Protein AF-A0A7W1N3P9-F1 (afdb_monomer)

Foldseek 3Di:
DDDDDDDDDDDDDDDDPPPDDPDPLVVVLVVLLVVLVVCVLLLVLVVSLVSLVVRDDDCVVCVPSLLSSLLSNLSSCLSVVVLVSSLVSLVVSCVSCVDPVHALLSNLSSLQSNLSSCVLVVVLVSSLVSLVSSLVSLPPVPLSSLLSLLSSLLSNLVSCVVVLVLVSSLVSLVSSLVSCVVSVPLLSNLSSLQSNLVSCVSVVNLVSSLVSLVVSLVSCVVVVVLLSNLLSLQSNLVSCVVVVNLVSSLVSLVSSLVSCVVSVNLLSNLSSLLSVLQSCLVVLNLVSSLVSLVVSLVSCPPPLSCLVSNLSSLLSNLSSCVSVVNLVSSLVSLVVSLVSVVSVVQLQSNLVSLQSNLVSCVVVVNLVSSLVSLVSSLVSLVVSLDPDDPDPDDDDDDDDDDDDPPDPPSVSSVVSNVVSVVSNVVSVVVVVPPPDPDDDDDDD

Solvent-accessible surface area (backbone atoms only — not comparable to full-atom values): 23052 Å² total; per-residue (Å²): 140,81,83,82,90,77,91,79,86,78,80,83,77,78,82,78,79,81,77,83,70,96,62,92,48,54,72,63,37,49,55,51,45,60,48,27,51,50,26,45,76,69,65,40,24,69,62,21,46,54,55,55,72,75,50,76,60,56,50,90,84,36,50,70,61,34,40,52,46,26,50,48,42,18,53,24,29,43,76,72,62,42,49,66,62,13,48,54,28,28,53,53,28,39,63,56,29,71,39,92,91,46,52,52,41,52,42,13,50,28,31,32,54,44,13,54,51,30,40,76,70,69,39,40,71,62,14,44,53,29,22,51,51,14,42,60,40,12,56,90,43,54,70,67,7,43,57,47,35,17,52,30,24,45,55,39,16,52,41,25,51,76,72,56,39,56,70,60,16,41,54,25,15,51,50,9,26,54,36,16,56,75,68,69,36,64,69,48,29,22,53,16,25,42,43,41,12,59,43,29,43,76,74,70,36,52,70,62,12,45,55,28,29,54,53,18,32,54,45,19,57,75,73,64,38,61,66,63,27,21,56,31,27,31,51,48,11,53,45,30,41,76,72,71,34,57,70,59,10,48,58,27,14,54,52,10,22,54,50,18,53,77,66,69,35,53,68,59,19,25,51,16,33,30,52,42,13,48,52,31,38,77,70,73,35,30,70,60,10,34,55,29,16,53,50,20,48,64,61,45,57,94,44,82,88,43,33,68,58,51,22,51,30,24,46,48,29,15,52,18,28,49,78,66,73,36,54,72,62,15,51,53,27,23,52,51,14,28,55,35,20,58,74,66,66,40,51,69,55,30,24,51,23,31,40,52,44,17,54,50,30,45,73,74,65,39,53,67,61,13,46,53,28,25,46,54,22,36,50,48,43,48,57,72,75,58,75,74,73,86,77,85,75,80,91,77,90,85,81,91,76,92,71,88,76,77,75,86,69,54,59,65,55,50,49,53,37,48,49,30,51,48,51,47,54,52,50,55,59,60,68,67,72,78,77,74,98,70,88,86,82,90,89,135

pLDDT: mean 83.18, std 21.9, range [24.27, 98.62]

Radius of gyration: 28.17 Å; Cα contacts (8 Å, |Δi|>4): 606; chains: 1; bounding box: 77×85×102 Å

Nearest PDB structures (foldseek):
  8rtc-assembly1_A  TM=6.823E-01  e=1.385E-07  Bacillus phage phi3T
  4gyo-assembly2_A  TM=6.516E-01  e=4.178E-08  Bacillus subtilis subsp. subtilis str. 168
  8rte-assembly1_B  TM=7.429E-01  e=5.712E-06  Bacillus phage phi105
  8rte-assembly1_A  TM=7.379E-01  e=8.999E-06  Bacillus phage phi105
  3q15-assembly1_A-2  TM=6.043E-01  e=2.605E-06  Bacillus subtilis

Structure (mmCIF, N/CA/C/O backbone):
data_AF-A0A7W1N3P9-F1
#
_entry.id   AF-A0A7W1N3P9-F1
#
loop_
_atom_site.group_PDB
_atom_site.id
_atom_site.type_symbol
_atom_site.label_atom_id
_atom_site.label_alt_id
_atom_site.label_comp_id
_atom_site.label_asym_id
_atom_site.label_entity_id
_atom_site.label_seq_id
_atom_site.pdbx_PDB_ins_code
_atom_site.Cartn_x
_atom_site.Cartn_y
_atom_site.Cartn_z
_atom_site.occupancy
_atom_site.B_iso_or_equiv
_atom_site.auth_seq_id
_atom_site.auth_comp_id
_atom_site.auth_asym_id
_atom_site.auth_atom_id
_atom_site.pdbx_PDB_model_num
ATOM 1 N N . MET A 1 1 ? 47.148 -42.314 9.319 1.00 33.06 1 MET A N 1
ATOM 2 C CA . MET A 1 1 ? 48.382 -42.235 8.515 1.00 33.06 1 MET A CA 1
ATOM 3 C C . MET A 1 1 ? 48.628 -43.586 7.869 1.00 33.06 1 MET A C 1
ATOM 5 O O . MET A 1 1 ? 48.887 -44.533 8.589 1.00 33.06 1 MET A O 1
ATOM 9 N N . GLU A 1 2 ? 48.504 -43.806 6.571 1.00 34.66 2 GLU A N 1
ATOM 10 C CA . GLU A 1 2 ? 47.899 -43.066 5.461 1.00 34.66 2 GLU A CA 1
ATOM 11 C C . GLU A 1 2 ? 47.773 -44.117 4.344 1.00 34.66 2 GLU A C 1
ATOM 13 O O . GLU A 1 2 ? 48.712 -44.870 4.085 1.00 34.66 2 GLU A O 1
ATOM 18 N N . ARG A 1 3 ? 46.563 -44.289 3.804 1.00 30.78 3 ARG A N 1
ATOM 19 C CA . ARG A 1 3 ? 46.207 -45.410 2.928 1.00 30.78 3 ARG A CA 1
ATOM 20 C C . ARG A 1 3 ? 46.552 -45.097 1.470 1.00 30.78 3 ARG A C 1
ATOM 22 O O . ARG A 1 3 ? 46.097 -44.103 0.923 1.00 30.78 3 ARG A O 1
ATOM 29 N N . SER A 1 4 ? 47.324 -46.021 0.900 1.00 35.66 4 SER A N 1
ATOM 30 C CA . SER A 1 4 ? 47.502 -46.404 -0.507 1.00 35.66 4 SER A CA 1
ATOM 31 C C . SER A 1 4 ? 46.539 -45.783 -1.534 1.00 35.66 4 SER A C 1
ATOM 33 O O . SER A 1 4 ? 45.324 -45.972 -1.474 1.00 35.66 4 SER A O 1
ATOM 35 N N . ALA A 1 5 ? 47.133 -45.112 -2.525 1.00 38.66 5 ALA A N 1
ATOM 36 C CA . ALA A 1 5 ? 46.503 -44.685 -3.766 1.00 38.66 5 ALA A CA 1
ATOM 37 C C . ALA A 1 5 ? 46.351 -45.875 -4.730 1.00 38.66 5 ALA A C 1
ATOM 39 O O . ALA A 1 5 ? 47.343 -46.433 -5.200 1.00 38.66 5 ALA A O 1
ATOM 40 N N . ALA A 1 6 ? 45.106 -46.227 -5.054 1.00 37.31 6 ALA A N 1
ATOM 41 C CA . ALA A 1 6 ? 44.765 -47.111 -6.162 1.00 37.31 6 ALA A CA 1
ATOM 42 C C . ALA A 1 6 ? 44.087 -46.288 -7.268 1.00 37.31 6 ALA A C 1
ATOM 44 O O . ALA A 1 6 ? 43.039 -45.679 -7.060 1.00 37.31 6 ALA A O 1
ATOM 45 N N . LEU A 1 7 ? 44.729 -46.261 -8.436 1.00 36.97 7 LEU A N 1
ATOM 46 C CA . LEU A 1 7 ? 44.235 -45.691 -9.688 1.00 36.97 7 LEU A CA 1
ATOM 47 C C . LEU A 1 7 ? 42.986 -46.453 -10.160 1.00 36.97 7 LEU A C 1
ATOM 49 O O . LEU A 1 7 ? 43.069 -47.642 -10.462 1.00 36.97 7 LEU A O 1
ATOM 53 N N . LEU A 1 8 ? 41.851 -45.760 -10.275 1.00 35.16 8 LEU A N 1
ATOM 54 C CA . LEU A 1 8 ? 40.666 -46.238 -10.990 1.00 35.16 8 LEU A CA 1
ATOM 55 C C . LEU A 1 8 ? 40.538 -45.477 -12.314 1.00 35.16 8 LEU A C 1
ATOM 57 O O . LEU A 1 8 ? 40.393 -44.257 -12.345 1.00 35.16 8 LEU A O 1
ATOM 61 N N . SER A 1 9 ? 40.627 -46.226 -13.411 1.00 31.00 9 SER A N 1
ATOM 62 C CA . SER A 1 9 ? 40.438 -45.782 -14.791 1.00 31.00 9 SER A CA 1
ATOM 63 C C . SER A 1 9 ? 38.966 -45.478 -15.093 1.00 31.00 9 SER A C 1
ATOM 65 O O . SER A 1 9 ? 38.103 -46.319 -14.836 1.00 31.00 9 SER A O 1
ATOM 67 N N . PHE A 1 10 ? 38.683 -44.328 -15.708 1.00 36.44 10 PHE A N 1
ATOM 68 C CA . PHE A 1 10 ? 37.363 -43.990 -16.254 1.00 36.44 10 PHE A CA 1
ATOM 69 C C . PHE A 1 10 ? 37.182 -44.553 -17.679 1.00 36.44 10 PHE A C 1
ATOM 71 O O . PHE A 1 10 ? 38.151 -44.584 -18.442 1.00 36.44 10 PHE A O 1
ATOM 78 N N . PRO A 1 11 ? 35.966 -44.974 -18.081 1.00 36.03 11 PRO A N 1
ATOM 79 C CA . PRO A 1 11 ? 35.685 -45.378 -19.458 1.00 36.03 11 PRO A CA 1
ATOM 80 C C . PRO A 1 11 ? 35.650 -44.156 -20.402 1.00 36.03 11 PRO A C 1
ATOM 82 O O . PRO A 1 11 ? 35.330 -43.050 -19.956 1.00 36.03 11 PRO A O 1
ATOM 85 N N . PRO A 1 12 ? 35.945 -44.317 -21.708 1.00 38.25 12 PRO A N 1
ATOM 86 C CA . PRO A 1 12 ? 35.934 -43.205 -22.654 1.00 38.25 12 PRO A CA 1
ATOM 87 C C . PRO A 1 12 ? 34.509 -42.671 -22.855 1.00 38.25 12 PRO A C 1
ATOM 89 O O . PRO A 1 12 ? 33.572 -43.423 -23.134 1.00 38.25 12 PRO A O 1
ATOM 92 N N . ALA A 1 13 ? 34.353 -41.353 -22.725 1.00 39.91 13 ALA A N 1
ATOM 93 C CA . ALA A 1 13 ? 33.111 -40.653 -23.021 1.00 39.91 13 ALA A CA 1
ATOM 94 C C . ALA A 1 13 ? 32.709 -40.865 -24.494 1.00 39.91 13 ALA A C 1
ATOM 96 O O . ALA A 1 13 ? 33.533 -40.731 -25.401 1.00 39.91 13 ALA A O 1
ATOM 97 N N . LYS A 1 14 ? 31.429 -41.176 -24.742 1.00 38.91 14 LYS A N 1
ATOM 98 C CA . LYS A 1 14 ? 30.849 -41.156 -26.095 1.00 38.91 14 LYS A CA 1
ATOM 99 C C . LYS A 1 14 ? 31.046 -39.759 -26.709 1.00 38.91 14 LYS A C 1
ATOM 101 O O . LYS A 1 14 ? 30.781 -38.776 -26.015 1.00 38.91 14 LYS A O 1
ATOM 106 N N . PRO A 1 15 ? 31.446 -39.637 -27.989 1.00 33.97 15 PRO A N 1
ATOM 107 C CA . PRO A 1 15 ? 31.568 -38.335 -28.629 1.00 33.97 15 PRO A CA 1
ATOM 108 C C . PRO A 1 15 ? 30.195 -37.660 -28.696 1.00 33.97 15 PRO A C 1
ATOM 110 O O . PRO A 1 15 ? 29.235 -38.201 -29.249 1.00 33.97 15 PRO A O 1
ATOM 113 N N . MET A 1 16 ? 30.113 -36.476 -28.093 1.00 33.19 16 MET A N 1
ATOM 114 C CA . MET A 1 16 ? 28.946 -35.609 -28.126 1.00 33.19 16 MET A CA 1
ATOM 115 C C . MET A 1 16 ? 28.741 -35.145 -29.570 1.00 33.19 16 MET A C 1
ATOM 117 O O . MET A 1 16 ? 29.550 -34.396 -30.116 1.00 33.19 16 MET A O 1
ATOM 121 N N . VAL A 1 17 ? 27.672 -35.614 -30.213 1.00 33.69 17 VAL A N 1
ATOM 122 C CA . VAL A 1 17 ? 27.247 -35.088 -31.511 1.00 33.69 17 VAL A CA 1
ATOM 123 C C . VAL A 1 17 ? 26.779 -33.655 -31.277 1.00 33.69 17 VAL A C 1
ATOM 125 O O . VAL A 1 17 ? 25.676 -33.427 -30.783 1.00 33.69 17 VAL A O 1
ATOM 128 N N . VAL A 1 18 ? 27.630 -32.684 -31.610 1.00 32.97 18 VAL A N 1
ATOM 129 C CA . VAL A 1 18 ? 27.263 -31.266 -31.637 1.00 32.97 18 VAL A CA 1
ATOM 130 C C . VAL A 1 18 ? 26.291 -31.075 -32.797 1.00 32.97 18 VAL A C 1
ATOM 132 O O . VAL A 1 18 ? 26.686 -30.902 -33.948 1.00 32.97 18 VAL A O 1
ATOM 135 N N . ARG A 1 19 ? 24.991 -31.136 -32.501 1.00 30.80 19 ARG A N 1
ATOM 136 C CA . ARG A 1 19 ? 23.978 -30.580 -33.395 1.00 30.80 19 ARG A CA 1
ATOM 137 C C . ARG A 1 19 ? 24.029 -29.067 -33.238 1.00 30.80 19 ARG A C 1
ATOM 139 O O . ARG A 1 19 ? 23.541 -28.517 -32.258 1.00 30.80 19 ARG A O 1
ATOM 146 N N . THR A 1 20 ? 24.657 -28.405 -34.198 1.00 39.66 20 THR A N 1
ATOM 147 C CA . THR A 1 20 ? 24.637 -26.952 -34.348 1.00 39.66 20 THR A CA 1
ATOM 148 C C . THR A 1 20 ? 23.222 -26.491 -34.717 1.00 39.66 20 THR A C 1
ATOM 150 O O . THR A 1 20 ? 22.875 -26.381 -35.891 1.00 39.66 20 THR A O 1
ATOM 153 N N . SER A 1 21 ? 22.374 -26.199 -33.727 1.00 41.25 21 SER A N 1
ATOM 154 C CA . SER A 1 21 ? 21.204 -25.347 -33.966 1.00 41.25 21 SER A CA 1
ATOM 155 C C . SER A 1 21 ? 21.642 -23.883 -33.881 1.00 41.25 21 SER A C 1
ATOM 157 O O . SER A 1 21 ? 21.980 -23.390 -32.808 1.00 41.25 21 SER A O 1
ATOM 159 N N . ARG A 1 22 ? 21.659 -23.205 -35.032 1.00 44.47 22 ARG A N 1
ATOM 160 C CA . ARG A 1 22 ? 21.955 -21.775 -35.237 1.00 44.47 22 ARG A CA 1
ATOM 161 C C . ARG A 1 22 ? 20.916 -20.833 -34.594 1.00 44.47 22 ARG A C 1
ATOM 163 O O . ARG A 1 22 ? 20.263 -20.059 -35.287 1.00 44.47 22 ARG A O 1
ATOM 170 N N . SER A 1 23 ? 20.764 -20.856 -33.279 1.00 50.12 23 SER A N 1
ATOM 171 C CA . SER A 1 23 ? 20.153 -19.733 -32.565 1.00 50.12 23 SER A CA 1
ATOM 172 C C . SER A 1 23 ? 20.825 -19.591 -31.211 1.00 50.12 23 SER A C 1
ATOM 174 O O . SER A 1 23 ? 20.757 -20.527 -30.419 1.00 50.12 23 SER A O 1
ATOM 176 N N . ASP A 1 24 ? 21.419 -18.433 -30.931 1.00 61.81 24 ASP A N 1
ATOM 177 C CA . ASP A 1 24 ? 22.120 -18.092 -29.680 1.00 61.81 24 ASP A CA 1
ATOM 178 C C . ASP A 1 24 ? 21.191 -18.034 -28.441 1.00 61.81 24 ASP A C 1
ATOM 180 O O . ASP A 1 24 ? 21.423 -17.268 -27.510 1.00 61.81 24 ASP A O 1
ATOM 184 N N . GLY A 1 25 ? 20.060 -18.752 -28.444 1.00 72.50 25 GLY A N 1
ATOM 185 C CA . GLY A 1 25 ? 19.013 -18.722 -27.415 1.00 72.50 25 GLY A CA 1
ATOM 186 C C . GLY A 1 25 ? 18.250 -17.393 -27.316 1.00 72.50 25 GLY A C 1
ATOM 187 O O . GLY A 1 25 ? 17.144 -17.362 -26.785 1.00 72.50 25 GLY A O 1
ATOM 188 N N . ARG A 1 26 ? 18.789 -16.307 -27.886 1.00 85.00 26 ARG A N 1
ATOM 189 C CA . ARG A 1 26 ? 18.287 -14.932 -27.768 1.00 85.00 26 ARG A CA 1
ATOM 190 C C . ARG A 1 26 ? 16.805 -14.752 -28.142 1.00 85.00 26 ARG A C 1
ATOM 192 O O . ARG A 1 26 ? 16.110 -14.112 -27.359 1.00 85.00 26 ARG A O 1
ATOM 199 N N . PRO A 1 27 ? 16.269 -15.305 -29.254 1.00 86.12 27 PRO A N 1
ATOM 200 C CA . PRO A 1 27 ? 14.845 -15.150 -29.576 1.00 86.12 27 PRO A CA 1
ATOM 201 C C . PRO A 1 27 ? 13.928 -15.822 -28.549 1.00 86.12 27 PRO A C 1
ATOM 203 O O . PRO A 1 27 ? 12.909 -15.256 -28.170 1.00 86.12 27 PRO A O 1
ATOM 206 N N . VAL A 1 28 ? 14.319 -17.003 -28.062 1.00 85.00 28 VAL A N 1
ATOM 207 C CA . VAL A 1 28 ? 13.573 -17.741 -27.033 1.00 85.00 28 VAL A CA 1
ATOM 208 C C . VAL A 1 28 ? 13.601 -16.970 -25.713 1.00 85.00 28 VAL A C 1
ATOM 210 O O . VAL A 1 28 ? 12.555 -16.779 -25.097 1.00 85.00 28 VAL A O 1
ATOM 213 N N . ALA A 1 29 ? 14.772 -16.454 -25.328 1.00 86.19 29 ALA A N 1
ATOM 214 C CA . ALA A 1 29 ? 14.937 -15.623 -24.140 1.00 86.19 29 ALA A CA 1
ATOM 215 C C . ALA A 1 29 ? 14.103 -14.334 -24.206 1.00 86.19 29 ALA A C 1
ATOM 217 O O . ALA A 1 29 ? 13.428 -13.998 -23.238 1.00 86.19 29 ALA A O 1
ATOM 218 N N . LEU A 1 30 ? 14.095 -13.642 -25.351 1.00 90.19 30 LEU A N 1
ATOM 219 C CA . LEU A 1 30 ? 13.290 -12.436 -25.554 1.00 90.19 30 LEU A CA 1
ATOM 220 C C . LEU A 1 30 ? 11.788 -12.735 -25.453 1.00 90.19 30 LEU A C 1
ATOM 222 O O . LEU A 1 30 ? 11.081 -12.051 -24.721 1.00 90.19 30 LEU A O 1
ATOM 226 N N . MET A 1 31 ? 11.300 -13.785 -26.124 1.00 90.31 31 MET A N 1
ATOM 227 C CA . MET A 1 31 ? 9.882 -14.161 -26.065 1.00 90.31 31 MET A CA 1
ATOM 228 C C . MET A 1 31 ? 9.433 -14.522 -24.646 1.00 90.31 31 MET A C 1
ATOM 230 O O . MET A 1 31 ? 8.328 -14.161 -24.231 1.00 90.31 31 MET A O 1
ATOM 234 N N . ALA A 1 32 ? 10.274 -15.244 -23.905 1.00 90.19 32 ALA A N 1
ATOM 235 C CA . ALA A 1 32 ? 9.973 -15.607 -22.531 1.00 90.19 32 ALA A CA 1
ATOM 236 C C . ALA A 1 32 ? 10.004 -14.386 -21.603 1.00 90.19 32 ALA A C 1
ATOM 238 O O . ALA A 1 32 ? 9.113 -14.235 -20.771 1.00 90.19 32 ALA A O 1
ATOM 239 N N . LEU A 1 33 ? 10.949 -13.467 -21.806 1.00 92.31 33 LEU A N 1
ATOM 240 C CA . LEU A 1 33 ? 11.028 -12.213 -21.064 1.00 92.31 33 LEU A CA 1
ATOM 241 C C . LEU A 1 33 ? 9.819 -11.303 -21.323 1.00 92.31 33 LEU A C 1
ATOM 243 O O . LEU A 1 33 ? 9.201 -10.843 -20.368 1.00 92.31 33 LEU A O 1
ATOM 247 N N . ASP A 1 34 ? 9.404 -11.111 -22.577 1.00 94.31 34 ASP A N 1
ATOM 248 C CA . ASP A 1 34 ? 8.212 -10.313 -22.910 1.00 94.31 34 ASP A CA 1
ATOM 249 C C . ASP A 1 34 ? 6.928 -10.945 -22.338 1.00 94.31 34 ASP A C 1
ATOM 251 O O . ASP A 1 34 ? 5.929 -10.273 -22.058 1.00 94.31 34 ASP A O 1
ATOM 255 N N . ARG A 1 35 ? 6.907 -12.274 -22.177 1.00 95.06 35 ARG A N 1
ATOM 256 C CA . ARG A 1 35 ? 5.827 -12.971 -21.470 1.00 95.06 35 ARG A CA 1
ATOM 257 C C . ARG A 1 35 ? 5.919 -12.751 -19.957 1.00 95.06 35 ARG A C 1
ATOM 259 O O . ARG A 1 35 ? 4.887 -12.467 -19.356 1.00 95.06 35 ARG A O 1
ATOM 266 N N . ALA A 1 36 ? 7.106 -12.827 -19.360 1.00 94.81 36 ALA A N 1
ATOM 267 C CA . ALA A 1 36 ? 7.318 -12.565 -17.937 1.00 94.81 36 ALA A CA 1
ATOM 268 C C . ALA A 1 36 ? 6.950 -11.120 -17.561 1.00 94.81 36 ALA A C 1
ATOM 270 O O . ALA A 1 36 ? 6.216 -10.905 -16.603 1.00 94.81 36 ALA A O 1
ATOM 271 N N . GLU A 1 37 ? 7.356 -10.129 -18.357 1.00 94.62 37 GLU A N 1
ATOM 272 C CA . GLU A 1 37 ? 6.998 -8.720 -18.145 1.00 94.62 37 GLU A CA 1
ATOM 273 C C . GLU A 1 37 ? 5.478 -8.505 -18.228 1.00 94.62 37 GLU A C 1
ATOM 275 O O . GLU A 1 37 ? 4.907 -7.788 -17.407 1.00 94.62 37 GLU A O 1
ATOM 280 N N . ARG A 1 38 ? 4.782 -9.188 -19.149 1.00 93.38 38 ARG A N 1
ATOM 281 C CA . ARG A 1 38 ? 3.309 -9.176 -19.196 1.00 93.38 38 ARG A CA 1
ATOM 282 C C . ARG A 1 38 ? 2.667 -9.833 -17.977 1.00 93.38 38 ARG A C 1
ATOM 284 O O . ARG A 1 38 ? 1.649 -9.335 -17.506 1.00 93.38 38 ARG A O 1
ATOM 291 N N . LEU A 1 39 ? 3.243 -10.920 -17.461 1.00 92.75 39 LEU A N 1
ATOM 292 C CA . LEU A 1 39 ? 2.784 -11.544 -16.216 1.00 92.75 39 LEU A CA 1
ATOM 293 C C . LEU A 1 39 ? 2.974 -10.597 -15.026 1.00 92.75 39 LEU A C 1
ATOM 295 O O . LEU A 1 39 ? 2.054 -10.453 -14.229 1.00 92.75 39 LEU A O 1
ATOM 299 N N . VAL A 1 40 ? 4.102 -9.884 -14.954 1.00 92.00 40 VAL A N 1
ATOM 300 C CA . VAL A 1 40 ? 4.355 -8.846 -13.941 1.00 92.00 40 VAL A CA 1
ATOM 301 C C . VAL A 1 40 ? 3.359 -7.690 -14.051 1.00 92.00 40 VAL A C 1
ATOM 303 O O . VAL A 1 40 ? 2.852 -7.238 -13.027 1.00 92.00 40 VAL A O 1
ATOM 306 N N . LEU A 1 41 ? 3.037 -7.231 -15.265 1.00 86.44 41 LEU A N 1
ATOM 307 C CA . LEU A 1 41 ? 2.007 -6.206 -15.491 1.00 86.44 41 LEU A CA 1
ATOM 308 C C . LEU A 1 41 ? 0.599 -6.687 -15.114 1.00 86.44 41 LEU A C 1
ATOM 310 O O . LEU A 1 41 ? -0.232 -5.880 -14.713 1.00 86.44 41 LEU A O 1
ATOM 314 N N . ALA A 1 42 ? 0.337 -7.987 -15.240 1.00 85.12 42 ALA A N 1
ATOM 315 C CA . ALA A 1 42 ? -0.892 -8.632 -14.784 1.00 85.12 42 ALA A CA 1
ATOM 316 C C . ALA A 1 42 ? -0.823 -9.082 -13.312 1.00 85.12 42 ALA A C 1
ATOM 318 O O . ALA A 1 42 ? -1.734 -9.760 -12.843 1.00 85.12 42 ALA A O 1
ATOM 319 N N . SER A 1 43 ? 0.260 -8.749 -12.603 1.00 84.62 43 SER A N 1
ATOM 320 C CA . SER A 1 43 ? 0.503 -9.074 -11.191 1.00 84.62 43 SER A CA 1
ATOM 321 C C . SER A 1 43 ? 0.511 -10.566 -10.855 1.00 84.62 43 SER A C 1
ATOM 323 O O . SER A 1 43 ? 0.385 -10.971 -9.702 1.00 84.62 43 SER A O 1
ATOM 325 N N . ARG A 1 44 ? 0.765 -11.399 -11.865 1.00 88.75 44 ARG A N 1
ATOM 326 C CA . ARG A 1 44 ? 0.990 -12.845 -11.753 1.00 88.75 44 ARG A CA 1
ATOM 327 C C . ARG A 1 44 ? 2.468 -13.104 -11.478 1.00 88.75 44 ARG A C 1
ATOM 329 O O . ARG A 1 44 ? 3.189 -13.668 -12.300 1.00 88.75 44 ARG A O 1
ATOM 336 N N . TYR A 1 45 ? 2.936 -12.616 -10.331 1.00 90.81 45 TYR A N 1
ATOM 337 C CA . TYR A 1 45 ? 4.362 -12.584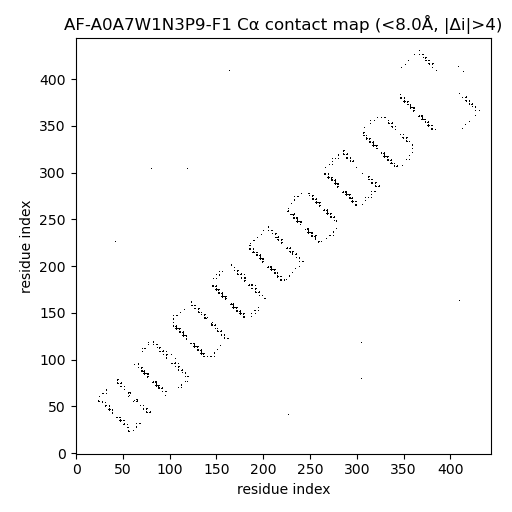 -9.997 1.00 90.81 45 TYR A CA 1
ATOM 338 C C . TYR A 1 45 ? 4.975 -13.980 -9.839 1.00 90.81 45 TYR A C 1
ATOM 340 O O . TYR A 1 45 ? 6.094 -14.194 -10.293 1.00 90.81 45 TYR A O 1
ATOM 348 N N . ALA A 1 46 ? 4.242 -14.936 -9.255 1.00 90.81 46 ALA A N 1
ATOM 349 C CA . ALA A 1 46 ? 4.717 -16.312 -9.083 1.00 90.81 46 ALA A CA 1
ATOM 350 C C . ALA A 1 46 ? 5.031 -16.977 -10.433 1.00 90.81 46 ALA A C 1
ATOM 352 O O . ALA A 1 46 ? 6.126 -17.495 -10.631 1.00 90.81 46 ALA A O 1
ATOM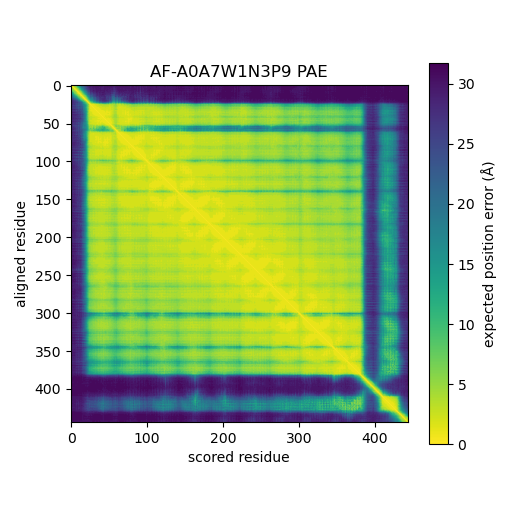 353 N N . GLU A 1 47 ? 4.116 -16.857 -11.396 1.00 93.12 47 GLU A N 1
ATOM 354 C CA . GLU A 1 47 ? 4.305 -17.394 -12.747 1.00 93.12 47 GLU A CA 1
ATOM 355 C C . GLU A 1 47 ? 5.411 -16.668 -13.517 1.00 93.12 47 GLU A C 1
ATOM 357 O O . GLU A 1 47 ? 6.103 -17.277 -14.329 1.00 93.12 47 GLU A O 1
ATOM 362 N N . ALA A 1 48 ? 5.593 -15.365 -13.276 1.00 94.06 48 ALA A N 1
ATOM 363 C CA . ALA A 1 48 ? 6.702 -14.624 -13.865 1.00 94.06 48 ALA A CA 1
ATOM 364 C C . ALA A 1 48 ? 8.055 -15.151 -13.360 1.00 94.06 48 ALA A C 1
ATOM 366 O O . ALA A 1 48 ? 8.965 -15.340 -14.162 1.00 94.06 48 ALA A O 1
ATOM 367 N N . VAL A 1 49 ? 8.181 -15.415 -12.054 1.00 93.31 49 VAL A N 1
ATOM 368 C CA . VAL A 1 49 ? 9.396 -15.991 -11.452 1.00 93.31 49 VAL A CA 1
ATOM 369 C C . VAL A 1 49 ? 9.655 -17.402 -11.972 1.00 93.31 49 VAL A C 1
ATOM 371 O O . VAL A 1 49 ? 10.784 -17.699 -12.355 1.00 93.31 49 VAL A O 1
ATOM 374 N N . GLU A 1 50 ? 8.629 -18.253 -12.024 1.00 93.31 50 GLU A N 1
ATOM 375 C CA . GLU A 1 50 ? 8.742 -19.618 -12.551 1.00 93.31 50 GLU A CA 1
ATOM 376 C C . GLU A 1 50 ? 9.238 -19.606 -14.001 1.00 93.31 50 GLU A C 1
ATOM 378 O O . GLU A 1 50 ? 10.247 -20.233 -14.321 1.00 93.31 50 GLU A O 1
ATOM 383 N N . LEU A 1 51 ? 8.614 -18.784 -14.852 1.00 92.38 51 LEU A N 1
ATOM 384 C CA . LEU A 1 51 ? 9.016 -18.632 -16.248 1.00 92.38 51 LEU A CA 1
ATOM 385 C C . LEU A 1 51 ? 10.455 -18.117 -16.391 1.00 92.38 51 LEU A C 1
ATOM 387 O O . LEU A 1 51 ? 11.186 -18.583 -17.259 1.00 92.38 51 LEU A O 1
ATOM 391 N N . LEU A 1 52 ? 10.877 -17.156 -15.563 1.00 89.00 52 LEU A N 1
ATOM 392 C CA . LEU A 1 52 ? 12.247 -16.633 -15.593 1.00 89.00 52 LEU A CA 1
ATOM 393 C C . LEU A 1 52 ? 13.276 -17.674 -15.127 1.00 89.00 52 LEU A C 1
ATOM 395 O O . LEU A 1 52 ? 14.398 -17.669 -15.630 1.00 89.00 52 LEU A O 1
ATOM 399 N N . GLY A 1 53 ? 12.899 -18.587 -14.227 1.00 85.56 53 GLY A N 1
ATOM 400 C CA . GLY A 1 53 ? 13.753 -19.685 -13.765 1.00 85.56 53 GLY A CA 1
ATOM 401 C C . GLY A 1 53 ? 14.038 -20.748 -14.833 1.00 85.56 53 GLY A C 1
ATOM 402 O O . GLY A 1 53 ? 15.098 -21.373 -14.812 1.00 85.56 53 GLY A O 1
ATOM 403 N N . GLU A 1 54 ? 13.132 -20.931 -15.796 1.00 83.38 54 GLU A N 1
ATOM 404 C CA . GLU A 1 54 ? 13.296 -21.879 -16.909 1.00 83.38 54 GLU A CA 1
ATOM 405 C C . GLU A 1 54 ? 14.162 -21.329 -18.056 1.00 83.38 54 GLU A C 1
ATOM 407 O O . GLU A 1 54 ? 14.648 -22.082 -18.907 1.00 83.38 54 GLU A O 1
ATOM 412 N N . VAL A 1 55 ? 14.362 -20.010 -18.105 1.00 78.81 55 VAL A N 1
ATOM 413 C CA . VAL A 1 55 ? 14.998 -19.328 -19.235 1.00 78.81 55 VAL A CA 1
ATOM 414 C C . VAL A 1 55 ? 16.475 -19.093 -18.958 1.00 78.81 55 VAL A C 1
ATOM 416 O O . VAL A 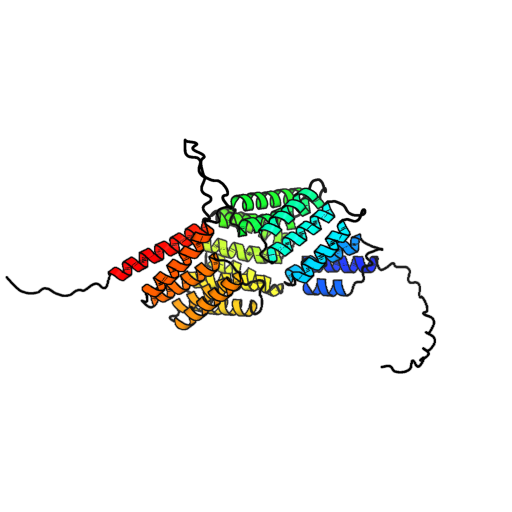1 55 ? 16.866 -18.299 -18.106 1.00 78.81 55 VAL A O 1
ATOM 419 N N . VAL A 1 56 ? 17.332 -19.713 -19.767 1.00 74.94 56 VAL A N 1
ATOM 420 C CA . VAL A 1 56 ? 18.767 -19.420 -19.749 1.00 74.94 56 VAL A CA 1
ATOM 421 C C . VAL A 1 56 ? 19.037 -18.185 -20.605 1.00 74.94 56 VAL A C 1
ATOM 423 O O . VAL A 1 56 ? 19.036 -18.260 -21.834 1.00 74.94 56 VAL A O 1
ATOM 426 N N . VAL A 1 57 ? 19.294 -17.046 -19.959 1.00 75.56 57 VAL A N 1
ATOM 427 C CA . VAL A 1 57 ? 19.764 -15.826 -20.633 1.00 75.56 57 VAL A CA 1
ATOM 428 C C . VAL A 1 57 ? 21.295 -15.769 -20.561 1.00 75.56 57 VAL A C 1
ATOM 430 O O . VAL A 1 57 ? 21.846 -15.575 -19.474 1.00 75.56 57 VAL A O 1
ATOM 433 N N . PRO A 1 58 ? 22.021 -15.931 -21.683 1.00 70.50 58 PRO A N 1
ATOM 434 C CA . PRO A 1 58 ? 23.473 -15.838 -21.666 1.00 70.50 58 PRO A CA 1
ATOM 435 C C . PRO A 1 58 ? 23.905 -14.382 -21.439 1.00 70.50 58 PRO A C 1
ATOM 437 O O . PRO A 1 58 ? 23.802 -13.543 -22.333 1.00 70.50 58 PRO A O 1
ATOM 440 N N . THR A 1 59 ? 24.409 -14.084 -20.238 1.00 71.38 59 THR A N 1
ATOM 441 C CA . THR A 1 59 ? 24.778 -12.724 -19.793 1.00 71.38 59 THR A CA 1
ATOM 442 C C . THR A 1 59 ? 25.841 -12.068 -20.670 1.00 71.38 59 THR A C 1
ATOM 444 O O . THR A 1 59 ? 25.752 -10.881 -20.959 1.00 71.38 59 THR A O 1
ATOM 447 N N . VAL A 1 60 ? 26.825 -12.843 -21.130 1.00 70.25 60 VAL A N 1
ATOM 448 C CA . VAL A 1 60 ? 27.915 -12.356 -21.992 1.00 70.25 60 VAL A CA 1
ATOM 449 C C . VAL A 1 60 ? 27.417 -12.061 -23.409 1.00 70.25 60 VAL A C 1
ATOM 451 O O . VAL A 1 60 ? 27.842 -11.093 -24.031 1.00 70.25 60 VAL A O 1
ATOM 454 N N . SER A 1 61 ? 26.507 -12.888 -23.924 1.00 77.12 61 SER A N 1
ATOM 455 C CA . SER A 1 61 ? 26.017 -12.806 -25.305 1.00 77.12 61 SER A CA 1
ATOM 456 C C . SER A 1 61 ? 24.837 -11.845 -25.465 1.00 77.12 61 SER A C 1
ATOM 458 O O . SER A 1 61 ? 24.493 -11.465 -26.580 1.00 77.12 61 SER A O 1
ATOM 460 N N . SER A 1 62 ? 24.136 -11.515 -24.379 1.00 85.44 62 SER A N 1
ATOM 461 C CA . SER A 1 62 ? 22.919 -10.693 -24.381 1.00 85.44 62 SER A CA 1
ATOM 462 C C . SER A 1 62 ? 22.762 -9.947 -23.047 1.00 85.44 62 SER A C 1
ATOM 464 O O . SER A 1 62 ? 21.837 -10.242 -22.282 1.00 85.44 62 SER A O 1
ATOM 466 N N . PRO A 1 63 ? 23.668 -8.996 -22.742 1.00 88.94 63 PRO A N 1
ATOM 467 C CA . PRO A 1 63 ? 23.659 -8.278 -21.469 1.00 88.94 63 PRO A CA 1
ATOM 468 C C . PRO A 1 63 ? 22.381 -7.446 -21.283 1.00 88.94 63 PRO A C 1
ATOM 470 O O . PRO A 1 63 ? 21.873 -7.347 -20.171 1.00 88.94 63 PRO A O 1
ATOM 473 N N . ASP A 1 64 ? 21.802 -6.923 -22.364 1.00 90.44 64 ASP A N 1
ATOM 474 C CA . ASP A 1 64 ? 20.540 -6.175 -22.367 1.00 90.44 64 ASP A CA 1
ATOM 475 C C . ASP A 1 64 ? 19.344 -7.014 -21.885 1.00 90.44 64 ASP A C 1
ATOM 477 O O . ASP A 1 64 ? 18.571 -6.583 -21.027 1.00 90.44 64 ASP A O 1
ATOM 481 N N . LEU A 1 65 ? 19.219 -8.250 -22.383 1.00 91.00 65 LEU A N 1
ATOM 482 C CA . LEU A 1 65 ? 18.158 -9.166 -21.959 1.00 91.00 65 LEU A CA 1
ATOM 483 C C . LEU A 1 65 ? 18.384 -9.659 -20.533 1.00 91.00 65 LEU A C 1
ATOM 485 O O . LEU A 1 65 ? 17.423 -9.818 -19.784 1.00 91.00 65 LEU A O 1
ATOM 489 N N . ALA A 1 66 ? 19.643 -9.879 -20.147 1.00 91.81 66 ALA A N 1
ATOM 490 C CA . ALA A 1 66 ? 19.981 -10.263 -18.784 1.00 91.81 66 ALA A CA 1
ATOM 491 C C . ALA A 1 66 ? 19.609 -9.158 -17.787 1.00 91.81 66 ALA A C 1
ATOM 493 O O . ALA A 1 66 ? 19.046 -9.455 -16.734 1.00 91.81 66 ALA A O 1
ATOM 494 N N . LEU A 1 67 ? 19.860 -7.891 -18.132 1.00 94.06 67 LEU A N 1
ATOM 495 C CA . LEU A 1 67 ? 19.492 -6.758 -17.289 1.00 94.06 67 LEU A CA 1
ATOM 496 C C . LEU A 1 67 ? 17.969 -6.664 -17.106 1.00 94.06 67 LEU A C 1
ATOM 498 O O . LEU A 1 67 ? 17.487 -6.608 -15.974 1.00 94.06 67 LEU A O 1
ATOM 502 N N . ARG A 1 68 ? 17.203 -6.732 -18.204 1.00 94.06 68 ARG A N 1
ATOM 503 C CA . ARG A 1 68 ? 15.731 -6.747 -18.153 1.00 94.06 68 ARG A CA 1
ATOM 504 C C . ARG A 1 68 ? 15.184 -7.927 -17.346 1.00 94.06 68 ARG A C 1
ATOM 506 O O . ARG A 1 68 ? 14.267 -7.739 -16.550 1.00 94.06 68 ARG A O 1
ATOM 513 N N . ALA A 1 69 ? 15.756 -9.121 -17.509 1.00 93.38 69 ALA A N 1
ATOM 514 C CA . ALA A 1 69 ? 15.354 -10.306 -16.754 1.00 93.38 69 ALA A CA 1
ATOM 515 C C . ALA A 1 69 ? 15.573 -10.121 -15.247 1.00 93.38 69 ALA A C 1
ATOM 517 O O . ALA A 1 69 ? 14.651 -10.363 -14.475 1.00 93.38 69 ALA A O 1
ATOM 518 N N . LEU A 1 70 ? 16.738 -9.608 -14.834 1.00 95.19 70 LEU A N 1
ATOM 519 C CA . LEU A 1 70 ? 17.034 -9.331 -13.424 1.00 95.19 70 LEU A CA 1
ATOM 520 C C . LEU A 1 70 ? 16.100 -8.270 -12.833 1.00 95.19 70 LEU A C 1
ATOM 522 O O . LEU A 1 70 ? 15.667 -8.388 -11.689 1.00 95.19 70 LEU A O 1
ATOM 526 N N . PHE A 1 71 ? 15.757 -7.241 -13.608 1.00 96.38 71 PHE A N 1
ATOM 527 C CA . PHE A 1 71 ? 14.773 -6.241 -13.206 1.00 96.38 71 PHE A CA 1
ATOM 528 C C . PHE A 1 71 ? 13.370 -6.835 -13.051 1.00 96.38 71 PHE A C 1
ATOM 530 O O . PHE A 1 71 ? 12.704 -6.559 -12.048 1.00 96.38 71 PHE A O 1
ATOM 537 N N . CYS A 1 72 ? 12.931 -7.654 -14.006 1.00 95.25 72 CYS A N 1
ATOM 538 C CA . CYS A 1 72 ? 11.643 -8.343 -13.973 1.00 95.25 72 CYS A CA 1
ATOM 539 C C . CYS A 1 72 ? 11.550 -9.299 -12.770 1.00 95.25 72 CYS A C 1
ATOM 541 O O . CYS A 1 72 ? 10.610 -9.200 -11.978 1.00 95.25 72 CYS A O 1
ATOM 543 N N . GLU A 1 73 ? 12.578 -10.130 -12.570 1.00 95.06 73 GLU A N 1
ATOM 544 C CA . GLU A 1 73 ? 12.721 -11.039 -11.429 1.00 95.06 73 GLU A CA 1
ATOM 545 C C . GLU A 1 73 ? 12.680 -10.270 -10.108 1.00 95.06 73 GLU A C 1
ATOM 547 O O . GLU A 1 73 ? 11.874 -10.585 -9.235 1.00 95.06 73 GLU A O 1
ATOM 552 N N . ALA A 1 74 ? 13.486 -9.212 -9.978 1.00 96.06 74 ALA A N 1
ATOM 553 C CA . ALA A 1 74 ? 13.517 -8.386 -8.779 1.00 96.06 74 ALA A CA 1
ATOM 554 C C . ALA A 1 74 ? 12.137 -7.824 -8.417 1.00 96.06 74 ALA A C 1
ATOM 556 O O . ALA A 1 74 ? 11.754 -7.826 -7.248 1.00 96.06 74 ALA A O 1
ATOM 557 N N . TRP A 1 75 ? 11.380 -7.351 -9.411 1.00 96.06 75 TRP A N 1
ATOM 558 C CA . TRP A 1 75 ? 10.042 -6.810 -9.181 1.00 96.06 75 TRP A CA 1
ATOM 559 C C . TRP A 1 75 ? 9.076 -7.887 -8.708 1.00 96.06 75 TRP A C 1
ATOM 561 O O . TRP A 1 75 ? 8.366 -7.691 -7.724 1.00 96.06 75 TRP A O 1
ATOM 571 N N . ALA A 1 76 ? 9.070 -9.029 -9.395 1.00 94.19 76 ALA A N 1
ATOM 572 C CA . ALA A 1 76 ? 8.193 -10.137 -9.063 1.00 94.19 76 ALA A CA 1
ATOM 573 C C . ALA A 1 76 ? 8.501 -10.683 -7.661 1.00 94.19 76 ALA A C 1
ATOM 575 O O . ALA A 1 76 ? 7.599 -10.787 -6.834 1.00 94.19 76 ALA A O 1
ATOM 576 N N . GLN A 1 77 ? 9.778 -10.916 -7.346 1.00 93.50 77 GLN A N 1
ATOM 577 C CA . GLN A 1 77 ? 10.218 -11.368 -6.024 1.00 93.50 77 GLN A CA 1
ATOM 578 C C . GLN A 1 77 ? 9.873 -10.361 -4.920 1.00 93.50 77 GLN A C 1
ATOM 580 O O . GLN A 1 77 ? 9.419 -10.760 -3.850 1.00 93.50 77 GLN A O 1
ATOM 585 N N . MET A 1 78 ? 10.022 -9.054 -5.174 1.00 92.56 78 MET A N 1
ATOM 586 C CA . MET A 1 78 ? 9.646 -8.015 -4.209 1.00 92.56 78 MET A CA 1
ATOM 587 C C . MET A 1 78 ? 8.150 -8.070 -3.878 1.00 92.56 78 MET A C 1
ATOM 589 O O . MET A 1 78 ? 7.777 -7.938 -2.714 1.00 92.56 78 MET A O 1
ATOM 593 N N . HIS A 1 79 ? 7.296 -8.261 -4.885 1.00 87.44 79 HIS A N 1
ATOM 594 C CA . HIS A 1 79 ? 5.849 -8.345 -4.692 1.00 87.44 79 HIS A CA 1
ATOM 595 C C . HIS A 1 79 ? 5.379 -9.677 -4.088 1.00 87.44 79 HIS A C 1
ATOM 597 O O . HIS A 1 79 ? 4.316 -9.706 -3.475 1.00 87.44 79 HIS A O 1
ATOM 603 N N . LEU A 1 80 ? 6.174 -10.743 -4.204 1.00 86.44 80 LEU A N 1
ATOM 604 C CA . LEU A 1 80 ? 5.963 -12.010 -3.493 1.00 86.44 80 LEU A CA 1
ATOM 605 C C . LEU A 1 80 ? 6.457 -11.980 -2.035 1.00 86.44 80 LEU A C 1
ATOM 607 O O . LEU A 1 80 ? 6.290 -12.962 -1.324 1.00 86.44 80 LEU A O 1
ATOM 611 N N . GLY A 1 81 ? 7.091 -10.889 -1.591 1.00 84.38 81 GLY A N 1
ATOM 612 C CA . GLY A 1 81 ? 7.667 -10.776 -0.246 1.00 84.38 81 GLY A CA 1
ATOM 613 C C . GLY A 1 81 ? 9.079 -11.363 -0.106 1.00 84.38 81 GLY A C 1
ATOM 614 O O . GLY A 1 81 ? 9.698 -11.232 0.948 1.00 84.38 81 GLY A O 1
ATOM 615 N N . ASN A 1 82 ? 9.654 -11.920 -1.176 1.00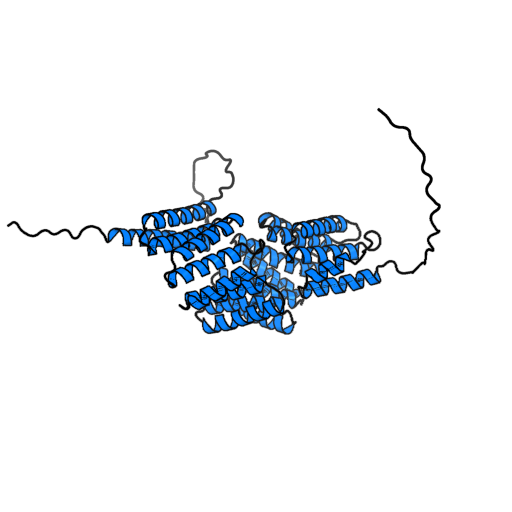 89.94 82 ASN A N 1
ATOM 616 C CA . ASN A 1 82 ? 11.006 -12.487 -1.206 1.00 89.94 82 ASN A CA 1
ATOM 617 C C . ASN A 1 82 ? 12.075 -11.385 -1.345 1.00 89.94 82 ASN A C 1
ATOM 619 O O . ASN A 1 82 ? 12.844 -11.337 -2.311 1.00 89.94 82 ASN A O 1
ATOM 623 N N . LEU A 1 83 ? 12.117 -10.466 -0.375 1.00 89.62 83 LEU A N 1
ATOM 624 C CA . LEU A 1 83 ? 12.898 -9.225 -0.442 1.00 89.62 83 LEU A CA 1
ATOM 625 C C . LEU A 1 83 ? 14.412 -9.458 -0.551 1.00 89.62 83 LEU A C 1
ATOM 627 O O . LEU A 1 83 ? 15.095 -8.681 -1.216 1.00 89.62 83 LEU A O 1
ATOM 631 N N . GLU A 1 84 ? 14.945 -10.524 0.048 1.00 91.75 84 GLU A N 1
ATOM 632 C CA . GLU A 1 84 ? 16.367 -10.873 -0.083 1.00 91.75 84 GLU A CA 1
ATOM 633 C C . GLU A 1 84 ? 16.720 -11.256 -1.523 1.00 91.75 84 GLU A C 1
ATOM 635 O O . GLU A 1 84 ? 17.638 -10.679 -2.104 1.00 91.75 84 GLU A O 1
ATOM 640 N N . SER A 1 85 ? 15.930 -12.145 -2.134 1.00 93.44 85 SER A N 1
ATOM 641 C CA . SER A 1 85 ? 16.112 -12.562 -3.533 1.00 93.44 85 SER A CA 1
ATOM 642 C C . SER A 1 85 ? 15.927 -11.393 -4.502 1.00 93.44 85 SER A C 1
ATOM 644 O O . SER A 1 85 ? 16.687 -11.249 -5.465 1.00 93.44 85 SER A O 1
ATOM 646 N N . ALA A 1 86 ? 14.962 -10.512 -4.219 1.00 95.50 86 ALA A N 1
ATOM 647 C CA . ALA A 1 86 ? 14.761 -9.286 -4.980 1.00 95.50 86 ALA A CA 1
ATOM 648 C C . ALA A 1 86 ? 16.009 -8.393 -4.938 1.00 95.50 86 ALA A C 1
ATOM 650 O O . ALA A 1 86 ? 16.517 -7.995 -5.984 1.00 95.50 86 ALA A O 1
ATOM 651 N N . ILE A 1 87 ? 16.562 -8.138 -3.747 1.00 95.75 87 ILE A N 1
ATOM 652 C CA . ILE A 1 87 ? 17.772 -7.321 -3.580 1.00 95.75 87 ILE A CA 1
ATOM 653 C C . ILE A 1 87 ? 18.972 -7.966 -4.268 1.00 95.75 87 ILE A C 1
ATOM 655 O O . ILE A 1 87 ? 19.703 -7.264 -4.960 1.00 95.75 87 ILE A O 1
ATOM 659 N N . THR A 1 88 ? 19.166 -9.281 -4.145 1.00 96.25 88 THR A N 1
ATOM 660 C CA . THR A 1 88 ? 20.241 -9.990 -4.855 1.00 96.25 88 THR A CA 1
ATOM 661 C C . THR A 1 88 ? 20.130 -9.802 -6.368 1.00 96.25 88 THR A C 1
ATOM 663 O O . THR A 1 88 ? 21.136 -9.543 -7.031 1.00 96.25 88 THR A O 1
ATOM 666 N N . SER A 1 89 ? 18.918 -9.878 -6.917 1.00 95.56 89 SER A N 1
ATOM 667 C CA . SER A 1 89 ? 18.665 -9.674 -8.348 1.00 95.56 89 SER A CA 1
ATOM 668 C C . SER A 1 89 ? 18.961 -8.234 -8.777 1.00 95.56 89 SER A C 1
ATOM 670 O O . SER A 1 89 ? 19.643 -8.024 -9.780 1.00 95.56 89 SER A O 1
ATOM 672 N N . VAL A 1 90 ? 18.548 -7.238 -7.982 1.00 96.50 90 VAL A N 1
ATOM 673 C CA . VAL A 1 90 ? 18.861 -5.824 -8.255 1.00 96.50 90 VAL A CA 1
ATOM 674 C C . VAL A 1 90 ? 20.356 -5.530 -8.135 1.00 96.50 90 VAL A C 1
ATOM 676 O O . VAL A 1 90 ? 20.892 -4.794 -8.954 1.00 96.50 90 VAL A O 1
ATOM 679 N N . GLU A 1 91 ? 21.061 -6.102 -7.159 1.00 96.19 91 GLU A N 1
ATOM 680 C CA . GLU A 1 91 ? 22.508 -5.899 -7.010 1.00 96.19 91 GLU A CA 1
ATOM 681 C C . GLU A 1 91 ? 23.283 -6.497 -8.190 1.00 96.19 91 GLU A C 1
ATOM 683 O O . GLU A 1 91 ? 24.196 -5.863 -8.720 1.00 96.19 91 GLU A O 1
ATOM 688 N N . ARG A 1 92 ? 22.868 -7.672 -8.679 1.00 95.06 92 ARG A N 1
ATOM 689 C CA . ARG A 1 92 ? 23.396 -8.247 -9.926 1.00 95.06 92 ARG A CA 1
ATOM 690 C C . ARG A 1 92 ? 23.114 -7.337 -11.124 1.00 95.06 92 ARG A C 1
ATOM 692 O O . ARG A 1 92 ? 24.010 -7.123 -11.938 1.00 95.06 92 ARG A O 1
ATOM 699 N N . AL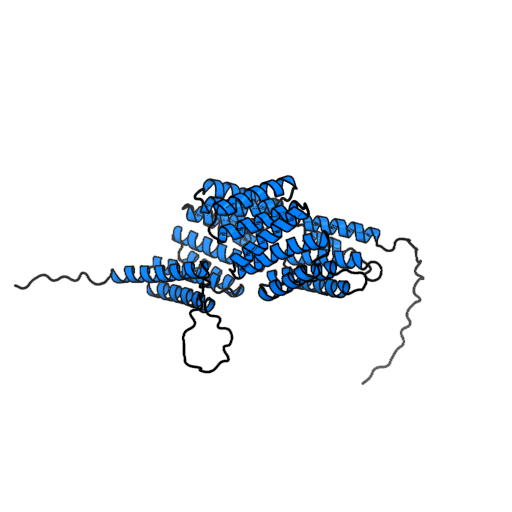A A 1 93 ? 21.902 -6.786 -11.216 1.00 95.38 93 ALA A N 1
ATOM 700 C CA . ALA A 1 93 ? 21.524 -5.853 -12.276 1.00 95.38 93 ALA A CA 1
ATOM 701 C C . ALA A 1 93 ? 22.363 -4.570 -12.225 1.00 95.38 93 ALA A C 1
ATOM 703 O O . ALA A 1 93 ? 22.833 -4.101 -13.255 1.00 95.38 93 ALA A O 1
ATOM 704 N N . ARG A 1 94 ? 22.621 -4.045 -11.023 1.00 95.19 94 ARG A N 1
ATOM 705 C CA . ARG A 1 94 ? 23.448 -2.856 -10.804 1.00 95.19 94 ARG A CA 1
ATOM 706 C C . ARG A 1 94 ? 24.877 -3.066 -11.294 1.00 95.19 94 ARG A C 1
ATOM 708 O O . ARG A 1 94 ? 25.379 -2.234 -12.034 1.00 95.19 94 ARG A O 1
ATOM 715 N N . VAL A 1 95 ? 25.505 -4.191 -10.940 1.00 94.50 95 VAL A N 1
ATOM 716 C CA . VAL A 1 95 ? 26.856 -4.530 -11.429 1.00 94.50 95 VAL A CA 1
ATOM 717 C C . VAL A 1 95 ? 26.881 -4.633 -12.955 1.00 94.50 95 VAL A C 1
ATOM 719 O O . VAL A 1 95 ? 27.824 -4.163 -13.585 1.00 94.50 95 VAL A O 1
ATOM 722 N N . LEU A 1 96 ? 25.844 -5.222 -13.556 1.00 93.62 96 LEU A N 1
ATOM 723 C CA . LEU A 1 96 ? 25.742 -5.346 -15.007 1.00 93.62 96 LEU A CA 1
ATOM 724 C C . LEU A 1 96 ? 25.562 -3.981 -15.695 1.00 93.62 96 LEU A C 1
ATOM 726 O O . LEU A 1 96 ? 26.217 -3.732 -16.705 1.00 93.62 96 LEU A O 1
ATOM 730 N N . ALA A 1 97 ? 24.737 -3.094 -15.130 1.00 94.19 97 ALA A N 1
ATOM 731 C CA . ALA A 1 97 ? 24.454 -1.754 -15.651 1.00 94.19 97 ALA A CA 1
ATOM 732 C C . ALA A 1 97 ? 25.671 -0.803 -15.627 1.00 94.19 97 ALA A C 1
ATOM 734 O O . ALA A 1 97 ? 25.688 0.189 -16.351 1.00 94.19 97 ALA A O 1
ATOM 735 N N . GLU A 1 98 ? 26.722 -1.109 -14.859 1.00 93.25 98 GLU A N 1
ATOM 736 C CA . GLU A 1 98 ? 27.999 -0.378 -14.943 1.00 93.25 98 GLU A CA 1
ATOM 737 C C . GLU A 1 98 ? 28.802 -0.706 -16.212 1.00 93.25 98 GLU A C 1
ATOM 739 O O . GLU A 1 98 ? 29.784 -0.034 -16.529 1.00 93.25 98 GLU A O 1
ATOM 744 N N . GLY A 1 99 ? 28.386 -1.722 -16.972 1.00 91.06 99 GLY A N 1
ATOM 745 C CA . GLY A 1 99 ? 28.987 -2.053 -18.255 1.00 91.06 99 GLY A CA 1
ATOM 746 C C . GLY A 1 99 ? 28.884 -0.906 -19.277 1.00 91.06 99 GLY A C 1
ATOM 747 O O . GLY A 1 99 ? 27.929 -0.127 -19.261 1.00 91.06 99 GLY A O 1
ATOM 748 N N . PRO A 1 100 ? 29.825 -0.823 -20.235 1.00 88.88 100 PRO A N 1
ATOM 749 C CA . PRO A 1 100 ? 29.881 0.265 -21.217 1.00 88.88 100 PRO A CA 1
ATOM 750 C C . PRO A 1 100 ? 28.709 0.262 -22.213 1.00 88.88 100 PRO A C 1
ATOM 752 O O . PRO A 1 100 ? 28.526 1.227 -22.947 1.00 88.88 100 PRO A O 1
ATOM 755 N N . SER A 1 101 ? 27.928 -0.820 -22.265 1.00 88.75 101 SER A N 1
ATOM 756 C CA . SER A 1 101 ? 26.753 -0.965 -23.128 1.00 88.75 101 SER A CA 1
ATOM 757 C C . SER A 1 101 ? 25.485 -0.300 -22.581 1.00 88.75 101 SER A C 1
ATOM 759 O O . SER A 1 101 ? 24.474 -0.314 -23.277 1.00 88.75 101 SER A O 1
ATOM 761 N N . PHE A 1 102 ? 25.517 0.239 -21.359 1.00 93.56 102 PHE A N 1
ATOM 762 C CA . PHE A 1 102 ? 24.337 0.739 -20.650 1.00 93.56 102 PHE A CA 1
ATOM 763 C C . PHE A 1 102 ? 24.404 2.239 -20.374 1.00 93.56 102 PHE A C 1
ATOM 765 O O . PHE A 1 102 ? 25.478 2.814 -20.146 1.00 93.56 102 PHE A O 1
ATOM 772 N N . GLN A 1 103 ? 23.231 2.866 -20.386 1.00 93.19 103 GLN A N 1
ATOM 773 C CA . GLN A 1 103 ? 23.060 4.298 -20.173 1.00 93.19 103 GLN A CA 1
ATOM 774 C C . GLN A 1 103 ? 22.755 4.618 -18.709 1.00 93.19 103 GLN A C 1
ATOM 776 O O . GLN A 1 103 ? 22.472 3.739 -17.896 1.00 93.19 103 GLN A O 1
ATOM 781 N N . ASP A 1 104 ? 22.774 5.905 -18.366 1.00 94.62 104 ASP A N 1
ATOM 782 C CA . ASP A 1 104 ? 22.475 6.347 -17.001 1.00 94.62 104 ASP A CA 1
ATOM 783 C C . ASP A 1 104 ? 21.039 6.013 -16.578 1.00 94.62 104 ASP A C 1
ATOM 785 O O . ASP A 1 104 ? 20.803 5.746 -15.403 1.00 94.62 104 ASP A O 1
ATOM 789 N N . VAL A 1 105 ? 20.106 5.889 -17.530 1.00 95.94 105 VAL A N 1
ATOM 790 C CA . VAL A 1 105 ? 18.739 5.404 -17.272 1.00 95.94 105 VAL A CA 1
ATOM 791 C C . VAL A 1 105 ? 18.733 3.958 -16.756 1.00 95.94 105 VAL A C 1
ATOM 793 O O . VAL A 1 105 ? 17.966 3.639 -15.850 1.00 95.94 105 VAL A O 1
ATOM 796 N N . ASP A 1 106 ? 19.617 3.087 -17.253 1.00 95.62 106 ASP A N 1
ATOM 797 C CA . ASP A 1 106 ? 19.729 1.699 -16.780 1.00 95.62 106 ASP A CA 1
ATOM 798 C C . ASP A 1 106 ? 20.282 1.643 -15.346 1.00 95.62 106 ASP A C 1
ATOM 800 O O . ASP A 1 106 ? 19.794 0.890 -14.494 1.00 95.62 106 ASP A O 1
ATOM 804 N N . ARG A 1 107 ? 21.276 2.492 -15.050 1.00 96.38 107 ARG A N 1
ATOM 805 C CA . ARG A 1 107 ? 21.830 2.666 -13.696 1.00 96.38 107 ARG A CA 1
ATOM 806 C C . ARG A 1 107 ? 20.771 3.229 -12.744 1.00 96.38 107 ARG A C 1
ATOM 808 O O . ARG A 1 107 ? 20.632 2.754 -11.613 1.00 96.38 107 ARG A O 1
ATOM 815 N N . ALA A 1 108 ? 19.987 4.198 -13.213 1.00 97.56 108 ALA A N 1
ATOM 816 C CA . ALA A 1 108 ? 18.877 4.786 -12.479 1.00 97.56 108 ALA A CA 1
ATOM 817 C C . ALA A 1 108 ? 17.793 3.747 -12.157 1.00 97.56 108 ALA A C 1
ATOM 819 O O . ALA A 1 108 ? 17.318 3.701 -11.023 1.00 97.56 108 ALA A O 1
ATOM 820 N N . GLU A 1 109 ? 17.429 2.882 -13.108 1.00 97.56 109 GLU A N 1
ATOM 821 C CA . GLU A 1 109 ? 16.422 1.830 -12.917 1.00 97.56 109 GLU A CA 1
ATOM 822 C C . GLU A 1 109 ? 16.854 0.841 -11.822 1.00 97.56 109 GLU A C 1
ATOM 824 O O . GLU A 1 109 ? 16.049 0.455 -10.968 1.00 97.56 109 GLU A O 1
ATOM 829 N N . ALA A 1 110 ? 18.143 0.487 -11.776 1.00 97.25 110 ALA A N 1
ATOM 830 C CA . ALA A 1 110 ? 18.692 -0.341 -10.704 1.00 97.25 110 ALA A CA 1
ATOM 831 C C . ALA A 1 110 ? 18.580 0.347 -9.331 1.00 97.25 110 ALA A C 1
ATOM 833 O O . ALA A 1 110 ? 18.134 -0.274 -8.361 1.00 97.25 110 ALA A O 1
ATOM 834 N N . MET A 1 111 ? 18.922 1.639 -9.237 1.00 97.50 111 MET A N 1
ATOM 835 C CA . MET A 1 111 ? 18.766 2.413 -7.997 1.00 97.50 111 MET A CA 1
ATOM 836 C C . MET A 1 111 ? 17.299 2.534 -7.574 1.00 97.50 111 MET A C 1
ATOM 838 O O . MET A 1 111 ? 16.982 2.353 -6.397 1.00 97.50 111 MET A O 1
ATOM 842 N N . PHE A 1 112 ? 16.399 2.774 -8.528 1.00 98.38 112 PHE A N 1
ATOM 843 C CA . PHE A 1 112 ? 14.960 2.846 -8.304 1.00 98.38 112 PHE A CA 1
ATOM 844 C C . PHE A 1 112 ? 14.422 1.540 -7.711 1.00 98.38 112 PHE A C 1
ATOM 846 O O . PHE A 1 112 ? 13.783 1.555 -6.654 1.00 98.38 112 PHE A O 1
ATOM 853 N N . ARG A 1 113 ? 14.728 0.392 -8.329 1.00 97.94 113 ARG A N 1
ATOM 854 C CA . ARG A 1 113 ? 14.277 -0.924 -7.845 1.00 97.94 113 ARG A CA 1
ATOM 855 C C . ARG A 1 113 ? 14.857 -1.266 -6.481 1.00 97.94 113 ARG A C 1
ATOM 857 O O . ARG A 1 113 ? 14.136 -1.785 -5.627 1.00 97.94 113 ARG A O 1
ATOM 864 N N . LEU A 1 114 ? 16.125 -0.929 -6.240 1.00 97.19 114 LEU A N 1
ATOM 865 C CA . LEU A 1 114 ? 16.739 -1.119 -4.928 1.00 97.19 114 LEU A CA 1
ATOM 866 C C . LEU A 1 114 ? 16.041 -0.249 -3.879 1.00 97.19 114 LEU A C 1
ATOM 868 O O . LEU A 1 114 ? 15.744 -0.733 -2.789 1.00 97.19 114 LEU A O 1
ATOM 872 N N . GLY A 1 115 ? 15.730 1.005 -4.217 1.00 97.44 115 GLY A N 1
ATOM 873 C CA . GLY A 1 115 ? 14.960 1.921 -3.378 1.00 97.44 115 GLY A CA 1
ATOM 874 C C . GLY A 1 115 ? 13.588 1.355 -3.006 1.00 97.44 115 GLY A C 1
ATOM 875 O O . GLY A 1 115 ? 13.240 1.334 -1.826 1.00 97.44 115 GLY A O 1
ATOM 876 N N . CYS A 1 116 ? 12.861 0.795 -3.978 1.00 97.06 116 CYS A N 1
ATOM 877 C CA . CYS A 1 116 ? 11.578 0.119 -3.749 1.00 97.06 116 CYS A CA 1
ATOM 878 C C . CYS A 1 116 ? 11.718 -1.064 -2.773 1.00 97.06 116 CYS A C 1
ATOM 880 O O . CYS A 1 116 ? 10.949 -1.176 -1.815 1.00 97.06 116 CYS A O 1
ATOM 882 N N . CYS A 1 117 ? 12.746 -1.902 -2.952 1.00 94.81 117 CYS A N 1
ATOM 883 C CA . CYS A 1 117 ? 13.027 -3.022 -2.048 1.00 94.81 117 CYS A CA 1
ATOM 884 C C . CYS A 1 117 ? 13.379 -2.543 -0.629 1.00 94.81 117 CYS A C 1
ATOM 886 O O . CYS A 1 117 ? 12.927 -3.120 0.359 1.00 94.81 117 CYS A O 1
ATOM 888 N N . ARG A 1 118 ? 14.170 -1.466 -0.499 1.00 93.88 118 ARG A N 1
ATOM 889 C CA . ARG A 1 118 ? 14.508 -0.874 0.808 1.00 93.88 118 ARG A CA 1
ATOM 890 C C . ARG A 1 118 ? 13.281 -0.307 1.511 1.00 93.88 118 ARG A C 1
ATOM 892 O O . ARG A 1 118 ? 13.181 -0.479 2.724 1.00 93.88 118 ARG A O 1
ATOM 899 N N . LEU A 1 119 ? 12.353 0.301 0.772 1.00 91.31 119 LEU A N 1
ATOM 900 C CA . LEU A 1 119 ? 11.089 0.775 1.333 1.00 91.31 119 LEU A CA 1
ATOM 901 C C . LEU A 1 119 ? 10.268 -0.385 1.900 1.00 91.31 119 LEU A C 1
ATOM 903 O O . LEU A 1 119 ? 9.794 -0.294 3.027 1.00 91.31 119 LEU A O 1
ATOM 907 N N . LYS A 1 120 ? 10.156 -1.494 1.158 1.00 87.06 120 LYS A N 1
ATOM 908 C CA . LYS A 1 120 ? 9.450 -2.703 1.615 1.00 87.06 120 LYS A CA 1
ATOM 909 C C . LYS A 1 120 ? 10.085 -3.359 2.846 1.00 87.06 120 LYS A C 1
ATOM 911 O O . LYS A 1 120 ? 9.372 -3.959 3.634 1.00 87.06 120 LYS A O 1
ATOM 916 N N . LEU A 1 121 ? 11.390 -3.182 3.056 1.00 85.75 121 LEU A N 1
ATOM 917 C CA . LEU A 1 121 ? 12.086 -3.567 4.293 1.00 85.75 121 LEU A CA 1
ATOM 918 C C . LEU A 1 121 ? 11.921 -2.558 5.449 1.00 85.75 121 LEU A C 1
ATOM 920 O O . LEU A 1 121 ? 12.606 -2.683 6.462 1.00 85.75 121 LEU A O 1
ATOM 924 N N . GLY A 1 122 ? 11.124 -1.498 5.285 1.00 83.38 122 GLY A N 1
ATOM 925 C CA . GLY A 1 122 ? 10.974 -0.429 6.278 1.00 83.38 122 GLY A CA 1
ATOM 926 C C . GLY A 1 122 ? 12.174 0.523 6.379 1.00 83.38 122 GLY A C 1
ATOM 927 O O . GLY A 1 122 ? 12.193 1.418 7.222 1.00 83.38 122 GLY A O 1
ATOM 928 N N . LYS A 1 123 ? 13.187 0.396 5.510 1.00 88.19 123 LYS A N 1
ATOM 929 C CA . LYS A 1 123 ? 14.387 1.256 5.501 1.00 88.19 123 LYS A CA 1
ATOM 930 C C . LYS A 1 123 ? 14.126 2.549 4.722 1.00 88.19 123 LYS A C 1
ATOM 932 O O . LYS A 1 123 ? 14.742 2.790 3.682 1.00 88.19 123 LYS A O 1
ATOM 937 N N . VAL A 1 124 ? 13.213 3.377 5.235 1.00 89.88 124 VAL A N 1
ATOM 938 C CA . VAL A 1 124 ? 12.665 4.555 4.534 1.00 89.88 124 VAL A CA 1
ATOM 939 C C . VAL A 1 124 ? 13.750 5.558 4.116 1.00 89.88 124 VAL A C 1
ATOM 941 O O . VAL A 1 124 ? 13.790 5.957 2.956 1.00 89.88 124 VAL A O 1
ATOM 944 N N . SER A 1 125 ? 14.696 5.907 4.995 1.00 92.75 125 SER A N 1
ATOM 945 C CA . SER A 1 125 ? 15.759 6.877 4.666 1.00 92.75 125 SER A CA 1
ATOM 946 C C . SER A 1 125 ? 16.684 6.392 3.542 1.00 92.75 125 SER A C 1
ATOM 948 O O . SER A 1 125 ? 17.047 7.163 2.653 1.00 92.75 125 SER A O 1
ATOM 950 N N . ASN A 1 126 ? 17.015 5.095 3.526 1.00 95.38 126 ASN A N 1
ATOM 951 C CA . ASN A 1 126 ? 17.809 4.502 2.446 1.00 95.38 126 ASN A CA 1
ATOM 952 C C . ASN A 1 126 ? 17.027 4.498 1.129 1.00 95.38 126 ASN A C 1
ATOM 954 O O . ASN A 1 126 ? 17.609 4.748 0.076 1.00 95.38 126 ASN A O 1
ATOM 958 N N . ALA A 1 127 ? 15.718 4.232 1.186 1.00 97.31 127 ALA A N 1
ATOM 959 C CA . ALA A 1 127 ? 14.854 4.300 0.016 1.00 97.31 127 ALA A CA 1
ATOM 960 C C . ALA A 1 127 ? 14.825 5.718 -0.573 1.00 97.31 127 ALA A C 1
ATOM 962 O O . ALA A 1 127 ? 15.037 5.869 -1.770 1.00 97.31 127 ALA A O 1
ATOM 963 N N . ILE A 1 128 ? 14.659 6.759 0.253 1.00 98.00 128 ILE A N 1
ATOM 964 C CA . ILE A 1 128 ? 14.683 8.165 -0.196 1.00 98.00 128 ILE A CA 1
ATOM 965 C C . ILE A 1 128 ? 16.009 8.507 -0.876 1.00 98.00 128 ILE A C 1
ATOM 967 O O . ILE A 1 128 ? 16.002 9.110 -1.950 1.00 98.00 128 ILE A O 1
ATOM 971 N N . SER A 1 129 ? 17.139 8.109 -0.284 1.00 98.06 129 SER A N 1
ATOM 972 C CA . SER A 1 129 ? 18.462 8.357 -0.867 1.00 98.06 129 SER A CA 1
ATOM 973 C C . SER A 1 129 ? 18.603 7.699 -2.242 1.00 98.06 129 SER A C 1
ATOM 975 O O . SER A 1 129 ? 18.938 8.382 -3.206 1.00 98.06 129 SER A O 1
ATOM 977 N N . LEU A 1 130 ? 18.258 6.413 -2.359 1.00 98.25 130 LEU A N 1
ATOM 978 C CA . LEU A 1 130 ? 18.337 5.668 -3.619 1.00 98.25 130 LEU A CA 1
ATOM 979 C C . LEU A 1 130 ? 17.395 6.221 -4.694 1.00 98.25 130 LEU A C 1
ATOM 981 O O . LEU A 1 130 ? 17.801 6.375 -5.842 1.00 98.25 130 LEU A O 1
ATOM 985 N N . LEU A 1 131 ? 16.157 6.558 -4.325 1.00 98.44 131 LEU A N 1
ATOM 986 C CA . LEU A 1 131 ? 15.179 7.149 -5.242 1.00 98.44 131 LEU A CA 1
ATOM 987 C C . LEU A 1 131 ? 15.618 8.542 -5.707 1.00 98.44 131 LEU A C 1
ATOM 989 O O . LEU A 1 131 ? 15.430 8.889 -6.866 1.00 98.44 131 LEU A O 1
ATOM 993 N N . THR A 1 132 ? 16.259 9.322 -4.835 1.00 98.38 132 THR A N 1
ATOM 994 C CA . THR A 1 132 ? 16.817 10.633 -5.197 1.00 98.38 132 THR A CA 1
ATOM 995 C C . THR A 1 132 ? 17.996 10.497 -6.158 1.00 98.38 132 THR A C 1
ATOM 997 O O . THR A 1 132 ? 18.074 11.246 -7.129 1.00 98.38 132 THR A O 1
ATOM 1000 N N . SER A 1 133 ? 18.877 9.517 -5.950 1.00 97.69 133 SER A N 1
ATOM 1001 C CA . SER A 1 133 ? 19.950 9.219 -6.905 1.00 97.69 133 SER A CA 1
ATOM 1002 C C . SER A 1 133 ? 19.404 8.729 -8.251 1.00 97.69 133 SER A C 1
ATOM 1004 O O . SER A 1 133 ? 19.875 9.184 -9.290 1.00 97.69 133 SER A O 1
ATOM 1006 N N . ALA A 1 134 ? 18.369 7.880 -8.248 1.00 98.00 134 ALA A N 1
ATOM 1007 C CA . ALA A 1 134 ? 17.693 7.439 -9.469 1.00 98.00 134 ALA A CA 1
ATOM 1008 C C . ALA A 1 134 ? 17.085 8.617 -10.250 1.00 98.00 134 ALA A C 1
ATOM 1010 O O . ALA A 1 134 ? 17.241 8.692 -11.465 1.00 98.00 134 ALA A O 1
ATOM 1011 N N . LEU A 1 135 ? 16.444 9.564 -9.555 1.00 98.12 135 LEU A N 1
ATOM 1012 C CA . LEU A 1 135 ? 15.881 10.773 -10.164 1.00 98.12 135 LEU A CA 1
ATOM 1013 C C . LEU A 1 135 ? 16.937 11.626 -10.877 1.00 98.12 135 LEU A C 1
ATOM 1015 O O . LEU A 1 135 ? 16.652 12.137 -11.956 1.00 98.12 135 LEU A O 1
ATOM 1019 N N . GLY A 1 136 ? 18.126 11.772 -10.282 1.00 97.19 136 GLY A N 1
ATOM 1020 C CA . GLY A 1 136 ? 19.230 12.529 -10.881 1.00 97.19 136 GLY A CA 1
ATOM 1021 C C . GLY A 1 136 ? 19.854 11.825 -12.087 1.00 97.19 136 GLY A C 1
ATOM 1022 O O . GLY A 1 136 ? 20.117 12.464 -13.096 1.00 97.19 136 GLY A O 1
ATOM 1023 N N . LEU A 1 137 ? 20.047 10.504 -12.023 1.00 96.00 137 LEU A N 1
ATOM 1024 C CA . LEU A 1 137 ? 20.612 9.731 -13.140 1.00 96.00 137 LEU A CA 1
ATOM 1025 C C . LEU A 1 137 ? 19.658 9.589 -14.332 1.00 96.00 137 LEU A C 1
ATOM 1027 O O . LEU A 1 137 ? 20.099 9.439 -15.466 1.00 96.00 137 LEU A O 1
ATOM 1031 N N . ALA A 1 138 ? 18.350 9.615 -14.085 1.00 96.25 138 ALA A N 1
ATOM 1032 C CA . ALA A 1 138 ? 17.344 9.549 -15.139 1.00 96.25 138 ALA A CA 1
ATOM 1033 C C . ALA A 1 138 ? 17.110 10.905 -15.837 1.00 96.25 138 ALA A C 1
ATOM 1035 O O . ALA A 1 138 ? 16.397 10.960 -16.842 1.00 96.25 138 ALA A O 1
ATOM 1036 N N . GLU A 1 139 ? 17.677 11.999 -15.319 1.00 94.50 139 GLU A N 1
ATOM 1037 C CA . GLU A 1 139 ? 17.543 13.333 -15.903 1.00 94.50 139 GLU A CA 1
ATOM 1038 C C . GLU A 1 139 ? 18.213 13.403 -17.283 1.00 94.50 139 GLU A C 1
ATOM 1040 O O . GLU A 1 139 ? 19.333 12.941 -17.481 1.00 94.50 139 GLU A O 1
ATOM 1045 N N . GLY A 1 140 ? 17.503 13.946 -18.277 1.00 89.19 140 GLY A N 1
ATOM 1046 C CA . GLY A 1 140 ? 17.992 13.990 -19.660 1.00 89.19 140 GLY A CA 1
ATOM 1047 C C . GLY A 1 140 ? 17.953 12.644 -20.401 1.00 89.19 140 GLY A C 1
ATOM 1048 O O . GLY A 1 140 ? 18.307 12.595 -21.577 1.00 89.19 140 GLY A O 1
ATOM 1049 N N . GLY A 1 141 ? 17.456 11.570 -19.775 1.00 89.81 141 GLY A N 1
ATOM 1050 C CA . GLY A 1 141 ? 17.322 10.226 -20.358 1.00 89.81 141 GLY A CA 1
ATOM 1051 C C . GLY A 1 141 ? 16.192 10.048 -21.386 1.00 89.81 141 GLY A C 1
ATOM 1052 O O . GLY A 1 141 ? 15.762 8.923 -21.650 1.00 89.81 141 GLY A O 1
ATOM 1053 N N . GLY A 1 142 ? 15.657 11.143 -21.934 1.00 93.62 142 GLY A N 1
ATOM 1054 C CA . GLY A 1 142 ? 14.505 11.137 -22.838 1.00 93.62 142 GLY A CA 1
ATOM 1055 C C . GLY A 1 142 ? 13.239 10.550 -22.201 1.00 93.62 142 GLY A C 1
ATOM 1056 O O . GLY A 1 142 ? 13.059 10.592 -20.987 1.00 93.62 142 GLY A O 1
ATOM 1057 N N . VAL A 1 143 ? 12.361 9.967 -23.025 1.00 94.12 143 VAL A N 1
ATOM 1058 C CA . VAL A 1 143 ? 11.062 9.421 -22.575 1.00 94.12 143 VAL A CA 1
ATOM 1059 C C . VAL A 1 143 ? 11.228 8.336 -21.505 1.00 94.12 143 VAL A C 1
ATOM 1061 O O . VAL A 1 143 ? 10.484 8.322 -20.530 1.00 94.12 143 VAL A O 1
ATOM 1064 N N . ALA A 1 144 ? 12.220 7.451 -21.651 1.00 93.69 144 ALA A N 1
ATOM 1065 C CA . ALA A 1 144 ? 12.487 6.399 -20.669 1.00 93.69 144 ALA A CA 1
ATOM 1066 C C . ALA A 1 144 ? 12.954 6.977 -19.321 1.00 93.69 144 ALA A C 1
ATOM 1068 O O . ALA A 1 144 ? 12.512 6.516 -18.267 1.00 93.69 144 ALA A O 1
ATOM 1069 N N . GLY A 1 145 ? 13.790 8.021 -19.358 1.00 96.31 145 GLY A N 1
ATOM 1070 C CA . GLY A 1 145 ? 14.191 8.778 -18.174 1.00 96.31 145 GLY A CA 1
ATOM 1071 C C . GLY A 1 145 ? 12.996 9.423 -17.472 1.00 96.31 145 GLY A C 1
ATOM 1072 O O . GLY A 1 145 ? 12.807 9.214 -16.277 1.00 96.31 145 GLY A O 1
ATOM 1073 N N . GLU A 1 146 ? 12.128 10.123 -18.205 1.00 96.88 146 GLU A N 1
ATOM 1074 C CA . GLU A 1 146 ? 10.947 10.775 -17.616 1.00 96.88 146 GLU A CA 1
ATOM 1075 C C . GLU A 1 146 ? 9.929 9.772 -17.049 1.00 96.88 146 GLU A C 1
ATOM 1077 O O . GLU A 1 146 ? 9.409 9.969 -15.949 1.00 96.88 146 GLU A O 1
ATOM 1082 N N . GLN A 1 147 ? 9.708 8.636 -17.722 1.00 97.00 147 GLN A N 1
ATOM 1083 C CA . GLN A 1 147 ? 8.890 7.542 -17.185 1.00 97.00 147 GLN A CA 1
ATOM 1084 C C . GLN A 1 147 ? 9.460 6.990 -15.873 1.00 97.00 147 GLN A C 1
ATOM 1086 O O . GLN A 1 147 ? 8.710 6.695 -14.937 1.00 97.00 147 GLN A O 1
ATOM 1091 N N . LEU A 1 148 ? 10.782 6.830 -15.789 1.00 97.56 148 LEU A N 1
ATOM 1092 C CA . LEU A 1 148 ? 11.441 6.382 -14.568 1.00 97.56 148 LEU A CA 1
ATOM 1093 C C . LEU A 1 148 ? 11.357 7.438 -13.463 1.00 97.56 148 LEU A C 1
ATOM 1095 O O . LEU A 1 148 ? 11.067 7.094 -12.317 1.00 97.56 148 LEU A O 1
ATOM 1099 N N . ARG A 1 149 ? 11.529 8.720 -13.793 1.00 98.31 149 ARG A N 1
ATOM 1100 C CA . ARG A 1 149 ? 11.384 9.818 -12.831 1.00 98.31 149 ARG A CA 1
ATOM 1101 C C . ARG A 1 149 ? 9.969 9.887 -12.273 1.00 98.31 149 ARG A C 1
ATOM 1103 O O . ARG A 1 149 ? 9.817 9.967 -11.056 1.00 98.31 149 ARG A O 1
ATOM 1110 N N . ALA A 1 150 ? 8.946 9.743 -13.116 1.00 98.19 150 ALA A N 1
ATOM 1111 C CA . ALA A 1 150 ? 7.554 9.671 -12.676 1.00 98.19 150 ALA A CA 1
ATOM 1112 C C . ALA A 1 150 ? 7.340 8.538 -11.655 1.00 98.19 150 ALA A C 1
ATOM 1114 O O . ALA A 1 150 ? 6.767 8.764 -10.586 1.00 98.19 150 ALA A O 1
ATOM 1115 N N . LYS A 1 151 ? 7.866 7.334 -11.929 1.00 97.94 151 LYS A N 1
ATOM 1116 C CA . LYS A 1 151 ? 7.819 6.199 -10.988 1.00 97.94 151 LYS A CA 1
ATOM 1117 C C . LYS A 1 151 ? 8.601 6.485 -9.702 1.00 97.94 151 LYS A C 1
ATOM 1119 O O . LYS A 1 151 ? 8.126 6.168 -8.615 1.00 97.94 151 LYS A O 1
ATOM 1124 N N . ALA A 1 152 ? 9.793 7.065 -9.801 1.00 98.25 152 ALA A N 1
ATOM 1125 C CA . ALA A 1 152 ? 10.634 7.350 -8.645 1.00 98.25 152 ALA A CA 1
ATOM 1126 C C . ALA A 1 152 ? 10.006 8.406 -7.720 1.00 98.25 152 ALA A C 1
ATOM 1128 O O . ALA A 1 152 ? 10.031 8.222 -6.503 1.00 98.25 152 ALA A O 1
ATOM 1129 N N . PHE A 1 153 ? 9.370 9.442 -8.275 1.00 98.62 153 PHE A N 1
ATOM 1130 C CA . PHE A 1 153 ? 8.576 10.404 -7.510 1.00 98.62 153 PHE A CA 1
ATOM 1131 C C . PHE A 1 153 ? 7.359 9.750 -6.826 1.00 98.62 153 PHE A C 1
ATOM 1133 O O . PHE A 1 153 ? 7.165 9.975 -5.634 1.00 98.62 153 PHE A O 1
ATOM 1140 N N . ASP A 1 154 ? 6.602 8.869 -7.503 1.00 97.88 154 ASP A N 1
ATOM 1141 C CA . ASP A 1 154 ? 5.499 8.088 -6.888 1.00 97.88 154 ASP A CA 1
ATOM 1142 C C . ASP A 1 154 ? 5.989 7.313 -5.655 1.00 97.88 154 ASP A C 1
ATOM 1144 O O . ASP A 1 154 ? 5.398 7.382 -4.577 1.00 97.88 154 ASP A O 1
ATOM 1148 N N . TRP A 1 155 ? 7.115 6.609 -5.775 1.00 98.19 155 TRP A N 1
ATOM 1149 C CA . TRP A 1 155 ? 7.667 5.838 -4.661 1.00 98.19 155 TRP A CA 1
ATOM 1150 C C . TRP A 1 155 ? 8.273 6.706 -3.556 1.00 98.19 155 TRP A C 1
ATOM 1152 O O . TRP A 1 155 ? 8.142 6.359 -2.381 1.00 98.19 155 TRP A O 1
ATOM 1162 N N . ARG A 1 156 ? 8.908 7.832 -3.891 1.00 98.44 156 ARG A N 1
ATOM 1163 C CA . ARG A 1 156 ? 9.500 8.726 -2.887 1.00 98.44 156 ARG A CA 1
ATOM 1164 C C . ARG A 1 156 ? 8.431 9.523 -2.142 1.00 98.44 156 ARG A C 1
ATOM 1166 O O . ARG A 1 156 ? 8.555 9.675 -0.929 1.00 98.44 156 ARG A O 1
ATOM 1173 N N . SER A 1 157 ? 7.326 9.874 -2.804 1.00 98.25 157 SER A N 1
ATOM 1174 C CA . SER A 1 157 ? 6.121 10.390 -2.145 1.00 98.25 157 SER A CA 1
ATOM 1175 C C . SER A 1 157 ? 5.651 9.438 -1.042 1.00 98.25 157 SER A C 1
ATOM 1177 O O . SER A 1 157 ? 5.448 9.871 0.089 1.00 98.25 157 SER A O 1
ATOM 1179 N N . ARG A 1 158 ? 5.583 8.123 -1.300 1.00 96.19 158 ARG A N 1
ATOM 1180 C CA . ARG A 1 158 ? 5.225 7.126 -0.266 1.00 96.19 158 ARG A CA 1
ATOM 1181 C C . ARG A 1 158 ? 6.209 7.113 0.903 1.00 96.19 158 ARG A C 1
ATOM 1183 O O . ARG A 1 158 ? 5.788 6.974 2.048 1.00 96.19 158 ARG A O 1
ATOM 1190 N N . CYS A 1 159 ? 7.507 7.272 0.644 1.00 94.62 159 CYS A N 1
ATOM 1191 C CA . CYS A 1 159 ? 8.499 7.399 1.713 1.00 94.62 159 CYS A CA 1
ATOM 1192 C C . CYS A 1 159 ? 8.221 8.626 2.595 1.00 94.62 159 CYS A C 1
ATOM 1194 O O . CYS A 1 159 ? 8.226 8.510 3.821 1.00 94.62 159 CYS A O 1
ATOM 1196 N N . TYR A 1 160 ? 7.929 9.776 1.981 1.00 94.06 160 TYR A N 1
ATOM 1197 C CA . TYR A 1 160 ? 7.577 10.995 2.707 1.00 94.06 160 TYR A CA 1
ATOM 1198 C C . TYR A 1 160 ? 6.252 10.862 3.465 1.00 94.06 160 TYR A C 1
ATOM 1200 O O . TYR A 1 160 ? 6.163 11.327 4.598 1.00 94.06 160 TYR A O 1
ATOM 1208 N N . GLN A 1 161 ? 5.260 10.142 2.929 1.00 90.19 161 GLN A N 1
ATOM 1209 C CA . GLN A 1 161 ? 4.028 9.807 3.658 1.00 90.19 161 GLN A CA 1
ATOM 1210 C C . GLN A 1 161 ? 4.327 8.992 4.929 1.00 90.19 161 GLN A C 1
ATOM 1212 O O . GLN A 1 161 ? 3.787 9.293 5.995 1.00 90.19 161 GLN A O 1
ATOM 1217 N N . LEU A 1 162 ? 5.228 8.003 4.855 1.00 85.25 162 LEU A N 1
ATOM 1218 C CA . LEU A 1 162 ? 5.646 7.218 6.027 1.00 85.25 162 LEU A CA 1
ATOM 1219 C C . LEU A 1 162 ? 6.399 8.066 7.064 1.00 85.25 162 LEU A C 1
ATOM 1221 O O . LEU A 1 162 ? 6.231 7.855 8.264 1.00 85.25 162 LEU A O 1
ATOM 1225 N N . GLN A 1 163 ? 7.190 9.046 6.619 1.00 85.88 163 GLN A N 1
ATOM 1226 C CA . GLN A 1 163 ? 7.837 10.034 7.497 1.00 85.88 163 GLN A CA 1
ATOM 1227 C C . GLN A 1 163 ? 6.888 11.149 7.959 1.00 85.88 163 GLN A C 1
ATOM 1229 O O . GLN A 1 163 ? 7.214 11.884 8.890 1.00 85.88 163 GLN A O 1
ATOM 1234 N N . ARG A 1 164 ? 5.686 11.221 7.371 1.00 84.94 164 ARG A N 1
ATOM 1235 C CA . ARG A 1 164 ? 4.662 12.251 7.595 1.00 84.94 164 ARG A CA 1
ATOM 1236 C C . ARG A 1 164 ? 5.112 13.657 7.193 1.00 84.94 164 ARG A C 1
ATOM 1238 O O . ARG A 1 164 ? 4.657 14.647 7.763 1.00 84.94 164 ARG A O 1
ATOM 1245 N N . GLU A 1 165 ? 5.983 13.729 6.195 1.00 89.88 165 GLU A N 1
ATOM 1246 C CA . GLU A 1 165 ? 6.368 14.956 5.499 1.00 89.88 165 GLU A CA 1
ATOM 1247 C C . GLU A 1 165 ? 5.376 15.202 4.355 1.00 89.88 165 GLU A C 1
ATOM 1249 O O . GLU A 1 165 ? 5.650 14.924 3.187 1.00 89.88 165 GLU A O 1
ATOM 1254 N N . TRP A 1 166 ? 4.167 15.649 4.700 1.00 90.19 166 TRP A N 1
ATOM 1255 C CA . TRP A 1 166 ? 3.041 15.695 3.763 1.00 90.19 166 TRP A CA 1
ATOM 1256 C C . TRP A 1 166 ? 3.243 16.689 2.619 1.00 90.19 166 TRP A C 1
ATOM 1258 O O . TRP A 1 166 ? 2.845 16.400 1.496 1.00 90.19 166 TRP A O 1
ATOM 1268 N N . GLU A 1 167 ? 3.921 17.811 2.861 1.00 92.81 167 GLU A N 1
ATOM 1269 C CA . GLU A 1 167 ? 4.234 18.792 1.819 1.00 92.81 167 GLU A CA 1
ATOM 1270 C C . GLU A 1 167 ? 5.234 18.232 0.794 1.00 92.81 167 GLU A C 1
ATOM 1272 O O . GLU A 1 167 ? 5.071 18.417 -0.413 1.00 92.81 167 GLU A O 1
ATOM 1277 N N . ALA A 1 168 ? 6.250 17.494 1.258 1.00 94.81 168 ALA A N 1
ATOM 1278 C CA . ALA A 1 168 ? 7.200 16.816 0.376 1.00 94.81 168 ALA A CA 1
ATOM 1279 C C . ALA A 1 168 ? 6.517 15.678 -0.400 1.00 94.81 168 ALA A C 1
ATOM 1281 O O . ALA A 1 168 ? 6.731 15.528 -1.604 1.00 94.81 168 ALA A O 1
ATOM 1282 N N . ALA A 1 169 ? 5.642 14.920 0.269 1.00 97.44 169 ALA A N 1
ATOM 1283 C CA . ALA A 1 169 ? 4.841 13.879 -0.362 1.00 97.44 169 ALA A CA 1
ATOM 1284 C C . ALA A 1 169 ? 3.915 14.433 -1.454 1.00 97.44 169 ALA A C 1
ATOM 1286 O O . ALA A 1 169 ? 3.804 13.813 -2.513 1.00 97.44 169 ALA A O 1
ATOM 1287 N N . GLN A 1 170 ? 3.282 15.586 -1.212 1.00 97.31 170 GLN A N 1
ATOM 1288 C CA . GLN A 1 170 ? 2.424 16.267 -2.181 1.00 97.31 170 GLN A CA 1
ATOM 1289 C C . GLN A 1 170 ? 3.233 16.729 -3.386 1.00 97.31 170 GLN A C 1
ATOM 1291 O O . GLN A 1 170 ? 2.877 16.401 -4.514 1.00 97.31 170 GLN A O 1
ATOM 1296 N N . SER A 1 171 ? 4.359 17.410 -3.148 1.00 98.25 171 SER A N 1
ATOM 1297 C CA . SER A 1 171 ? 5.219 17.892 -4.230 1.00 98.25 171 SER A CA 1
ATOM 1298 C C . SER A 1 171 ? 5.706 16.753 -5.128 1.00 98.25 171 SER A C 1
ATOM 1300 O O . SER A 1 171 ? 5.684 16.880 -6.351 1.00 98.25 171 SER A O 1
ATOM 1302 N N . ASP A 1 172 ? 6.106 15.620 -4.547 1.00 98.50 172 ASP A N 1
ATOM 1303 C CA . ASP A 1 172 ? 6.516 14.450 -5.323 1.00 98.50 172 ASP A CA 1
ATOM 1304 C C . ASP A 1 172 ? 5.333 13.786 -6.053 1.00 98.50 172 ASP A C 1
ATOM 1306 O O . ASP A 1 172 ? 5.486 13.374 -7.201 1.00 98.50 172 ASP A O 1
ATOM 1310 N N . ALA A 1 173 ? 4.146 13.703 -5.444 1.00 98.12 173 ALA A N 1
ATOM 1311 C CA . ALA A 1 173 ? 2.965 13.146 -6.110 1.00 98.12 173 ALA A CA 1
ATOM 1312 C C . ALA A 1 173 ? 2.544 13.992 -7.329 1.00 98.12 173 ALA A C 1
ATOM 1314 O O . ALA A 1 173 ? 2.284 13.447 -8.401 1.00 98.12 173 ALA A O 1
ATOM 1315 N N . GLU A 1 174 ? 2.560 15.320 -7.198 1.00 98.12 174 GLU A N 1
ATOM 1316 C CA . GLU A 1 174 ? 2.235 16.255 -8.281 1.00 98.12 174 GLU A CA 1
ATOM 1317 C C . GLU A 1 174 ? 3.277 16.213 -9.407 1.00 98.12 174 GLU A C 1
ATOM 1319 O O . GLU A 1 174 ? 2.906 16.139 -10.577 1.00 98.12 174 GLU A O 1
ATOM 1324 N N . ARG A 1 175 ? 4.575 16.145 -9.077 1.00 98.38 175 ARG A N 1
ATOM 1325 C CA . ARG A 1 175 ? 5.643 15.954 -10.080 1.00 98.38 175 ARG A CA 1
ATOM 1326 C C . ARG A 1 175 ? 5.533 14.617 -10.803 1.00 98.38 175 ARG A C 1
ATOM 1328 O O . ARG A 1 175 ? 5.786 14.542 -12.002 1.00 98.38 175 ARG A O 1
ATOM 1335 N N . SER A 1 176 ? 5.171 13.553 -10.084 1.00 98.44 176 SER A N 1
ATOM 1336 C CA . SER A 1 176 ? 4.910 12.246 -10.692 1.00 98.44 176 SER A CA 1
ATOM 1337 C C . SER A 1 176 ? 3.788 12.341 -11.728 1.00 98.44 176 SER A C 1
ATOM 1339 O O . SER A 1 176 ? 3.931 11.804 -12.827 1.00 98.44 176 SER A O 1
ATOM 1341 N N . LEU A 1 177 ? 2.711 13.064 -11.402 1.00 98.38 177 LEU A N 1
ATOM 1342 C CA . LEU A 1 177 ? 1.570 13.268 -12.290 1.00 98.38 177 LEU A CA 1
ATOM 1343 C C . LEU A 1 177 ? 1.936 14.103 -13.521 1.00 98.38 177 LEU A C 1
ATOM 1345 O O . LEU A 1 177 ? 1.653 13.673 -14.634 1.00 98.38 177 LEU A O 1
ATOM 1349 N N . GLU A 1 178 ? 2.609 15.238 -13.333 1.00 98.19 178 GLU A N 1
ATOM 1350 C CA . GLU A 1 178 ? 3.057 16.109 -14.427 1.00 98.19 178 GLU A CA 1
ATOM 1351 C C . GLU A 1 178 ? 3.931 15.344 -15.431 1.00 98.19 178 GLU A C 1
ATOM 1353 O O . GLU A 1 178 ? 3.702 15.388 -16.643 1.00 98.19 178 GLU A O 1
ATOM 1358 N N . LEU A 1 179 ? 4.899 14.569 -14.929 1.00 97.75 179 LEU A N 1
ATOM 1359 C CA . LEU A 1 179 ? 5.756 13.762 -15.790 1.00 97.75 179 LEU A CA 1
ATOM 1360 C C . LEU A 1 179 ? 4.973 12.654 -16.493 1.00 97.75 179 LEU A C 1
ATOM 1362 O O . LEU A 1 179 ? 5.150 12.473 -17.696 1.00 97.75 179 LEU A O 1
ATOM 1366 N N . ALA A 1 180 ? 4.081 11.958 -15.786 1.00 97.31 180 ALA A N 1
ATOM 1367 C CA . ALA A 1 180 ? 3.239 10.918 -16.371 1.00 97.31 180 ALA A CA 1
ATOM 1368 C C . ALA A 1 180 ? 2.341 11.447 -17.506 1.00 97.31 180 ALA A C 1
ATOM 1370 O O . ALA A 1 180 ? 2.203 10.785 -18.537 1.00 97.31 180 ALA A O 1
ATOM 1371 N N . GLU A 1 181 ? 1.771 12.644 -17.338 1.00 97.25 181 GLU A N 1
ATOM 1372 C CA . GLU A 1 181 ? 0.972 13.319 -18.364 1.00 97.25 181 GLU A CA 1
ATOM 1373 C C . GLU A 1 181 ? 1.844 13.744 -19.556 1.00 97.25 181 GLU A C 1
ATOM 1375 O O . GLU A 1 181 ? 1.455 13.525 -20.702 1.00 97.25 181 GLU A O 1
ATOM 1380 N N . SER A 1 182 ? 3.050 14.272 -19.314 1.00 96.81 182 SER A N 1
ATOM 1381 C CA . SER A 1 182 ? 3.946 14.718 -20.394 1.00 96.81 182 SER A CA 1
ATOM 1382 C C . SER A 1 182 ? 4.474 13.581 -21.278 1.00 96.81 182 SER A C 1
ATOM 1384 O O . SER A 1 182 ? 4.690 13.781 -22.474 1.00 96.81 182 SER A O 1
ATOM 1386 N N . VAL A 1 183 ? 4.649 12.377 -20.720 1.00 96.56 183 VAL A N 1
ATOM 1387 C CA . VAL A 1 183 ? 5.040 11.176 -21.482 1.00 96.56 183 VAL A CA 1
ATOM 1388 C C . VAL A 1 183 ? 3.846 10.422 -22.078 1.00 96.56 183 VAL A C 1
ATOM 1390 O O . VAL A 1 183 ? 4.052 9.393 -22.723 1.00 96.56 183 VAL A O 1
ATOM 1393 N N . CYS A 1 184 ? 2.617 10.917 -21.880 1.00 94.81 184 CYS A N 1
ATOM 1394 C CA . CYS A 1 184 ? 1.369 10.314 -22.357 1.00 94.81 184 CYS A CA 1
ATOM 1395 C C . CYS A 1 184 ? 1.204 8.832 -21.957 1.00 94.81 184 CYS A C 1
ATOM 1397 O O . CYS A 1 184 ? 0.763 8.013 -22.766 1.00 94.81 184 CYS A O 1
ATOM 1399 N N . ASP A 1 185 ? 1.578 8.468 -20.724 1.00 94.50 185 ASP A N 1
ATOM 1400 C CA . ASP A 1 185 ? 1.408 7.107 -20.198 1.00 94.50 185 ASP A CA 1
ATOM 1401 C C . ASP A 1 185 ? 0.229 7.053 -19.219 1.00 94.50 185 ASP A C 1
ATOM 1403 O O . ASP A 1 185 ? 0.363 7.328 -18.024 1.00 94.50 185 ASP A O 1
ATOM 1407 N N . ASP A 1 186 ? -0.933 6.643 -19.726 1.00 95.06 186 ASP A N 1
ATOM 1408 C CA . ASP A 1 186 ? -2.178 6.563 -18.956 1.00 95.06 186 ASP A CA 1
ATOM 1409 C C . ASP A 1 186 ? -2.077 5.673 -17.705 1.00 95.06 186 ASP A C 1
ATOM 1411 O O . ASP A 1 186 ? -2.745 5.934 -16.700 1.00 95.06 186 ASP A O 1
ATOM 1415 N N . ARG A 1 187 ? -1.228 4.631 -17.717 1.00 93.94 187 ARG A N 1
ATOM 1416 C CA . ARG A 1 187 ? -1.017 3.796 -16.521 1.00 93.94 187 ARG A CA 1
ATOM 1417 C C . ARG A 1 187 ? -0.271 4.576 -15.449 1.00 93.94 187 ARG A C 1
ATOM 1419 O O . ARG A 1 187 ? -0.626 4.486 -14.271 1.00 93.94 187 ARG A O 1
ATOM 1426 N N . LEU A 1 188 ? 0.758 5.331 -15.835 1.00 95.69 188 LEU A N 1
ATOM 1427 C CA . LEU A 1 188 ? 1.476 6.198 -14.901 1.00 95.69 188 LEU A CA 1
ATOM 1428 C C . LEU A 1 188 ? 0.576 7.324 -14.390 1.00 95.69 188 LEU A C 1
ATOM 1430 O O . LEU A 1 188 ? 0.588 7.582 -13.188 1.00 95.69 188 LEU A O 1
ATOM 1434 N N . VAL A 1 189 ? -0.263 7.916 -15.246 1.00 98.06 189 VAL A N 1
ATOM 1435 C CA . VAL A 1 189 ? -1.217 8.964 -14.847 1.00 98.06 189 VAL A CA 1
ATOM 1436 C C . VAL A 1 189 ? -2.200 8.429 -13.808 1.00 98.06 189 VAL A C 1
ATOM 1438 O O . VAL A 1 189 ? -2.363 9.040 -12.752 1.00 98.06 189 VAL A O 1
ATOM 1441 N N . ALA A 1 190 ? -2.805 7.258 -14.042 1.00 97.12 190 ALA A N 1
ATOM 1442 C CA . ALA A 1 190 ? -3.734 6.650 -13.087 1.00 97.12 190 ALA A CA 1
ATOM 1443 C C . ALA A 1 190 ? -3.064 6.386 -11.727 1.00 97.12 190 ALA A C 1
ATOM 1445 O O . ALA A 1 190 ? -3.634 6.673 -10.672 1.00 97.12 190 ALA A O 1
ATOM 1446 N N . ARG A 1 191 ? -1.824 5.881 -11.735 1.00 95.75 191 ARG A N 1
ATOM 1447 C CA . ARG A 1 191 ? -1.054 5.635 -10.507 1.00 95.75 191 ARG A CA 1
ATOM 1448 C C . ARG A 1 191 ? -0.662 6.917 -9.776 1.00 95.75 191 ARG A C 1
ATOM 1450 O O . ARG A 1 191 ? -0.749 6.947 -8.551 1.00 95.75 191 ARG A O 1
ATOM 1457 N N . ALA A 1 192 ? -0.242 7.953 -10.496 1.00 97.62 192 ALA A N 1
ATOM 1458 C CA . ALA A 1 192 ? 0.123 9.234 -9.904 1.00 97.62 192 ALA A CA 1
ATOM 1459 C C . ALA A 1 192 ? -1.105 9.936 -9.305 1.00 97.62 192 ALA A C 1
ATOM 1461 O O . ALA A 1 192 ? -1.058 10.374 -8.160 1.00 97.62 192 ALA A O 1
ATOM 1462 N N . GLN A 1 193 ? -2.249 9.930 -10.002 1.00 98.31 193 GLN A N 1
ATOM 1463 C CA . GLN A 1 193 ? -3.516 10.435 -9.460 1.00 98.31 193 GLN A CA 1
ATOM 1464 C C . GLN A 1 193 ? -3.958 9.665 -8.209 1.00 98.31 193 GLN A C 1
ATOM 1466 O O . GLN A 1 193 ? -4.428 10.274 -7.249 1.00 98.31 193 GLN A O 1
ATOM 1471 N N . MET A 1 194 ? -3.763 8.341 -8.171 1.00 97.50 194 MET A N 1
ATOM 1472 C CA . MET A 1 194 ? -3.992 7.560 -6.953 1.00 97.50 194 MET A CA 1
ATOM 1473 C C . MET A 1 194 ? -3.124 8.064 -5.789 1.00 97.50 194 MET A C 1
ATOM 1475 O O . MET A 1 194 ? -3.635 8.188 -4.680 1.00 97.50 194 MET A O 1
ATOM 1479 N N . GLN A 1 195 ? -1.848 8.400 -6.015 1.00 97.50 195 GLN A N 1
ATOM 1480 C CA . GLN A 1 195 ? -1.017 8.985 -4.954 1.00 97.50 195 GLN A CA 1
ATOM 1481 C C . GLN A 1 195 ? -1.466 10.377 -4.539 1.00 97.50 195 GLN A C 1
ATOM 1483 O O . GLN A 1 195 ? -1.549 10.639 -3.342 1.00 97.50 195 GLN A O 1
ATOM 1488 N N . CYS A 1 196 ? -1.790 11.254 -5.493 1.00 98.38 196 CYS A N 1
ATOM 1489 C CA . CYS A 1 196 ? -2.325 12.577 -5.178 1.00 98.38 196 CYS A CA 1
ATOM 1490 C C . CYS A 1 196 ? -3.577 12.466 -4.302 1.00 98.38 196 CYS A C 1
ATOM 1492 O O . CYS A 1 196 ? -3.725 13.222 -3.349 1.00 98.38 196 CYS A O 1
ATOM 1494 N N . SER A 1 197 ? -4.441 11.481 -4.575 1.00 98.19 197 SER A N 1
ATOM 1495 C CA . SER A 1 197 ? -5.609 11.196 -3.744 1.00 98.19 197 SER A CA 1
ATOM 1496 C C . SER A 1 197 ? -5.233 10.837 -2.302 1.00 98.19 197 SER A C 1
ATOM 1498 O O . SER A 1 197 ? -5.726 11.470 -1.370 1.00 98.19 197 SER A O 1
ATOM 1500 N N . LEU A 1 198 ? -4.320 9.878 -2.116 1.00 95.94 198 LEU A N 1
ATOM 1501 C CA . LEU A 1 198 ? -3.875 9.442 -0.787 1.00 95.94 198 LEU A CA 1
ATOM 1502 C C . LEU A 1 198 ? -3.216 10.581 0.007 1.00 95.94 198 LEU A C 1
ATOM 1504 O O . LEU A 1 198 ? -3.429 10.707 1.212 1.00 95.94 198 LEU A O 1
ATOM 1508 N N . VAL A 1 199 ? -2.431 11.434 -0.656 1.00 96.69 199 VAL A N 1
ATOM 1509 C CA . VAL A 1 199 ? -1.799 12.589 -0.006 1.00 96.69 199 VAL A CA 1
ATOM 1510 C C . VAL A 1 199 ? -2.830 13.668 0.338 1.00 96.69 199 VAL A C 1
ATOM 1512 O O . VAL A 1 199 ? -2.820 14.169 1.462 1.00 96.69 199 VAL A O 1
ATOM 1515 N N . ALA A 1 200 ? -3.754 13.986 -0.573 1.00 95.75 200 ALA A N 1
ATOM 1516 C CA . ALA A 1 200 ? -4.816 14.966 -0.334 1.00 95.75 200 ALA A CA 1
ATOM 1517 C C . ALA A 1 200 ? -5.732 14.552 0.831 1.00 95.75 200 ALA A C 1
ATOM 1519 O O . ALA A 1 200 ? -6.095 15.386 1.661 1.00 95.75 200 ALA A O 1
ATOM 1520 N N . GLU A 1 201 ? -6.047 13.258 0.963 1.00 92.81 201 GLU A N 1
ATOM 1521 C CA . GLU A 1 201 ? -6.788 12.735 2.118 1.00 92.81 201 GLU A CA 1
ATOM 1522 C C . GLU A 1 201 ? -6.055 13.062 3.428 1.00 92.81 201 GLU A C 1
ATOM 1524 O O . GLU A 1 201 ? -6.649 13.576 4.378 1.00 92.81 201 GLU A O 1
ATOM 1529 N N . ARG A 1 202 ? -4.740 12.818 3.468 1.00 91.56 202 ARG A N 1
ATOM 1530 C CA . ARG A 1 202 ? -3.90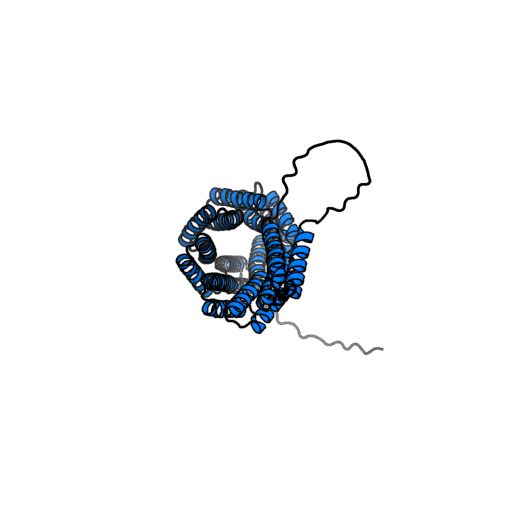3 13.044 4.656 1.00 91.56 202 ARG A CA 1
ATOM 1531 C C . ARG A 1 202 ? -3.696 14.517 4.987 1.00 91.56 202 ARG A C 1
ATOM 1533 O O . ARG A 1 202 ? -3.516 14.839 6.161 1.00 91.56 202 ARG A O 1
ATOM 1540 N N . LEU A 1 203 ? -3.773 15.392 3.990 1.00 91.69 203 LEU A N 1
ATOM 1541 C CA . LEU A 1 203 ? -3.785 16.845 4.164 1.00 91.69 203 LEU A CA 1
ATOM 1542 C C . LEU A 1 203 ? -5.142 17.383 4.652 1.00 91.69 203 LEU A C 1
ATOM 1544 O O . LEU A 1 203 ? -5.241 18.560 4.991 1.00 91.69 203 LEU A O 1
ATOM 1548 N N . GLY A 1 204 ? -6.170 16.534 4.759 1.00 90.88 204 GLY A N 1
ATOM 1549 C CA . GLY A 1 204 ? -7.501 16.940 5.208 1.00 90.88 204 GLY A CA 1
ATOM 1550 C C . GLY A 1 204 ? -8.365 17.524 4.092 1.00 90.88 204 GLY A C 1
ATOM 1551 O O . GLY A 1 204 ? -9.294 18.281 4.369 1.00 90.88 204 GLY A O 1
ATOM 1552 N N . GLU A 1 205 ? -8.094 17.150 2.840 1.00 95.12 205 GLU A N 1
ATOM 1553 C CA . GLU A 1 205 ? -8.816 17.601 1.649 1.00 95.12 205 GLU A CA 1
ATOM 1554 C C . GLU A 1 205 ? -9.608 16.444 0.998 1.00 95.12 205 GLU A C 1
ATOM 1556 O O . GLU A 1 205 ? -9.354 16.068 -0.151 1.00 95.12 205 GLU A O 1
ATOM 1561 N N . PRO A 1 206 ? -10.599 15.845 1.689 1.00 93.12 206 PRO A N 1
ATOM 1562 C CA . PRO A 1 206 ? -11.253 14.612 1.236 1.00 93.12 206 PRO A CA 1
ATOM 1563 C C . PRO A 1 206 ? -12.011 14.772 -0.092 1.00 93.12 206 PRO A C 1
ATOM 1565 O O . PRO A 1 206 ? -12.100 13.826 -0.873 1.00 93.12 206 PRO A O 1
ATOM 1568 N N . MET A 1 207 ? -12.516 15.973 -0.398 1.00 97.06 207 MET A N 1
ATOM 1569 C CA . MET A 1 207 ? -13.164 16.252 -1.686 1.00 97.06 207 MET A CA 1
ATOM 1570 C C . MET A 1 207 ? -12.160 16.270 -2.845 1.00 97.06 207 MET A C 1
ATOM 1572 O O . MET A 1 207 ? -12.436 15.711 -3.905 1.00 97.06 207 MET A O 1
ATOM 1576 N N . VAL A 1 208 ? -10.979 16.866 -2.642 1.00 97.56 208 VAL A N 1
ATOM 1577 C CA . VAL A 1 208 ? -9.893 16.864 -3.637 1.00 97.56 208 VAL A CA 1
ATOM 1578 C C . VAL A 1 208 ? -9.387 15.437 -3.842 1.00 97.56 208 VAL A C 1
ATOM 1580 O O . VAL A 1 208 ? -9.239 14.983 -4.979 1.00 97.56 208 VAL A O 1
ATOM 1583 N N . ALA A 1 209 ? -9.213 14.696 -2.745 1.00 97.88 209 ALA A N 1
ATOM 1584 C CA . ALA A 1 209 ? -8.826 13.294 -2.776 1.00 97.88 209 ALA A CA 1
ATOM 1585 C C . ALA A 1 209 ? -9.806 12.435 -3.588 1.00 97.88 209 ALA A C 1
ATOM 1587 O O . ALA A 1 209 ? -9.375 11.640 -4.429 1.00 97.88 209 ALA A O 1
ATOM 1588 N N . ARG A 1 210 ? -11.116 12.632 -3.393 1.00 98.19 210 ARG A N 1
ATOM 1589 C CA . ARG A 1 210 ? -12.164 11.940 -4.152 1.00 98.19 210 ARG A CA 1
ATOM 1590 C C . ARG A 1 210 ? -12.082 12.251 -5.643 1.00 98.19 210 ARG A C 1
ATOM 1592 O O . ARG A 1 210 ? -12.081 11.317 -6.439 1.00 98.19 210 ARG A O 1
ATOM 1599 N N . CYS A 1 211 ? -11.927 13.520 -6.023 1.00 98.44 211 CYS A N 1
ATOM 1600 C CA . CYS A 1 211 ? -11.774 13.914 -7.427 1.00 98.44 211 CYS A CA 1
ATOM 1601 C C . CYS A 1 211 ? -10.589 13.206 -8.103 1.00 98.44 211 CYS A C 1
ATOM 1603 O O . CYS A 1 211 ? -10.724 12.697 -9.218 1.00 98.44 211 CYS A O 1
ATOM 1605 N N . TYR A 1 212 ? -9.432 13.141 -7.435 1.00 98.50 212 TYR A N 1
ATOM 1606 C CA . TYR A 1 212 ? -8.279 12.403 -7.954 1.00 98.50 212 TYR A CA 1
ATOM 1607 C C . TYR A 1 212 ? -8.563 10.903 -8.083 1.00 98.50 212 TYR A C 1
ATOM 1609 O O . TYR A 1 212 ? -8.267 10.318 -9.124 1.00 98.50 212 TYR A O 1
ATOM 1617 N N . ALA A 1 213 ? -9.168 10.284 -7.066 1.00 98.31 213 ALA A N 1
ATOM 1618 C CA . ALA A 1 213 ? -9.464 8.855 -7.083 1.00 98.31 213 ALA A CA 1
ATOM 1619 C C . ALA A 1 213 ? -10.505 8.465 -8.147 1.00 98.31 213 ALA A C 1
ATOM 1621 O O . ALA A 1 213 ? -10.343 7.440 -8.808 1.00 98.31 213 ALA A O 1
ATOM 1622 N N . GLU A 1 214 ? -11.544 9.275 -8.366 1.00 98.50 214 GLU A N 1
ATOM 1623 C CA . GLU A 1 214 ? -12.559 9.026 -9.399 1.00 98.50 214 GLU A CA 1
ATOM 1624 C C . GLU A 1 214 ? -11.965 9.128 -10.812 1.00 98.50 214 GLU A C 1
ATOM 1626 O O . GLU A 1 214 ? -12.205 8.249 -11.648 1.00 98.50 214 GLU A O 1
ATOM 1631 N N . ARG A 1 215 ? -11.130 10.148 -11.068 1.00 98.19 215 ARG A N 1
ATOM 1632 C CA . ARG A 1 215 ? -10.396 10.297 -12.339 1.00 98.19 215 ARG A CA 1
ATOM 1633 C C . ARG A 1 215 ? -9.471 9.108 -12.587 1.00 98.19 215 ARG A C 1
ATOM 1635 O O . ARG A 1 215 ? -9.544 8.492 -13.652 1.00 98.19 215 ARG A O 1
ATOM 1642 N N . ALA A 1 216 ? -8.685 8.738 -11.577 1.00 98.12 216 ALA A N 1
ATOM 1643 C CA . ALA A 1 216 ? -7.780 7.600 -11.647 1.00 98.12 216 ALA A CA 1
ATOM 1644 C C . ALA A 1 216 ? -8.541 6.294 -11.907 1.00 98.12 216 ALA A C 1
ATOM 1646 O O . ALA A 1 216 ? -8.096 5.466 -12.699 1.00 98.12 216 ALA A O 1
ATOM 1647 N N . LEU A 1 217 ? -9.708 6.107 -11.277 1.00 98.38 217 LEU A N 1
ATOM 1648 C CA . LEU A 1 217 ? -10.503 4.887 -11.418 1.00 98.38 217 LEU A CA 1
ATOM 1649 C C . LEU A 1 217 ? -11.092 4.782 -12.822 1.00 98.38 217 LEU A C 1
ATOM 1651 O O . LEU A 1 217 ? -11.093 3.700 -13.411 1.00 98.38 217 LEU A O 1
ATOM 1655 N N . SER A 1 218 ? -11.597 5.895 -13.357 1.00 98.19 218 SER A N 1
ATOM 1656 C CA . SER A 1 218 ? -12.098 5.954 -14.729 1.00 98.19 218 SER A CA 1
ATOM 1657 C C . SER A 1 218 ? -10.996 5.597 -15.727 1.00 98.19 218 SER A C 1
ATOM 1659 O O . SER A 1 218 ? -11.218 4.779 -16.620 1.00 98.19 218 SER A O 1
ATOM 1661 N N . LEU A 1 219 ? -9.797 6.155 -15.541 1.00 97.69 219 LEU A N 1
ATOM 1662 C CA . LEU A 1 219 ? -8.652 5.888 -16.405 1.00 97.69 219 LEU A CA 1
ATOM 1663 C C . LEU A 1 219 ? -8.183 4.431 -16.299 1.00 97.69 219 LEU A C 1
ATOM 1665 O O . LEU A 1 219 ? -8.066 3.751 -17.316 1.00 97.69 219 LEU A O 1
ATOM 1669 N N . ALA A 1 220 ? -8.014 3.918 -15.075 1.00 96.38 220 ALA A N 1
ATOM 1670 C CA . ALA A 1 220 ? -7.626 2.532 -14.816 1.00 96.38 220 ALA A CA 1
ATOM 1671 C C . ALA A 1 220 ? -8.604 1.533 -15.458 1.00 96.38 220 ALA A C 1
ATOM 1673 O O . ALA A 1 220 ? -8.181 0.557 -16.077 1.00 96.38 220 ALA A O 1
ATOM 1674 N N . LYS A 1 221 ? -9.916 1.799 -15.393 1.00 96.31 221 LYS A N 1
ATOM 1675 C CA . LYS A 1 221 ? -10.925 0.994 -16.100 1.00 96.31 221 LYS A CA 1
ATOM 1676 C C . LYS A 1 221 ? -10.781 1.083 -17.618 1.00 96.31 221 LYS A C 1
ATOM 1678 O O . LYS A 1 221 ? -10.858 0.049 -18.277 1.00 96.31 221 LYS A O 1
ATOM 1683 N N . GLY A 1 222 ? -10.564 2.282 -18.160 1.00 96.81 222 GLY A N 1
ATOM 1684 C CA . GLY A 1 222 ? -10.408 2.509 -19.600 1.00 96.81 222 GLY A CA 1
ATOM 1685 C C . GLY A 1 222 ? -9.230 1.746 -20.210 1.00 96.81 222 GLY A C 1
ATOM 1686 O O . GLY A 1 222 ? -9.355 1.192 -21.298 1.00 96.81 222 GLY A O 1
ATOM 1687 N N . ILE A 1 223 ? -8.120 1.645 -19.477 1.00 94.75 223 ILE A N 1
ATOM 1688 C CA . ILE A 1 223 ? -6.905 0.933 -19.915 1.00 94.75 223 ILE A CA 1
ATOM 1689 C C . ILE A 1 223 ? -6.844 -0.534 -19.459 1.00 94.75 223 ILE A C 1
ATOM 1691 O O . ILE A 1 223 ? -5.851 -1.221 -19.710 1.00 94.75 223 ILE A O 1
ATOM 1695 N N . GLY A 1 224 ? -7.881 -1.020 -18.769 1.00 92.44 224 GLY A N 1
ATOM 1696 C CA . GLY A 1 224 ? -7.956 -2.393 -18.266 1.00 92.44 224 GLY A CA 1
ATOM 1697 C C . GLY A 1 224 ? -7.014 -2.709 -17.097 1.00 92.44 224 GLY A C 1
ATOM 1698 O O . GLY A 1 224 ? -6.754 -3.884 -16.837 1.00 92.44 224 GLY A O 1
ATOM 1699 N N . ASP A 1 225 ? -6.511 -1.704 -16.374 1.00 92.00 225 ASP A N 1
ATOM 1700 C CA . ASP A 1 225 ? -5.723 -1.893 -15.151 1.00 92.00 225 ASP A CA 1
ATOM 1701 C C . ASP A 1 225 ? -6.647 -2.214 -13.963 1.00 92.00 225 ASP A C 1
ATOM 1703 O O . ASP A 1 225 ? -7.045 -1.361 -13.163 1.00 92.00 225 ASP A O 1
ATOM 1707 N N . ARG A 1 226 ? -7.022 -3.492 -13.875 1.00 93.31 226 ARG A N 1
ATOM 1708 C CA . ARG A 1 226 ? -7.942 -4.007 -12.852 1.00 93.31 226 ARG A CA 1
ATOM 1709 C C . ARG A 1 226 ? -7.375 -3.909 -11.436 1.00 93.31 226 ARG A C 1
ATOM 1711 O O . ARG A 1 226 ? -8.151 -3.738 -10.501 1.00 93.31 226 ARG A O 1
ATOM 1718 N N . GLN A 1 227 ? -6.057 -3.995 -11.261 1.00 90.69 227 GLN A N 1
ATOM 1719 C CA . GLN A 1 227 ? -5.453 -3.939 -9.930 1.00 90.69 227 GLN A CA 1
ATOM 1720 C C . GLN A 1 227 ? -5.486 -2.517 -9.375 1.00 90.69 227 GLN A C 1
ATOM 1722 O O . GLN A 1 227 ? -5.938 -2.303 -8.249 1.00 90.69 227 GLN A O 1
ATOM 1727 N N . THR A 1 228 ? -5.060 -1.532 -10.170 1.00 93.50 228 THR A N 1
ATOM 1728 C CA . THR A 1 228 ? -5.155 -0.124 -9.765 1.00 93.50 228 THR A CA 1
ATOM 1729 C C . THR A 1 228 ? -6.618 0.254 -9.527 1.00 93.50 228 THR A C 1
ATOM 1731 O O . THR A 1 228 ? -6.924 0.928 -8.544 1.00 93.50 228 THR A O 1
ATOM 1734 N N . ALA A 1 229 ? -7.548 -0.262 -10.342 1.00 96.88 229 ALA A N 1
ATOM 1735 C CA . ALA A 1 229 ? -8.979 -0.075 -10.120 1.00 96.88 229 ALA A CA 1
ATOM 1736 C C . ALA A 1 229 ? -9.466 -0.648 -8.774 1.00 96.88 229 ALA A C 1
ATOM 1738 O O . ALA A 1 229 ? -10.214 0.038 -8.080 1.00 96.88 229 ALA A O 1
ATOM 1739 N N . ALA A 1 230 ? -9.040 -1.853 -8.373 1.00 96.88 230 ALA A N 1
ATOM 1740 C CA . ALA A 1 230 ? -9.395 -2.434 -7.072 1.00 96.88 230 ALA A CA 1
ATOM 1741 C C . ALA A 1 230 ? -8.929 -1.542 -5.911 1.00 96.88 230 ALA A C 1
ATOM 1743 O O . ALA A 1 230 ? -9.720 -1.145 -5.058 1.00 96.88 230 ALA A O 1
ATOM 1744 N N . ARG A 1 231 ? -7.664 -1.116 -5.939 1.00 96.25 231 ARG A N 1
ATOM 1745 C CA . ARG A 1 231 ? -7.088 -0.244 -4.902 1.00 96.25 231 ARG A CA 1
ATOM 1746 C C . ARG A 1 231 ? -7.770 1.123 -4.830 1.00 96.25 231 ARG A C 1
ATOM 1748 O O . ARG A 1 231 ? -7.982 1.652 -3.742 1.00 96.25 231 ARG A O 1
ATOM 1755 N N . LEU A 1 232 ? -8.158 1.682 -5.973 1.00 98.12 232 LEU A N 1
ATOM 1756 C CA . LEU A 1 232 ? -8.912 2.934 -6.034 1.00 98.12 232 LEU A CA 1
ATOM 1757 C C . LEU A 1 232 ? -10.341 2.792 -5.515 1.00 98.12 232 LEU A C 1
ATOM 1759 O O . LEU A 1 232 ? -10.836 3.715 -4.876 1.00 98.12 232 LEU A O 1
ATOM 1763 N N . LEU A 1 233 ? -10.992 1.647 -5.736 1.00 98.62 233 LEU A N 1
ATOM 1764 C CA . LEU A 1 233 ? -12.277 1.345 -5.105 1.00 98.62 233 LEU A CA 1
ATOM 1765 C C . LEU A 1 233 ? -12.130 1.285 -3.580 1.00 98.62 233 LEU A C 1
ATOM 1767 O O . LEU A 1 233 ? -12.975 1.833 -2.881 1.00 98.62 233 LEU A O 1
ATOM 1771 N N . ASN A 1 234 ? -11.044 0.702 -3.058 1.00 98.00 234 ASN A N 1
ATOM 1772 C CA . ASN A 1 234 ? -10.772 0.737 -1.619 1.00 98.00 234 ASN A CA 1
ATOM 1773 C C . ASN A 1 234 ? -10.659 2.175 -1.089 1.00 98.00 234 ASN A C 1
ATOM 1775 O O . ASN A 1 234 ? -11.321 2.546 -0.123 1.00 98.00 234 ASN A O 1
ATOM 1779 N N . ASN A 1 235 ? -9.849 2.992 -1.767 1.00 97.50 235 ASN A N 1
ATOM 1780 C CA . ASN A 1 235 ? -9.627 4.389 -1.408 1.00 97.50 235 ASN A CA 1
ATOM 1781 C C . ASN A 1 235 ? -10.933 5.207 -1.446 1.00 97.50 235 ASN A C 1
ATOM 1783 O O . ASN A 1 235 ? -11.284 5.873 -0.478 1.00 97.50 235 ASN A O 1
ATOM 1787 N N . LEU A 1 236 ? -11.719 5.084 -2.522 1.00 98.62 236 LEU A N 1
ATOM 1788 C CA . LEU A 1 236 ? -13.036 5.724 -2.621 1.00 98.62 236 LEU A CA 1
ATOM 1789 C C . LEU A 1 236 ? -13.998 5.258 -1.529 1.00 98.62 236 LEU A C 1
ATOM 1791 O O . LEU A 1 236 ? -14.787 6.060 -1.047 1.00 98.62 236 LEU A O 1
ATOM 1795 N N . GLY A 1 237 ? -13.913 3.995 -1.111 1.00 98.06 237 GLY A N 1
ATOM 1796 C CA . GLY A 1 237 ? -14.655 3.486 0.034 1.00 98.06 237 GLY A CA 1
ATOM 1797 C C . GLY A 1 237 ? -14.330 4.240 1.324 1.00 98.06 237 GLY A C 1
ATOM 1798 O O . GLY A 1 237 ? -15.234 4.749 1.985 1.00 98.06 237 GLY A O 1
ATOM 1799 N N . GLY A 1 238 ? -13.041 4.380 1.641 1.00 95.94 238 GLY A N 1
ATOM 1800 C CA . GLY A 1 238 ? -12.581 5.172 2.786 1.00 95.94 238 GLY A CA 1
ATOM 1801 C C . GLY A 1 238 ? -13.002 6.643 2.697 1.00 95.94 238 GLY A C 1
ATOM 1802 O O . GLY A 1 238 ? -13.549 7.191 3.653 1.00 95.94 238 GLY A O 1
ATOM 1803 N N . LEU A 1 239 ? -12.831 7.265 1.528 1.00 97.62 239 LEU A N 1
ATOM 1804 C CA . LEU A 1 239 ? -13.211 8.660 1.287 1.00 97.62 239 LEU A CA 1
ATOM 1805 C C . LEU A 1 239 ? -14.719 8.892 1.415 1.00 97.62 239 LEU A C 1
ATOM 1807 O O . LEU A 1 239 ? -15.127 9.840 2.081 1.00 97.62 239 LEU A O 1
ATOM 1811 N N . SER A 1 240 ? -15.557 8.029 0.836 1.00 97.88 240 SER A N 1
ATOM 1812 C CA . SER A 1 240 ? -17.015 8.110 0.998 1.00 97.88 240 SER A CA 1
ATOM 1813 C C . SER A 1 240 ? -17.416 7.979 2.465 1.00 97.88 240 SER A C 1
ATOM 1815 O O . SER A 1 240 ? -18.256 8.741 2.936 1.00 97.88 240 SER A O 1
ATOM 1817 N N . PHE A 1 241 ? -16.769 7.094 3.228 1.00 96.69 241 PHE A N 1
ATOM 1818 C CA . PHE A 1 241 ? -17.033 6.989 4.661 1.00 96.69 241 PHE A CA 1
ATOM 1819 C C . PHE A 1 241 ? -16.647 8.273 5.417 1.00 96.69 241 PHE A C 1
ATOM 1821 O O . PHE A 1 241 ? -17.438 8.773 6.216 1.00 96.69 241 PHE A O 1
ATOM 1828 N N . LEU A 1 242 ? -15.475 8.854 5.129 1.00 94.81 242 LEU A N 1
ATOM 1829 C CA . LEU A 1 242 ? -15.039 10.135 5.706 1.00 94.81 242 LEU A CA 1
ATOM 1830 C C . LEU A 1 242 ? -15.983 11.297 5.364 1.00 94.81 242 LEU A C 1
ATOM 1832 O O . LEU A 1 242 ? -16.149 12.211 6.169 1.00 94.81 242 LEU A O 1
ATOM 1836 N N . LEU A 1 243 ? -16.612 11.251 4.190 1.00 96.12 243 LEU A N 1
ATOM 1837 C CA . LEU A 1 243 ? -17.581 12.241 3.720 1.00 96.12 243 LEU A CA 1
ATOM 1838 C C . LEU A 1 243 ? -19.009 12.000 4.246 1.00 96.12 243 LEU A C 1
ATOM 1840 O O . LEU A 1 243 ? -19.910 12.769 3.918 1.00 96.12 243 LEU A O 1
ATOM 1844 N N . GLY A 1 244 ? -19.221 10.979 5.084 1.00 95.50 244 GLY A N 1
ATOM 1845 C CA . GLY A 1 244 ? -20.528 10.681 5.677 1.00 95.50 244 GLY A CA 1
ATOM 1846 C C . GLY A 1 244 ? -21.473 9.900 4.761 1.00 95.50 244 GLY A C 1
ATOM 1847 O O . GLY A 1 244 ? -22.685 9.975 4.942 1.00 95.50 244 GLY A O 1
ATOM 1848 N N . GLU A 1 245 ? -20.936 9.141 3.802 1.00 97.81 245 GLU A N 1
ATOM 1849 C CA . GLU A 1 245 ? -21.679 8.303 2.850 1.00 97.81 245 GLU A CA 1
ATOM 1850 C C . GLU A 1 245 ? -21.420 6.796 3.110 1.00 97.81 245 GLU A C 1
ATOM 1852 O O . GLU A 1 245 ? -20.782 6.121 2.290 1.00 97.81 245 GLU A O 1
ATOM 1857 N N . PRO A 1 246 ? -21.854 6.225 4.250 1.00 96.06 246 PRO A N 1
ATOM 1858 C CA . PRO A 1 246 ? -21.487 4.861 4.637 1.00 96.06 246 PRO A CA 1
ATOM 1859 C C . PRO A 1 246 ? -22.012 3.783 3.676 1.00 96.06 246 PRO A C 1
ATOM 1861 O O . PRO A 1 246 ? -21.304 2.815 3.403 1.00 96.06 246 PRO A O 1
ATOM 1864 N N . GLU A 1 247 ? -23.200 3.943 3.091 1.00 97.12 247 GLU A N 1
ATOM 1865 C CA . GLU A 1 247 ? -23.746 2.974 2.130 1.00 97.12 247 GLU A CA 1
ATOM 1866 C C . GLU A 1 247 ? -22.939 2.960 0.823 1.00 97.12 247 GLU A C 1
ATOM 1868 O O . GLU A 1 247 ? -22.690 1.902 0.236 1.00 97.12 247 GLU A O 1
ATOM 1873 N N . VAL A 1 248 ? -22.485 4.138 0.381 1.00 98.06 248 VAL A N 1
ATOM 1874 C CA . VAL A 1 248 ? -21.611 4.283 -0.791 1.00 98.06 248 VAL A CA 1
ATOM 1875 C C . VAL A 1 248 ? -20.245 3.664 -0.501 1.00 98.06 248 VAL A C 1
ATOM 1877 O O . VAL A 1 248 ? -19.714 2.932 -1.341 1.00 98.06 248 VAL A O 1
ATOM 1880 N N . ALA A 1 249 ? -19.715 3.891 0.705 1.00 97.94 249 ALA A N 1
ATOM 1881 C CA . ALA A 1 249 ? -18.468 3.296 1.163 1.00 97.94 249 ALA A CA 1
ATOM 1882 C C . ALA A 1 249 ? -18.515 1.766 1.104 1.00 97.94 249 ALA A C 1
ATOM 1884 O O . ALA A 1 249 ? -17.664 1.156 0.456 1.00 97.94 249 ALA A O 1
ATOM 1885 N N . VAL A 1 250 ? -19.547 1.145 1.689 1.00 98.25 250 VAL A N 1
ATOM 1886 C CA . VAL A 1 250 ? -19.747 -0.312 1.627 1.00 98.25 250 VAL A CA 1
ATOM 1887 C C . VAL A 1 250 ? -19.787 -0.789 0.175 1.00 98.25 250 VAL A C 1
ATOM 1889 O O . VAL A 1 250 ? -19.064 -1.715 -0.188 1.00 98.25 250 VAL A O 1
ATOM 1892 N N . GLY A 1 251 ? -20.544 -0.112 -0.695 1.00 98.38 251 GLY A N 1
ATOM 1893 C CA . GLY A 1 251 ? -20.629 -0.466 -2.113 1.00 98.38 251 GLY A CA 1
ATOM 1894 C C . GLY A 1 251 ? -19.282 -0.436 -2.849 1.00 98.38 251 GLY A C 1
ATOM 1895 O O . GLY A 1 251 ? -19.027 -1.296 -3.700 1.00 98.38 251 GLY A O 1
ATOM 1896 N N . TYR A 1 252 ? -18.408 0.526 -2.544 1.00 98.62 252 TYR A N 1
ATOM 1897 C CA . TYR A 1 252 ? -17.059 0.587 -3.109 1.00 98.62 252 TYR A CA 1
ATOM 1898 C C . TYR A 1 252 ? -16.135 -0.489 -2.539 1.00 98.62 252 TYR A C 1
ATOM 1900 O O . TYR A 1 252 ? -15.473 -1.193 -3.307 1.00 98.62 252 TYR A O 1
ATOM 1908 N N . LEU A 1 253 ? -16.125 -0.665 -1.219 1.00 98.44 253 LEU A N 1
ATOM 1909 C CA . LEU A 1 253 ? -15.250 -1.623 -0.550 1.00 98.44 253 LEU A CA 1
ATOM 1910 C C . LEU A 1 253 ? -15.608 -3.078 -0.901 1.00 98.44 253 LEU A C 1
ATOM 1912 O O . LEU A 1 253 ? -14.711 -3.882 -1.145 1.00 98.44 253 LEU A O 1
ATOM 1916 N N . THR A 1 254 ? -16.894 -3.418 -1.045 1.00 98.25 254 THR A N 1
ATOM 1917 C CA . THR A 1 254 ? -17.321 -4.747 -1.522 1.00 98.25 254 THR A CA 1
ATOM 1918 C C . THR A 1 254 ? -16.834 -5.025 -2.945 1.00 98.25 254 THR A C 1
ATOM 1920 O O . THR A 1 254 ? -16.368 -6.128 -3.233 1.00 98.25 254 THR A O 1
ATOM 1923 N N . LYS A 1 255 ? -16.887 -4.029 -3.843 1.00 98.31 255 LYS A N 1
ATOM 1924 C CA . LYS A 1 255 ? -16.353 -4.168 -5.211 1.00 98.31 255 LYS A CA 1
ATOM 1925 C C . LYS A 1 255 ? -14.833 -4.310 -5.216 1.00 98.31 255 LYS A C 1
ATOM 1927 O O . LYS A 1 255 ? -14.316 -5.099 -6.000 1.00 98.31 255 LYS A O 1
ATOM 1932 N N . SER A 1 256 ? -14.139 -3.562 -4.357 1.00 98.31 256 SER A N 1
ATOM 1933 C CA . SER A 1 256 ? -12.693 -3.696 -4.156 1.00 98.31 256 SER A CA 1
ATOM 1934 C C . SER A 1 256 ? -12.333 -5.119 -3.726 1.00 98.31 256 SER A C 1
ATOM 1936 O O . SER A 1 256 ? -11.529 -5.774 -4.384 1.00 98.31 256 SER A O 1
ATOM 1938 N N . PHE A 1 257 ? -13.001 -5.632 -2.689 1.00 97.69 257 PHE A N 1
ATOM 1939 C CA . PHE A 1 257 ? -12.783 -6.979 -2.167 1.00 97.69 257 PHE A CA 1
ATOM 1940 C C . PHE A 1 257 ? -12.995 -8.060 -3.235 1.00 97.69 257 PHE A C 1
ATOM 1942 O O . PHE A 1 257 ? -12.102 -8.873 -3.469 1.00 97.69 257 PHE A O 1
ATOM 1949 N N . GLY A 1 258 ? -14.139 -8.032 -3.929 1.00 96.81 258 GLY A N 1
ATOM 1950 C CA . GLY A 1 258 ? -14.445 -9.005 -4.980 1.00 96.81 258 GLY A CA 1
ATOM 1951 C C . GLY A 1 258 ? -13.432 -8.973 -6.126 1.00 96.81 258 GLY A C 1
ATOM 1952 O O . GLY A 1 258 ? -12.947 -10.019 -6.550 1.00 96.81 258 GLY A O 1
ATOM 1953 N N . LEU A 1 259 ? -13.044 -7.777 -6.581 1.00 96.31 259 LEU A N 1
ATOM 1954 C CA . LEU A 1 259 ? -12.063 -7.634 -7.655 1.00 96.31 259 LEU A CA 1
ATOM 1955 C C . LEU A 1 259 ? -10.667 -8.112 -7.233 1.00 96.31 259 LEU A C 1
ATOM 1957 O O . LEU A 1 259 ? -9.988 -8.761 -8.024 1.00 96.31 259 LEU A O 1
ATOM 1961 N N . SER A 1 260 ? -10.238 -7.828 -6.003 1.00 94.31 260 SER A N 1
ATOM 1962 C CA . SER A 1 260 ? -8.952 -8.303 -5.481 1.00 94.31 260 SER A CA 1
ATOM 1963 C C . SER A 1 260 ? -8.907 -9.829 -5.359 1.00 94.31 260 SER A C 1
ATOM 1965 O O . SER A 1 260 ? -7.896 -10.425 -5.729 1.00 94.31 260 SER A O 1
ATOM 1967 N N . LEU A 1 261 ? -10.004 -10.470 -4.935 1.00 91.56 261 LEU A N 1
ATOM 1968 C CA . LEU A 1 261 ? -10.121 -11.933 -4.915 1.00 91.56 261 LEU A CA 1
ATOM 1969 C C . LEU A 1 261 ? -10.061 -12.545 -6.320 1.00 91.56 261 LEU A C 1
ATOM 1971 O O . LEU A 1 261 ? -9.327 -13.504 -6.536 1.00 91.56 261 LEU A O 1
ATOM 1975 N N . GLU A 1 262 ? -10.784 -11.978 -7.292 1.00 92.44 262 GLU A N 1
ATOM 1976 C CA . GLU A 1 262 ? -10.736 -12.437 -8.691 1.00 92.44 262 GLU A CA 1
ATOM 1977 C C . GLU A 1 262 ? -9.322 -12.368 -9.286 1.00 92.44 262 GLU A C 1
ATOM 1979 O O . GLU A 1 262 ? -8.968 -13.166 -10.153 1.00 92.44 262 GLU A O 1
ATOM 1984 N N . LEU A 1 263 ? -8.517 -11.403 -8.834 1.00 89.06 263 LEU A N 1
ATOM 1985 C CA . LEU A 1 263 ? -7.130 -11.221 -9.257 1.00 89.06 263 LEU A CA 1
ATOM 1986 C C . LEU A 1 263 ? -6.132 -12.081 -8.461 1.00 89.06 263 LEU A C 1
ATOM 1988 O O . LEU A 1 263 ? -4.945 -12.051 -8.778 1.00 89.06 263 LEU A O 1
ATOM 1992 N N . GLY A 1 264 ? -6.580 -12.819 -7.437 1.00 85.94 264 GLY A N 1
ATOM 1993 C CA . GLY A 1 264 ? -5.704 -13.574 -6.534 1.00 85.94 264 GLY A CA 1
ATOM 1994 C C . GLY A 1 264 ? -4.790 -12.682 -5.687 1.00 85.94 264 GLY A C 1
ATOM 1995 O O . GLY A 1 264 ? -3.692 -13.089 -5.314 1.00 85.94 264 GLY A O 1
ATOM 1996 N N . ASN A 1 265 ? -5.198 -11.436 -5.432 1.00 86.12 265 ASN A N 1
ATOM 1997 C CA . ASN A 1 265 ? -4.434 -10.484 -4.636 1.00 86.12 265 ASN A CA 1
ATOM 1998 C C . ASN A 1 265 ? -4.964 -10.444 -3.202 1.00 86.12 265 ASN A C 1
ATOM 2000 O O . ASN A 1 265 ? -5.702 -9.540 -2.805 1.00 86.12 265 ASN A O 1
ATOM 2004 N N . ASP A 1 266 ? -4.549 -11.443 -2.429 1.00 87.06 266 ASP A N 1
ATOM 2005 C CA . ASP A 1 266 ? -4.978 -11.661 -1.047 1.00 87.06 266 ASP A CA 1
ATOM 2006 C C . ASP A 1 266 ? -4.704 -10.458 -0.132 1.00 87.06 266 ASP A C 1
ATOM 2008 O O . ASP A 1 266 ? -5.496 -10.158 0.755 1.00 87.06 266 ASP A O 1
ATOM 2012 N N . GLY A 1 267 ? -3.609 -9.726 -0.363 1.00 86.69 267 GLY A N 1
ATOM 2013 C CA . GLY A 1 267 ? -3.252 -8.561 0.448 1.00 86.69 267 GLY A CA 1
ATOM 2014 C C . GLY A 1 267 ? -4.224 -7.396 0.250 1.00 86.69 267 GLY A C 1
ATOM 2015 O O . GLY A 1 267 ? -4.743 -6.845 1.221 1.00 86.69 267 GLY A O 1
ATOM 2016 N N . ASP A 1 268 ? -4.529 -7.060 -1.007 1.00 90.69 268 ASP A N 1
ATOM 2017 C CA . ASP A 1 268 ? -5.510 -6.011 -1.317 1.00 90.69 268 ASP A CA 1
ATOM 2018 C C . ASP A 1 268 ? -6.943 -6.458 -0.959 1.00 90.69 268 ASP A C 1
ATOM 2020 O O . ASP A 1 268 ? -7.774 -5.633 -0.576 1.00 90.69 268 ASP A O 1
ATOM 2024 N N . ALA A 1 269 ? -7.243 -7.762 -1.037 1.00 93.56 269 ALA A N 1
ATOM 2025 C CA . ALA A 1 269 ? -8.517 -8.316 -0.581 1.00 93.56 269 ALA A CA 1
ATOM 2026 C C . ALA A 1 269 ? -8.673 -8.167 0.941 1.00 93.56 269 ALA A C 1
ATOM 2028 O O . ALA A 1 269 ? -9.688 -7.643 1.401 1.00 93.56 269 ALA A O 1
ATOM 2029 N N . ALA A 1 270 ? -7.654 -8.545 1.719 1.00 93.81 270 ALA A N 1
ATOM 2030 C CA . ALA A 1 270 ? -7.639 -8.385 3.170 1.00 93.81 270 ALA A CA 1
ATOM 2031 C C . ALA A 1 270 ? -7.815 -6.920 3.599 1.00 93.81 270 ALA A C 1
ATOM 2033 O O . ALA A 1 270 ? -8.601 -6.631 4.500 1.00 93.81 270 ALA A O 1
ATOM 2034 N N . GLN A 1 271 ? -7.147 -5.986 2.917 1.00 94.19 271 GLN A N 1
ATOM 2035 C CA . GLN A 1 271 ? -7.291 -4.557 3.195 1.00 94.19 271 GLN A CA 1
ATOM 2036 C C . GLN A 1 271 ? -8.720 -4.051 2.925 1.00 94.19 271 GLN A C 1
ATOM 2038 O O . GLN A 1 271 ? -9.269 -3.267 3.705 1.00 94.19 271 GLN A O 1
ATOM 2043 N N . ALA A 1 272 ? -9.355 -4.520 1.846 1.00 96.50 272 ALA A N 1
ATOM 2044 C CA . ALA A 1 272 ? -10.723 -4.134 1.509 1.00 96.50 272 ALA A CA 1
ATOM 2045 C C . ALA A 1 272 ? -11.749 -4.640 2.531 1.00 96.50 272 ALA A C 1
ATOM 2047 O O . ALA A 1 272 ? -12.636 -3.889 2.944 1.00 96.50 272 ALA A O 1
ATOM 2048 N N . ILE A 1 273 ? -11.619 -5.891 2.979 1.00 97.19 273 ILE A N 1
ATOM 2049 C CA . ILE A 1 273 ? -12.526 -6.458 3.985 1.00 97.19 273 ILE A CA 1
ATOM 2050 C C . ILE A 1 273 ? -12.253 -5.922 5.400 1.00 97.19 273 ILE A C 1
ATOM 2052 O O . ILE A 1 273 ? -13.196 -5.712 6.158 1.00 97.19 273 ILE A O 1
ATOM 2056 N N . SER A 1 274 ? -11.003 -5.594 5.730 1.00 96.12 274 SER A N 1
ATOM 2057 C CA . SER A 1 274 ? -10.642 -4.838 6.939 1.00 96.12 274 SER A CA 1
ATOM 2058 C C . SER A 1 274 ? -11.306 -3.456 6.961 1.00 96.12 274 SER A C 1
ATOM 2060 O O . SER A 1 274 ? -11.941 -3.064 7.944 1.00 96.12 274 SER A O 1
ATOM 2062 N N . SER A 1 275 ? -11.260 -2.746 5.829 1.00 97.12 275 SER A N 1
ATOM 2063 C CA . SER A 1 275 ? -11.933 -1.453 5.668 1.00 97.12 275 SER A CA 1
ATOM 2064 C C . SER A 1 275 ? -13.456 -1.591 5.802 1.00 97.12 275 SER A C 1
ATOM 2066 O O . SER A 1 275 ? -14.088 -0.762 6.457 1.00 97.12 275 SER A O 1
ATOM 2068 N N . LEU A 1 276 ? -14.057 -2.661 5.255 1.00 97.69 276 LEU A N 1
ATOM 2069 C CA . LEU A 1 276 ? -15.481 -2.975 5.467 1.00 97.69 276 LEU A CA 1
ATOM 2070 C C . LEU A 1 276 ? -15.797 -3.189 6.948 1.00 97.69 276 LEU A C 1
ATOM 2072 O O . LEU A 1 276 ? -16.775 -2.626 7.440 1.00 97.69 276 LEU A O 1
ATOM 2076 N N . ALA A 1 277 ? -14.964 -3.955 7.656 1.00 97.94 277 ALA A N 1
ATOM 2077 C CA . ALA A 1 277 ? -15.144 -4.215 9.079 1.00 97.94 277 ALA A CA 1
ATOM 2078 C C . ALA A 1 277 ? -15.120 -2.910 9.884 1.00 97.94 277 ALA A C 1
ATOM 2080 O O . ALA A 1 277 ? -15.969 -2.691 10.749 1.00 97.94 277 ALA A O 1
ATOM 2081 N N . GLN A 1 278 ? -14.198 -2.000 9.556 1.00 97.25 278 GLN A N 1
ATOM 2082 C CA . GLN A 1 278 ? -14.125 -0.688 10.189 1.00 97.25 278 GLN A CA 1
ATOM 2083 C C . GLN A 1 278 ? -15.382 0.156 9.927 1.00 97.25 278 GLN A C 1
ATOM 2085 O O . GLN A 1 278 ? -15.900 0.770 10.862 1.00 97.25 278 GLN A O 1
ATOM 2090 N N . VAL A 1 279 ? -15.890 0.180 8.690 1.00 97.56 279 VAL A N 1
ATOM 2091 C CA . VAL A 1 279 ? -17.129 0.901 8.351 1.00 97.56 279 VAL A CA 1
ATOM 2092 C C . VAL A 1 279 ? -18.319 0.315 9.113 1.00 97.56 279 VAL A C 1
ATOM 2094 O O . VAL A 1 279 ? -19.027 1.058 9.791 1.00 97.56 279 VAL A O 1
ATOM 2097 N N . HIS A 1 280 ? -18.507 -1.007 9.096 1.00 97.81 280 HIS A N 1
ATOM 2098 C CA . HIS A 1 280 ? -19.610 -1.655 9.814 1.00 97.81 280 HIS A CA 1
ATOM 2099 C C . HIS A 1 280 ? -19.542 -1.436 11.324 1.00 97.81 280 HIS A C 1
ATOM 2101 O O . HIS A 1 280 ? -20.564 -1.120 11.933 1.00 97.81 280 HIS A O 1
ATOM 2107 N N . LEU A 1 281 ? -18.352 -1.518 11.925 1.00 97.25 281 LEU A N 1
ATOM 2108 C CA . LEU A 1 281 ? -18.163 -1.232 13.346 1.00 97.25 281 LEU A CA 1
ATOM 2109 C C . LEU A 1 281 ? -18.628 0.188 13.681 1.00 97.25 281 LEU A C 1
ATOM 2111 O O . LEU A 1 281 ? -19.396 0.401 14.616 1.00 97.25 281 LEU A O 1
ATOM 2115 N N . ARG A 1 282 ? -18.195 1.171 12.887 1.00 95.50 282 ARG A N 1
ATOM 2116 C CA . ARG A 1 282 ? -18.535 2.583 13.097 1.00 95.50 282 ARG A CA 1
ATOM 2117 C C . ARG A 1 282 ? -20.003 2.903 12.815 1.00 95.50 282 ARG A C 1
ATOM 2119 O O . ARG A 1 282 ? -20.504 3.889 13.348 1.00 95.50 282 ARG A O 1
ATOM 2126 N N . CYS A 1 283 ? -20.676 2.081 12.017 1.00 96.00 283 CYS A N 1
ATOM 2127 C CA . CYS A 1 283 ? -22.111 2.155 11.756 1.00 96.00 283 CYS A CA 1
ATOM 2128 C C . CYS A 1 283 ? -22.959 1.356 12.765 1.00 96.00 283 CYS A C 1
ATOM 2130 O O . CYS A 1 283 ? -24.170 1.264 12.585 1.00 96.00 283 CYS A O 1
ATOM 2132 N N . GLY A 1 284 ? -22.359 0.789 13.820 1.00 95.44 284 GLY A N 1
ATOM 2133 C CA . GLY A 1 284 ? -23.092 0.063 14.861 1.00 95.44 284 GLY A CA 1
ATOM 2134 C C . GLY A 1 284 ? -23.494 -1.361 14.469 1.00 95.44 284 GLY A C 1
ATOM 2135 O O . GLY A 1 284 ? -24.448 -1.901 15.021 1.00 95.44 284 GLY A O 1
ATOM 2136 N N . ALA A 1 285 ? -22.772 -1.985 13.534 1.00 97.56 285 ALA A N 1
ATOM 2137 C CA . ALA A 1 285 ? -22.947 -3.383 13.143 1.00 97.56 285 ALA A CA 1
ATOM 2138 C C . ALA A 1 285 ? -21.747 -4.249 13.591 1.00 97.56 285 ALA A C 1
ATOM 2140 O O . ALA A 1 285 ? -21.001 -4.758 12.748 1.00 97.56 285 ALA A O 1
ATOM 2141 N N . PRO A 1 286 ? -21.531 -4.438 14.910 1.00 97.25 286 PRO A N 1
ATOM 2142 C CA . PRO A 1 286 ? -20.332 -5.094 15.432 1.00 97.25 286 PRO A CA 1
ATOM 2143 C C . PRO A 1 286 ? -20.240 -6.586 15.081 1.00 97.25 286 PRO A C 1
ATOM 2145 O O . PRO A 1 286 ? -19.137 -7.083 14.887 1.00 97.25 286 PRO A O 1
ATOM 2148 N N . LEU A 1 287 ? -21.367 -7.291 14.905 1.00 98.12 287 LEU A N 1
ATOM 2149 C CA . LEU A 1 287 ? -21.366 -8.692 14.450 1.00 98.12 287 LEU A CA 1
ATOM 2150 C C . LEU A 1 287 ? -20.779 -8.842 13.037 1.00 98.12 287 LEU A C 1
ATOM 2152 O O . LEU A 1 287 ? -19.950 -9.717 12.800 1.00 98.12 287 LEU A O 1
ATOM 2156 N N . LEU A 1 288 ? -21.171 -7.960 12.108 1.00 97.25 288 LEU A N 1
ATOM 2157 C CA . LEU A 1 288 ? -20.618 -7.949 10.748 1.00 97.25 288 LEU A CA 1
ATOM 2158 C C . LEU A 1 288 ? -19.141 -7.548 10.759 1.00 97.25 288 LEU A C 1
ATOM 2160 O O . LEU A 1 288 ? -18.342 -8.123 10.023 1.00 97.25 288 LEU A O 1
ATOM 2164 N N . ALA A 1 289 ? -18.776 -6.582 11.606 1.00 97.88 289 ALA A N 1
ATOM 2165 C CA . ALA A 1 289 ? -17.389 -6.172 11.772 1.00 97.88 289 ALA A CA 1
ATOM 2166 C C . ALA A 1 289 ? -16.508 -7.310 12.306 1.00 97.88 289 ALA A C 1
ATOM 2168 O O . ALA A 1 289 ? -15.411 -7.508 11.791 1.00 97.88 289 ALA A O 1
ATOM 2169 N N . GLU A 1 290 ? -16.985 -8.083 13.288 1.00 98.25 290 GLU A N 1
ATOM 2170 C CA . GLU A 1 290 ? -16.281 -9.265 13.791 1.00 98.25 290 GLU A CA 1
ATOM 2171 C C . GLU A 1 290 ? -16.065 -10.298 12.679 1.00 98.25 290 GLU A C 1
ATOM 2173 O O . GLU A 1 290 ? -14.933 -10.733 12.464 1.00 98.25 290 GLU A O 1
ATOM 2178 N N . GLU A 1 291 ? -17.127 -10.679 11.961 1.00 98.00 291 GLU A N 1
ATOM 2179 C CA . GLU A 1 291 ? -17.050 -11.672 10.882 1.00 98.00 291 GLU A CA 1
ATOM 2180 C C . GLU A 1 291 ? -16.013 -11.260 9.827 1.00 98.00 291 GLU A C 1
ATOM 2182 O O . GLU A 1 291 ? -15.123 -12.033 9.461 1.00 98.00 291 GLU A O 1
ATOM 2187 N N . GLN A 1 292 ? -16.085 -10.005 9.385 1.0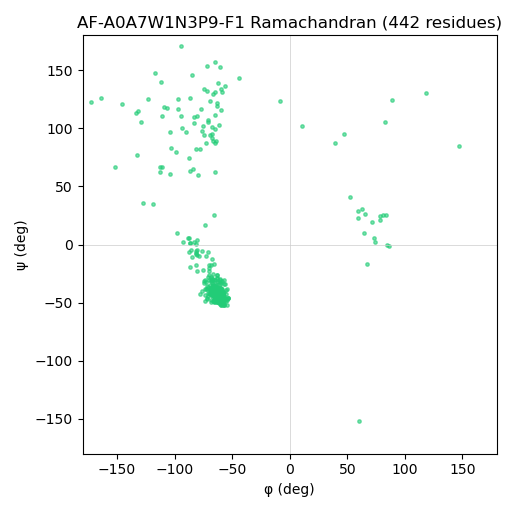0 97.75 292 GLN A N 1
ATOM 2188 C CA . GLN A 1 292 ? -15.201 -9.454 8.363 1.00 97.75 292 GLN A CA 1
ATOM 2189 C C . GLN A 1 292 ? -13.759 -9.311 8.853 1.00 97.75 292 GLN A C 1
ATOM 2191 O O . GLN A 1 292 ? -12.834 -9.643 8.112 1.00 97.75 292 GLN A O 1
ATOM 2196 N N . ALA A 1 293 ? -13.545 -8.878 10.098 1.00 97.38 293 ALA A N 1
ATOM 2197 C CA . ALA A 1 293 ? -12.208 -8.770 10.671 1.00 97.38 293 ALA A CA 1
ATOM 2198 C C . ALA A 1 293 ? -11.554 -10.152 10.841 1.00 97.38 293 ALA A C 1
ATOM 2200 O O . ALA A 1 293 ? -10.392 -10.331 10.475 1.00 97.38 293 ALA A O 1
ATOM 2201 N N . ARG A 1 294 ? -12.297 -11.168 11.303 1.00 97.44 294 ARG A N 1
ATOM 2202 C CA . ARG A 1 294 ? -11.792 -12.551 11.378 1.00 97.44 294 ARG A CA 1
ATOM 2203 C C . ARG A 1 294 ? -11.444 -13.104 9.997 1.00 97.44 294 ARG A C 1
ATOM 2205 O O . ARG A 1 294 ? -10.406 -13.749 9.842 1.00 97.44 294 ARG A O 1
ATOM 2212 N N . HIS A 1 295 ? -12.263 -12.814 8.987 1.00 96.12 295 HIS A N 1
ATOM 2213 C CA . HIS A 1 295 ? -11.958 -13.190 7.610 1.00 96.12 295 HIS A CA 1
ATOM 2214 C C . HIS A 1 295 ? -10.674 -12.497 7.119 1.00 96.12 295 HIS A C 1
ATOM 2216 O O . HIS A 1 295 ? -9.783 -13.175 6.607 1.00 96.12 295 HIS A O 1
ATOM 2222 N N . ALA A 1 296 ? -10.504 -11.196 7.373 1.00 95.69 296 ALA A N 1
ATOM 2223 C CA . ALA A 1 296 ? -9.274 -10.475 7.043 1.00 95.69 296 ALA A CA 1
ATOM 2224 C C . ALA A 1 296 ? -8.034 -11.111 7.705 1.00 95.69 296 ALA A C 1
ATOM 2226 O O . ALA A 1 296 ? -7.037 -11.358 7.028 1.00 95.69 296 ALA A O 1
ATOM 2227 N N . LEU A 1 297 ? -8.107 -11.456 9.000 1.00 95.31 297 LEU A N 1
ATOM 2228 C CA . LEU A 1 297 ? -7.014 -12.139 9.712 1.00 95.31 297 LEU A CA 1
ATOM 2229 C C . LEU A 1 297 ? -6.691 -13.510 9.115 1.00 95.31 297 LEU A C 1
ATOM 2231 O O . LEU A 1 297 ? -5.520 -13.881 9.061 1.00 95.31 297 LEU A O 1
ATOM 2235 N N . SER A 1 298 ? -7.697 -14.255 8.649 1.00 94.50 298 SER A N 1
ATOM 2236 C CA . SER A 1 298 ? -7.461 -15.559 8.022 1.00 94.50 298 SER A CA 1
ATOM 2237 C C . SER A 1 298 ? -6.683 -15.441 6.705 1.00 94.50 298 SER A C 1
ATOM 2239 O O . SER A 1 298 ? -5.804 -16.260 6.452 1.00 94.50 298 SER A O 1
ATOM 2241 N N . ILE A 1 299 ? -6.933 -14.382 5.923 1.00 90.69 299 ILE A N 1
ATOM 2242 C CA . ILE A 1 299 ? -6.208 -14.080 4.678 1.00 90.69 299 ILE A CA 1
ATOM 2243 C C . ILE A 1 299 ? -4.785 -13.575 4.976 1.00 90.69 299 ILE A C 1
ATOM 2245 O O . ILE A 1 299 ? -3.832 -13.923 4.283 1.00 90.69 299 ILE A O 1
ATOM 2249 N N . LEU A 1 300 ? -4.617 -12.772 6.032 1.00 86.62 300 LEU A N 1
ATOM 2250 C CA . LEU A 1 300 ? -3.318 -12.230 6.460 1.00 86.62 300 LEU A CA 1
ATOM 2251 C C . LEU A 1 300 ? -2.478 -13.217 7.287 1.00 86.62 300 LEU A C 1
ATOM 2253 O O . LEU A 1 300 ? -1.377 -12.878 7.741 1.00 86.62 300 LEU A O 1
ATOM 2257 N N . CYS A 1 301 ? -2.981 -14.430 7.520 1.00 80.81 301 CYS A N 1
ATOM 2258 C CA . CYS A 1 301 ? -2.280 -15.444 8.292 1.00 80.81 301 CYS A CA 1
ATOM 2259 C C . CYS A 1 301 ? -0.919 -15.748 7.641 1.00 80.81 301 CYS A C 1
ATOM 2261 O O . CYS A 1 301 ? -0.829 -15.943 6.435 1.00 80.81 301 CYS A O 1
ATOM 2263 N N . GLN A 1 302 ? 0.153 -15.761 8.442 1.00 73.94 302 GLN A N 1
ATOM 2264 C CA . GLN A 1 302 ? 1.538 -15.999 7.992 1.00 73.94 302 GLN A CA 1
ATOM 2265 C C . GLN A 1 302 ? 2.134 -14.944 7.033 1.00 73.94 302 GLN A C 1
ATOM 2267 O O . GLN A 1 302 ? 3.238 -15.140 6.529 1.00 73.94 302 GLN A O 1
ATOM 2272 N N . ARG A 1 303 ? 1.466 -13.801 6.823 1.00 73.06 303 ARG A N 1
ATOM 2273 C CA . ARG A 1 303 ? 1.986 -12.682 6.020 1.00 73.06 303 ARG A CA 1
ATOM 2274 C C . ARG A 1 303 ? 2.702 -11.649 6.885 1.00 73.06 303 ARG A C 1
ATOM 2276 O O . ARG A 1 303 ? 2.067 -10.822 7.538 1.00 73.06 303 ARG A O 1
ATOM 2283 N N . ASP A 1 304 ? 4.031 -11.699 6.898 1.00 72.75 304 ASP A N 1
ATOM 2284 C CA . ASP A 1 304 ? 4.871 -10.719 7.608 1.00 72.75 304 ASP A CA 1
ATOM 2285 C C . ASP A 1 304 ? 5.080 -9.416 6.808 1.00 72.75 304 ASP A C 1
ATOM 2287 O O . ASP A 1 304 ? 5.587 -8.430 7.335 1.00 72.75 304 ASP A O 1
ATOM 2291 N N . ASP A 1 305 ? 4.647 -9.371 5.547 1.00 71.75 305 ASP A N 1
ATOM 2292 C CA . ASP A 1 305 ? 4.650 -8.185 4.683 1.00 71.75 305 ASP A CA 1
ATOM 2293 C C . ASP A 1 305 ? 3.458 -7.232 4.928 1.00 71.75 305 ASP A C 1
ATOM 2295 O O . ASP A 1 305 ? 3.455 -6.124 4.394 1.00 71.75 305 ASP A O 1
ATOM 2299 N N . TYR A 1 306 ? 2.486 -7.641 5.758 1.00 80.31 306 TYR A N 1
ATOM 2300 C CA . TYR A 1 306 ? 1.257 -6.900 6.101 1.00 80.31 306 TYR A CA 1
ATOM 2301 C C . TYR A 1 306 ? 1.053 -6.774 7.625 1.00 80.31 306 TYR A C 1
ATOM 2303 O O . TYR A 1 306 ? -0.069 -6.860 8.130 1.00 80.31 306 TYR A O 1
ATOM 2311 N N . LEU A 1 307 ? 2.135 -6.618 8.399 1.00 84.62 307 LEU A N 1
ATOM 2312 C CA . LEU A 1 307 ? 2.039 -6.480 9.862 1.00 84.62 307 LEU A CA 1
ATOM 2313 C C . LEU A 1 307 ? 1.210 -5.256 10.283 1.00 84.62 307 LEU A C 1
ATOM 2315 O O . LEU A 1 307 ? 0.456 -5.331 11.247 1.00 84.62 307 LEU A O 1
ATOM 2319 N N . ASP A 1 308 ? 1.318 -4.143 9.562 1.00 85.12 308 ASP A N 1
ATOM 2320 C CA . ASP A 1 308 ? 0.525 -2.937 9.806 1.00 85.12 308 ASP A CA 1
ATOM 2321 C C . ASP A 1 308 ? -0.979 -3.205 9.667 1.00 85.12 308 ASP A C 1
ATOM 2323 O O . ASP A 1 308 ? -1.746 -2.934 10.593 1.00 85.12 308 ASP A O 1
ATOM 2327 N N . GLU A 1 309 ? -1.392 -3.806 8.551 1.00 90.12 309 GLU A N 1
ATOM 2328 C CA . GLU A 1 309 ? -2.793 -4.146 8.307 1.00 90.12 309 GLU A CA 1
ATOM 2329 C C . GLU A 1 309 ? -3.285 -5.190 9.314 1.00 90.12 309 GLU A C 1
ATOM 2331 O O . GLU A 1 309 ? -4.339 -5.016 9.918 1.00 90.12 309 GLU A O 1
ATOM 2336 N N . ARG A 1 310 ? -2.494 -6.235 9.589 1.00 92.12 310 ARG A N 1
ATOM 2337 C CA . ARG A 1 310 ? -2.867 -7.287 10.545 1.00 92.12 310 ARG A CA 1
ATOM 2338 C C . ARG A 1 310 ? -3.099 -6.725 11.948 1.00 92.12 310 ARG A C 1
ATOM 2340 O O . ARG A 1 310 ? -4.086 -7.075 12.591 1.00 92.12 310 ARG A O 1
ATOM 2347 N N . GLY A 1 311 ? -2.229 -5.830 12.416 1.00 92.88 311 GLY A N 1
ATOM 2348 C CA . GLY A 1 311 ? -2.415 -5.161 13.702 1.00 92.88 311 GLY A CA 1
ATOM 2349 C C . GLY A 1 311 ? -3.655 -4.260 13.717 1.00 92.88 311 GLY A C 1
ATOM 2350 O O . GLY A 1 311 ? -4.409 -4.276 14.688 1.00 92.88 311 GLY A O 1
ATOM 2351 N N . ASN A 1 312 ? -3.929 -3.531 12.629 1.00 93.31 312 ASN A N 1
ATOM 2352 C CA . ASN A 1 312 ? -5.143 -2.714 12.512 1.00 93.31 312 ASN A CA 1
ATOM 2353 C C . ASN A 1 312 ? -6.418 -3.566 12.548 1.00 93.31 312 ASN A C 1
ATOM 2355 O O . ASN A 1 312 ? -7.378 -3.196 13.223 1.00 93.31 312 ASN A O 1
ATOM 2359 N N . VAL A 1 313 ? -6.416 -4.724 11.887 1.00 95.94 313 VAL A N 1
ATOM 2360 C CA . VAL A 1 313 ? -7.539 -5.667 11.926 1.00 95.94 313 VAL A CA 1
ATOM 2361 C C . VAL A 1 313 ? -7.777 -6.179 13.347 1.00 95.94 313 VAL A C 1
ATOM 2363 O O . VAL A 1 313 ? -8.924 -6.198 13.787 1.00 95.94 313 VAL A O 1
ATOM 2366 N N . HIS A 1 314 ? -6.724 -6.524 14.097 1.00 97.06 314 HIS A N 1
ATOM 2367 C CA . HIS A 1 314 ? -6.855 -6.898 15.511 1.00 97.06 314 HIS A CA 1
ATOM 2368 C C . HIS A 1 314 ? -7.475 -5.769 16.354 1.00 97.06 314 HIS A C 1
ATOM 2370 O O . HIS A 1 314 ? -8.339 -6.028 17.191 1.00 97.06 314 HIS A O 1
ATOM 2376 N N . LEU A 1 315 ? -7.115 -4.503 16.103 1.00 96.75 315 LEU A N 1
ATOM 2377 C CA . LEU A 1 315 ? -7.763 -3.365 16.769 1.00 96.75 315 LEU A CA 1
ATOM 2378 C C . LEU A 1 315 ? -9.254 -3.254 16.419 1.00 96.75 315 LEU A C 1
ATOM 2380 O O . LEU A 1 315 ? -10.063 -2.960 17.299 1.00 96.75 315 LEU A O 1
ATOM 2384 N N . VAL A 1 316 ? -9.628 -3.460 15.152 1.00 97.31 316 VAL A N 1
ATOM 2385 C CA . VAL A 1 316 ? -11.036 -3.435 14.718 1.00 97.31 316 VAL A CA 1
ATOM 2386 C C . VAL A 1 316 ? -11.812 -4.584 15.358 1.00 97.31 316 VAL A C 1
ATOM 2388 O O . VAL A 1 316 ? -12.885 -4.348 15.909 1.00 97.31 316 VAL A O 1
ATOM 2391 N N . LEU A 1 317 ? -11.254 -5.796 15.352 1.00 98.25 317 LEU A N 1
ATOM 2392 C CA . LEU A 1 317 ? -11.861 -6.974 15.966 1.00 98.25 317 LEU A CA 1
ATOM 2393 C C . LEU A 1 317 ? -12.042 -6.787 17.475 1.00 98.25 317 LEU A C 1
ATOM 2395 O O . LEU A 1 317 ? -13.143 -6.979 17.980 1.00 98.25 317 LEU A O 1
ATOM 2399 N N . GLY A 1 318 ? -11.007 -6.334 18.185 1.00 97.81 318 GLY A N 1
ATOM 2400 C CA . GLY A 1 318 ? -11.100 -6.068 19.619 1.00 97.81 318 GLY A CA 1
ATOM 2401 C C . GLY A 1 318 ? -12.163 -5.017 19.951 1.00 97.81 318 GLY A C 1
ATOM 2402 O O . GLY A 1 318 ? -12.949 -5.200 20.876 1.00 97.81 318 GLY A O 1
ATOM 2403 N N . ARG A 1 319 ? -12.277 -3.944 19.154 1.00 97.50 319 ARG A N 1
ATOM 2404 C CA . ARG A 1 319 ? -13.343 -2.942 19.340 1.00 97.50 319 ARG A CA 1
ATOM 2405 C C . ARG A 1 319 ? -14.734 -3.502 19.036 1.00 97.50 319 ARG A C 1
ATOM 2407 O O . ARG A 1 319 ? -15.666 -3.176 19.759 1.00 97.50 319 ARG A O 1
ATOM 2414 N N . ALA A 1 320 ? -14.879 -4.349 18.018 1.00 97.88 320 ALA A N 1
ATOM 2415 C CA . ALA A 1 320 ? -16.142 -5.033 17.741 1.00 97.88 320 ALA A CA 1
ATOM 2416 C C . ALA A 1 320 ? -16.555 -5.950 18.902 1.00 97.88 320 ALA A C 1
ATOM 2418 O O . ALA A 1 320 ? -17.715 -5.945 19.296 1.00 97.88 320 ALA A O 1
ATOM 2419 N N . LEU A 1 321 ? -15.602 -6.670 19.496 1.00 97.94 321 LEU A N 1
ATOM 2420 C CA . LEU A 1 321 ? -15.841 -7.538 20.649 1.00 97.94 321 LEU A CA 1
ATOM 2421 C C . LEU A 1 321 ? -16.243 -6.754 21.909 1.00 97.94 321 LEU A C 1
ATOM 2423 O O . LEU A 1 321 ? -17.124 -7.215 22.630 1.00 97.94 321 LEU A O 1
ATOM 2427 N N . LEU A 1 322 ? -15.685 -5.558 22.143 1.00 95.69 322 LEU A N 1
ATOM 2428 C CA . LEU A 1 322 ? -16.139 -4.673 23.230 1.00 95.69 322 LEU A CA 1
ATOM 2429 C C . LEU A 1 322 ? -17.605 -4.241 23.066 1.00 95.69 322 LEU A C 1
ATOM 2431 O O . LEU A 1 322 ? -18.345 -4.204 24.045 1.00 95.69 322 LEU A O 1
ATOM 2435 N N . GLU A 1 323 ? -18.037 -3.918 21.842 1.00 95.81 323 GLU A N 1
ATOM 2436 C CA . GLU A 1 323 ? -19.442 -3.573 21.548 1.00 95.81 323 GLU A CA 1
ATOM 2437 C C . GLU A 1 323 ? -20.386 -4.784 21.682 1.00 95.81 323 GLU A C 1
ATOM 2439 O O . GLU A 1 323 ? -21.599 -4.618 21.789 1.00 95.81 323 GLU A O 1
ATOM 2444 N N . LEU A 1 324 ? -19.835 -6.002 21.682 1.00 96.75 324 LEU A N 1
ATOM 2445 C CA . LEU A 1 324 ? -20.549 -7.264 21.899 1.00 96.75 324 LEU A CA 1
ATOM 2446 C C . LEU A 1 324 ? -20.444 -7.774 23.346 1.00 96.75 324 LEU A C 1
ATOM 2448 O O . LEU A 1 324 ? -20.820 -8.917 23.601 1.00 96.75 324 LEU A O 1
ATOM 2452 N N . ASP A 1 325 ? -19.914 -6.967 24.272 1.00 95.75 325 ASP A N 1
ATOM 2453 C CA . ASP A 1 325 ? -19.702 -7.325 25.683 1.00 95.75 325 ASP A CA 1
ATOM 2454 C C . ASP A 1 325 ? -18.780 -8.550 25.895 1.00 95.75 325 ASP A C 1
ATOM 2456 O O . ASP A 1 325 ? -18.888 -9.277 26.884 1.00 95.75 325 ASP A O 1
ATOM 2460 N N . ARG A 1 326 ? -17.844 -8.789 24.965 1.00 96.38 326 ARG A N 1
ATOM 2461 C CA . ARG A 1 326 ? -16.847 -9.877 25.012 1.00 96.38 326 ARG A CA 1
ATOM 2462 C C . ARG A 1 326 ? -15.471 -9.337 25.406 1.00 96.38 326 ARG A C 1
ATOM 2464 O O . ARG A 1 326 ? -14.501 -9.438 24.654 1.00 96.38 326 ARG A O 1
ATOM 2471 N N . ASP A 1 327 ? -15.398 -8.749 26.598 1.00 93.12 327 ASP A N 1
ATOM 2472 C CA . ASP A 1 327 ? -14.246 -7.962 27.064 1.00 93.12 327 ASP A CA 1
ATOM 2473 C C . ASP A 1 327 ? -12.930 -8.761 27.140 1.00 93.12 327 ASP A C 1
ATOM 2475 O O . ASP A 1 327 ? -11.876 -8.258 26.747 1.00 93.12 327 ASP A O 1
ATOM 2479 N N . GLU A 1 328 ? -12.968 -10.015 27.606 1.00 93.56 328 GLU A N 1
ATOM 2480 C CA . GLU A 1 328 ? -11.768 -10.866 27.696 1.00 93.56 328 GLU A CA 1
ATOM 2481 C C . GLU A 1 328 ? -11.164 -11.150 26.316 1.00 93.56 328 GLU A C 1
ATOM 2483 O O . GLU A 1 328 ? -9.949 -11.058 26.124 1.00 93.56 328 GLU A O 1
ATOM 2488 N N . GLU A 1 329 ? -12.016 -11.446 25.333 1.00 96.69 329 GLU A N 1
ATOM 2489 C CA . GLU A 1 329 ? -11.581 -11.671 23.956 1.00 96.69 329 GLU A CA 1
ATOM 2490 C C . GLU A 1 329 ? -11.072 -10.373 23.327 1.00 96.69 329 GLU A C 1
ATOM 2492 O O . GLU A 1 329 ? -10.042 -10.381 22.658 1.00 96.69 329 GLU A O 1
ATOM 2497 N N . ALA A 1 330 ? -11.723 -9.238 23.597 1.00 97.00 330 ALA A N 1
ATOM 2498 C CA . ALA A 1 330 ? -11.257 -7.941 23.122 1.00 97.00 330 ALA A CA 1
ATOM 2499 C C . ALA A 1 330 ? -9.840 -7.606 23.618 1.00 97.00 330 ALA A C 1
ATOM 2501 O O . ALA A 1 330 ? -8.995 -7.167 22.835 1.00 97.00 330 ALA A O 1
ATOM 2502 N N . LEU A 1 331 ? -9.556 -7.845 24.902 1.00 95.00 331 LEU A N 1
ATOM 2503 C CA . LEU A 1 331 ? -8.224 -7.636 25.477 1.00 95.00 331 LEU A CA 1
ATOM 2504 C C . LEU A 1 331 ? -7.170 -8.551 24.841 1.00 95.00 331 LEU A C 1
ATOM 2506 O O . LEU A 1 331 ? -6.052 -8.094 24.585 1.00 95.00 331 LEU A O 1
ATOM 2510 N N . ALA A 1 332 ? -7.521 -9.805 24.543 1.00 96.88 332 ALA A N 1
ATOM 2511 C CA . ALA A 1 332 ? -6.635 -10.724 23.832 1.00 96.88 332 ALA A CA 1
ATOM 2512 C C . ALA A 1 332 ? -6.298 -10.211 22.421 1.00 96.88 332 ALA A C 1
ATOM 2514 O O . ALA A 1 332 ? -5.133 -10.226 22.019 1.00 96.88 332 ALA A O 1
ATOM 2515 N N . GLU A 1 333 ? -7.287 -9.683 21.697 1.00 97.94 333 GLU A N 1
ATOM 2516 C CA . GLU A 1 333 ? -7.081 -9.100 20.369 1.00 97.94 333 GLU A CA 1
ATOM 2517 C C . GLU A 1 333 ? -6.239 -7.816 20.423 1.00 97.94 333 GLU A C 1
ATOM 2519 O O . GLU A 1 333 ? -5.351 -7.619 19.593 1.00 97.94 333 GLU A O 1
ATOM 2524 N N . PHE A 1 334 ? -6.415 -6.958 21.433 1.00 97.06 334 PHE A N 1
ATOM 2525 C CA . PHE A 1 334 ? -5.547 -5.786 21.590 1.00 97.06 334 PHE A CA 1
ATOM 2526 C C . PHE A 1 334 ? -4.104 -6.152 21.956 1.00 97.06 334 PHE A C 1
ATOM 2528 O O . PHE A 1 334 ? -3.175 -5.494 21.487 1.00 97.06 334 PHE A O 1
ATOM 2535 N N . ALA A 1 335 ? -3.891 -7.200 22.756 1.00 95.25 335 ALA A N 1
ATOM 2536 C CA . ALA A 1 335 ? -2.554 -7.730 23.025 1.00 95.25 335 ALA A CA 1
ATOM 2537 C C . ALA A 1 335 ? -1.914 -8.337 21.762 1.00 95.25 335 ALA A C 1
ATOM 2539 O O . ALA A 1 335 ? -0.721 -8.153 21.518 1.00 95.25 335 ALA A O 1
ATOM 2540 N N . ALA A 1 336 ? -2.705 -9.003 20.914 1.00 95.25 336 ALA A N 1
ATOM 2541 C CA . ALA A 1 336 ? -2.242 -9.463 19.608 1.00 95.25 336 ALA A CA 1
ATOM 2542 C C . ALA A 1 336 ? -1.844 -8.282 18.704 1.00 95.25 336 ALA A C 1
ATOM 2544 O O . ALA A 1 336 ? -0.780 -8.324 18.083 1.00 95.25 336 ALA A O 1
ATOM 2545 N N . ALA A 1 337 ? -2.636 -7.202 18.681 1.00 95.31 337 ALA A N 1
ATOM 2546 C CA . ALA A 1 337 ? -2.291 -5.974 17.962 1.00 95.31 337 ALA A CA 1
ATOM 2547 C C . ALA A 1 337 ? -0.962 -5.374 18.454 1.00 95.31 337 ALA A C 1
ATOM 2549 O O . ALA A 1 337 ? -0.096 -5.066 17.636 1.00 95.31 337 ALA A O 1
ATOM 2550 N N . GLU A 1 338 ? -0.774 -5.255 19.774 1.00 94.62 338 GLU A N 1
ATOM 2551 C CA . GLU A 1 338 ? 0.475 -4.779 20.388 1.00 94.62 338 GLU A CA 1
ATOM 2552 C C . GLU A 1 338 ? 1.674 -5.604 19.912 1.00 94.62 338 GLU A C 1
ATOM 2554 O O . GLU A 1 338 ? 2.617 -5.041 19.360 1.00 94.62 338 GLU A O 1
ATOM 2559 N N . TRP A 1 339 ? 1.602 -6.933 20.015 1.00 93.31 339 TRP A N 1
ATOM 2560 C CA . TRP A 1 339 ? 2.683 -7.823 19.585 1.00 93.31 339 TRP A CA 1
ATOM 2561 C C . TRP A 1 339 ? 3.016 -7.682 18.093 1.00 93.31 339 TRP A C 1
ATOM 2563 O O . TRP A 1 339 ? 4.187 -7.663 17.699 1.00 93.31 339 TRP A O 1
ATOM 2573 N N . VAL A 1 340 ? 1.995 -7.565 17.235 1.00 91.25 340 VAL A N 1
ATOM 2574 C CA . VAL A 1 340 ? 2.195 -7.352 15.795 1.00 91.25 340 VAL A CA 1
ATOM 2575 C C . VAL A 1 340 ? 2.883 -6.006 15.536 1.00 91.25 340 VAL A C 1
ATOM 2577 O O . VAL A 1 340 ? 3.811 -5.934 14.727 1.00 91.25 340 VAL A O 1
ATOM 2580 N N . PHE A 1 341 ? 2.480 -4.944 16.233 1.00 90.62 341 PHE A N 1
ATOM 2581 C CA . PHE A 1 341 ? 3.067 -3.616 16.065 1.00 90.62 341 PHE A CA 1
ATOM 2582 C C . PHE A 1 341 ? 4.465 -3.472 16.674 1.00 90.62 341 PHE A C 1
ATOM 2584 O O . PHE A 1 341 ? 5.284 -2.724 16.135 1.00 90.62 341 PHE A O 1
ATOM 2591 N N . GLU A 1 342 ? 4.772 -4.204 17.745 1.00 89.62 342 GLU A N 1
ATOM 2592 C CA . GLU A 1 342 ? 6.129 -4.312 18.285 1.00 89.62 342 GLU A CA 1
ATOM 2593 C C . GLU A 1 342 ? 7.066 -4.957 17.265 1.00 89.62 342 GLU A C 1
ATOM 2595 O O . GLU A 1 342 ? 8.160 -4.445 17.024 1.00 89.62 342 GLU A O 1
ATOM 2600 N N . LYS A 1 343 ? 6.609 -6.018 16.584 1.00 87.19 343 LYS A N 1
ATOM 2601 C CA . LYS A 1 343 ? 7.346 -6.613 15.460 1.00 87.19 343 LYS A CA 1
ATOM 2602 C C . LYS A 1 343 ? 7.539 -5.648 14.294 1.00 87.19 343 LYS A C 1
ATOM 2604 O O . LYS A 1 343 ? 8.600 -5.658 13.677 1.00 87.19 343 LYS A O 1
ATOM 2609 N N . LEU A 1 344 ? 6.537 -4.819 13.998 1.00 81.69 344 LEU A N 1
ATOM 2610 C CA . LEU A 1 344 ? 6.636 -3.775 12.974 1.00 81.69 344 LEU A CA 1
ATOM 2611 C C . LEU A 1 344 ? 7.637 -2.667 13.366 1.00 81.69 344 LEU A C 1
ATOM 2613 O O . LEU A 1 344 ? 8.196 -2.006 12.493 1.00 81.69 344 LEU A O 1
ATOM 2617 N N . GLY A 1 345 ? 7.885 -2.464 14.665 1.00 78.88 345 GLY A N 1
ATOM 2618 C CA . GLY A 1 345 ? 8.871 -1.506 15.176 1.00 78.88 345 GLY A CA 1
ATOM 2619 C C . GLY A 1 345 ? 8.403 -0.048 15.158 1.00 78.88 345 GLY A C 1
ATOM 2620 O O . GLY A 1 345 ? 9.222 0.871 15.162 1.00 78.88 345 GLY A O 1
ATOM 2621 N N . THR A 1 346 ? 7.091 0.196 15.122 1.00 74.06 346 THR A N 1
ATOM 2622 C CA . THR A 1 346 ? 6.519 1.549 15.026 1.00 74.06 346 THR A CA 1
ATOM 2623 C C . THR A 1 346 ? 5.816 1.965 16.315 1.00 74.06 346 THR A C 1
ATOM 2625 O O . THR A 1 346 ? 4.719 1.488 16.611 1.00 74.06 346 THR A O 1
ATOM 2628 N N . ALA A 1 347 ? 6.394 2.932 17.034 1.00 81.31 347 ALA A N 1
ATOM 2629 C CA . ALA A 1 347 ? 5.846 3.455 18.291 1.00 81.31 347 ALA A CA 1
ATOM 2630 C C . ALA A 1 347 ? 4.406 3.989 18.160 1.00 81.31 347 ALA A C 1
ATOM 2632 O O . ALA A 1 347 ? 3.601 3.848 19.075 1.00 81.31 347 ALA A O 1
ATOM 2633 N N . SER A 1 348 ? 4.055 4.568 17.008 1.00 81.06 348 SER A N 1
ATOM 2634 C CA . SER A 1 348 ? 2.712 5.098 16.746 1.00 81.06 348 SER A CA 1
ATOM 2635 C C . SER A 1 348 ? 1.628 4.020 16.695 1.00 81.06 348 SER A C 1
ATOM 2637 O O . SER A 1 348 ? 0.534 4.255 17.205 1.00 81.06 348 SER A O 1
ATOM 2639 N N . HIS A 1 349 ? 1.914 2.857 16.104 1.00 85.81 349 HIS A N 1
ATOM 2640 C CA . HIS A 1 349 ? 0.956 1.754 16.056 1.00 85.81 349 HIS A CA 1
ATOM 2641 C C . HIS A 1 349 ? 0.860 1.038 17.407 1.00 85.81 349 HIS A C 1
ATOM 2643 O O . HIS A 1 349 ? -0.242 0.768 17.876 1.00 85.81 349 HIS A O 1
ATOM 2649 N N . VAL A 1 350 ? 1.990 0.833 18.093 1.00 89.62 350 VAL A N 1
ATOM 2650 C CA . VAL A 1 350 ? 1.996 0.277 19.457 1.00 89.62 350 VAL A CA 1
ATOM 2651 C C . VAL A 1 350 ? 1.173 1.161 20.408 1.00 89.62 350 VAL A C 1
ATOM 2653 O O . VAL A 1 350 ? 0.326 0.664 21.147 1.00 89.62 350 VAL A O 1
ATOM 2656 N N . ALA A 1 351 ? 1.321 2.487 20.319 1.00 90.69 351 ALA A N 1
ATOM 2657 C CA . ALA A 1 351 ? 0.509 3.425 21.093 1.00 90.69 351 ALA A CA 1
ATOM 2658 C C . ALA A 1 351 ? -1.000 3.298 20.804 1.00 90.69 351 ALA A C 1
ATOM 2660 O O . ALA A 1 351 ? -1.810 3.487 21.710 1.00 90.69 351 ALA A O 1
ATOM 2661 N N . ALA A 1 352 ? -1.398 2.960 19.572 1.00 91.31 352 ALA A N 1
ATOM 2662 C CA . ALA A 1 352 ? -2.803 2.729 19.234 1.00 91.31 352 ALA A CA 1
ATOM 2663 C C . ALA A 1 352 ? -3.371 1.479 19.931 1.00 91.31 352 ALA A C 1
ATOM 2665 O O . ALA A 1 352 ? -4.518 1.513 20.381 1.00 91.31 352 ALA A O 1
ATOM 2666 N N . ALA A 1 353 ? -2.567 0.419 20.077 1.00 93.88 353 ALA A N 1
ATOM 2667 C CA . ALA A 1 353 ? -2.944 -0.766 20.847 1.00 93.88 353 ALA A CA 1
ATOM 2668 C C . ALA A 1 353 ? -3.109 -0.449 22.337 1.00 93.88 353 ALA A C 1
ATOM 2670 O O . ALA A 1 353 ? -4.142 -0.784 22.913 1.00 93.88 353 ALA A O 1
ATOM 2671 N N . TRP A 1 354 ? -2.178 0.295 22.942 1.00 95.00 354 TRP A N 1
ATOM 2672 C CA . TRP A 1 354 ? -2.318 0.715 24.343 1.00 95.00 354 TRP A CA 1
ATOM 2673 C C . TRP A 1 354 ? -3.519 1.631 24.576 1.00 95.00 354 TRP A C 1
ATOM 2675 O O . TRP A 1 354 ? -4.184 1.512 25.600 1.00 95.00 354 TRP A O 1
ATOM 2685 N N . ILE A 1 355 ? -3.844 2.523 23.634 1.00 93.62 355 ILE A N 1
ATOM 2686 C CA . ILE A 1 355 ? -5.072 3.327 23.723 1.00 93.62 355 ILE A CA 1
ATOM 2687 C C . ILE A 1 355 ? -6.304 2.418 23.705 1.00 93.62 355 ILE A C 1
ATOM 2689 O O . ILE A 1 355 ? -7.195 2.608 24.524 1.00 93.62 355 ILE A O 1
ATOM 2693 N N . ALA A 1 356 ? -6.349 1.414 22.825 1.00 93.75 356 ALA A N 1
ATOM 2694 C CA . ALA A 1 356 ? -7.474 0.483 22.762 1.00 93.75 356 ALA A CA 1
ATOM 2695 C C . ALA A 1 356 ? -7.606 -0.375 24.037 1.00 93.75 356 ALA A C 1
ATOM 2697 O O . ALA A 1 356 ? -8.706 -0.512 24.569 1.00 93.75 356 ALA A O 1
ATOM 2698 N N . GLN A 1 357 ? -6.491 -0.869 24.587 1.00 95.00 357 GLN A N 1
ATOM 2699 C CA . GLN A 1 357 ? -6.472 -1.540 25.894 1.00 95.00 357 GLN A CA 1
ATOM 2700 C C . GLN A 1 357 ? -6.937 -0.596 27.015 1.00 95.00 357 GLN A C 1
ATOM 2702 O O . GLN A 1 357 ? -7.717 -0.993 27.875 1.00 95.00 357 GLN A O 1
ATOM 2707 N N . GLY A 1 358 ? -6.509 0.670 26.993 1.00 93.56 358 GLY A N 1
ATOM 2708 C CA . GLY A 1 358 ? -6.925 1.674 27.972 1.00 93.56 358 GLY A CA 1
ATOM 2709 C C . GLY A 1 358 ? -8.422 1.980 27.896 1.00 93.56 358 GLY A C 1
ATOM 2710 O O . GLY A 1 358 ? -9.072 2.098 28.936 1.00 93.56 358 GLY A O 1
ATOM 2711 N N . ASP A 1 359 ? -8.987 2.035 26.683 1.00 91.62 359 ASP A N 1
ATOM 2712 C CA . ASP A 1 359 ? -10.432 2.177 26.463 1.00 91.62 359 ASP A CA 1
ATOM 2713 C C . ASP A 1 359 ? -11.199 0.998 27.090 1.00 91.62 359 ASP A C 1
ATOM 2715 O O . ASP A 1 359 ? -12.215 1.209 27.758 1.00 91.62 359 ASP A O 1
ATOM 2719 N N . ALA A 1 360 ? -10.679 -0.226 26.943 1.00 93.19 360 ALA A N 1
ATOM 2720 C CA . ALA A 1 360 ? -11.248 -1.430 27.549 1.00 93.19 360 ALA A CA 1
ATOM 2721 C C . ALA A 1 360 ? -11.172 -1.409 29.086 1.00 93.19 360 ALA A C 1
ATOM 2723 O O . ALA A 1 360 ? -12.186 -1.604 29.754 1.00 93.19 360 ALA A O 1
ATOM 2724 N N . CYS A 1 361 ? -10.008 -1.090 29.667 1.00 91.62 361 CYS A N 1
ATOM 2725 C CA . CYS A 1 361 ? -9.848 -0.961 31.122 1.00 91.62 361 CYS A CA 1
ATOM 2726 C C . CYS A 1 361 ? -10.794 0.094 31.709 1.00 91.62 361 CYS A C 1
ATOM 2728 O O . CYS A 1 361 ? -11.423 -0.129 32.742 1.00 91.62 361 CYS A O 1
ATOM 2730 N N . LYS A 1 362 ? -10.953 1.228 31.017 1.00 90.00 362 LYS A N 1
ATOM 2731 C CA . LYS A 1 362 ? -11.879 2.286 31.427 1.00 90.00 362 LYS A CA 1
ATOM 2732 C C . LYS A 1 362 ? -13.331 1.802 31.424 1.00 90.00 362 LYS A C 1
ATOM 2734 O O . LYS A 1 362 ? -14.066 2.139 32.350 1.00 90.00 362 LYS A O 1
ATOM 2739 N N . ARG A 1 363 ? -13.744 1.020 30.418 1.00 88.75 363 ARG A N 1
ATOM 2740 C CA . ARG A 1 363 ? -15.077 0.388 30.366 1.00 88.75 363 ARG A CA 1
ATOM 2741 C C . ARG A 1 363 ? -15.286 -0.575 31.539 1.00 88.75 363 ARG A C 1
ATOM 2743 O O . ARG A 1 363 ? -16.344 -0.537 32.157 1.00 88.75 363 ARG A O 1
ATOM 2750 N N . ALA A 1 364 ? -14.263 -1.354 31.887 1.00 89.19 364 ALA A N 1
ATOM 2751 C CA . ALA A 1 364 ? -14.275 -2.269 33.030 1.00 89.19 364 ALA A CA 1
ATOM 2752 C C . ALA A 1 364 ? -14.237 -1.562 34.406 1.00 89.19 364 ALA A C 1
ATOM 2754 O O . ALA A 1 364 ? -14.366 -2.212 35.441 1.00 89.19 364 ALA A O 1
ATOM 2755 N N . GLY A 1 365 ? -14.062 -0.235 34.442 1.00 89.00 365 GLY A N 1
ATOM 2756 C CA . GLY A 1 365 ? -13.976 0.559 35.672 1.00 89.00 365 GLY A CA 1
ATOM 2757 C C . GLY A 1 365 ? -12.573 0.645 36.283 1.00 89.00 365 GLY A C 1
ATOM 2758 O O . GLY A 1 365 ? -12.387 1.365 37.267 1.00 89.00 365 GLY A O 1
ATOM 2759 N N . ASP A 1 366 ? -11.570 -0.007 35.687 1.00 92.00 366 ASP A N 1
ATOM 2760 C CA . ASP A 1 366 ? -10.170 0.083 36.111 1.00 92.00 366 ASP A CA 1
ATOM 2761 C C . ASP A 1 366 ? -9.521 1.358 35.554 1.00 92.00 366 ASP A C 1
ATOM 2763 O O . ASP A 1 366 ? -8.858 1.392 34.511 1.00 92.00 366 ASP A O 1
ATOM 2767 N N . THR A 1 367 ? -9.773 2.456 36.264 1.00 92.00 367 THR A N 1
ATOM 2768 C CA . THR A 1 367 ? -9.295 3.787 35.875 1.00 92.00 367 THR A CA 1
ATOM 2769 C C . THR A 1 367 ? -7.774 3.902 36.003 1.00 92.00 367 THR A C 1
ATOM 2771 O O . THR A 1 367 ? -7.152 4.614 35.212 1.00 92.00 367 THR A O 1
ATOM 2774 N N . ASP A 1 368 ? -7.159 3.193 36.951 1.00 91.31 368 ASP A N 1
ATOM 2775 C CA . ASP A 1 368 ? -5.716 3.257 37.186 1.00 91.31 368 ASP A CA 1
ATOM 2776 C C . ASP A 1 368 ? -4.944 2.554 36.064 1.00 91.31 368 ASP A C 1
ATOM 2778 O O . ASP A 1 368 ? -4.009 3.139 35.502 1.00 91.31 368 ASP A O 1
ATOM 2782 N N . ALA A 1 369 ? -5.379 1.353 35.661 1.00 92.00 369 ALA A N 1
ATOM 2783 C CA . ALA A 1 369 ? -4.798 0.649 34.520 1.00 92.00 369 ALA A CA 1
ATOM 2784 C C . ALA A 1 369 ? -4.994 1.429 33.211 1.00 92.00 369 ALA A C 1
ATOM 2786 O O . ALA A 1 369 ? -4.039 1.604 32.447 1.00 92.00 369 ALA A O 1
ATOM 2787 N N . ALA A 1 370 ? -6.192 1.982 32.983 1.00 91.25 370 ALA A N 1
ATOM 2788 C CA . ALA A 1 370 ? -6.467 2.810 31.808 1.00 91.25 370 ALA A CA 1
ATOM 2789 C C . ALA A 1 370 ? -5.521 4.021 31.729 1.00 91.25 370 ALA A C 1
ATOM 2791 O O . ALA A 1 370 ? -4.925 4.301 30.687 1.00 91.25 370 ALA A O 1
ATOM 2792 N N . MET A 1 371 ? -5.324 4.719 32.850 1.00 90.12 371 MET A N 1
ATOM 2793 C CA . MET A 1 371 ? -4.425 5.869 32.937 1.00 90.12 371 MET A CA 1
ATOM 2794 C C . MET A 1 371 ? -2.960 5.501 32.691 1.00 90.12 371 MET A C 1
ATOM 2796 O O . MET A 1 371 ? -2.245 6.268 32.041 1.00 90.12 371 MET A O 1
ATOM 2800 N N . ALA A 1 372 ? -2.504 4.350 33.188 1.00 93.38 372 ALA A N 1
ATOM 2801 C CA . ALA A 1 372 ? -1.152 3.862 32.933 1.00 93.38 372 ALA A CA 1
ATOM 2802 C C . ALA A 1 372 ? -0.923 3.591 31.435 1.00 93.38 372 ALA A C 1
ATOM 2804 O O . ALA A 1 372 ? 0.092 4.017 30.878 1.00 93.38 372 ALA A O 1
ATOM 2805 N N . LEU A 1 373 ? -1.893 2.960 30.768 1.00 93.62 373 LEU A N 1
ATOM 2806 C CA . LEU A 1 373 ? -1.841 2.668 29.334 1.00 93.62 373 LEU A CA 1
ATOM 2807 C C . LEU A 1 373 ? -1.866 3.939 28.479 1.00 93.62 373 LEU A C 1
ATOM 2809 O O . LEU A 1 373 ? -1.042 4.098 27.576 1.00 93.62 373 LEU A O 1
ATOM 2813 N N . TYR A 1 374 ? -2.742 4.895 28.802 1.00 92.38 374 TYR A N 1
ATOM 2814 C CA . TYR A 1 374 ? -2.781 6.178 28.098 1.00 92.38 374 TYR A CA 1
ATOM 2815 C C . TYR A 1 374 ? -1.491 6.988 28.279 1.00 92.38 374 TYR A C 1
ATOM 2817 O O . TYR A 1 374 ? -1.054 7.649 27.336 1.00 92.38 374 TYR A O 1
ATOM 2825 N N . ARG A 1 375 ? -0.851 6.927 29.457 1.00 90.00 375 ARG A N 1
ATOM 2826 C CA . ARG A 1 375 ? 0.465 7.554 29.677 1.00 90.00 375 ARG A CA 1
ATOM 2827 C C . ARG A 1 375 ? 1.552 6.890 28.842 1.00 90.00 375 ARG A C 1
ATOM 2829 O O . ARG A 1 375 ? 2.239 7.610 28.126 1.00 90.00 375 ARG A O 1
ATOM 2836 N N . ARG A 1 376 ? 1.636 5.552 28.834 1.00 92.06 376 ARG A N 1
ATOM 2837 C CA . ARG A 1 376 ? 2.563 4.809 27.953 1.00 92.06 376 ARG A CA 1
ATOM 2838 C C . ARG A 1 376 ? 2.393 5.218 26.490 1.00 92.06 376 ARG A C 1
ATOM 2840 O O . ARG A 1 376 ? 3.376 5.506 25.811 1.00 92.06 376 ARG A O 1
ATOM 2847 N N . ALA A 1 377 ? 1.151 5.304 26.012 1.00 89.94 377 ALA A N 1
ATOM 2848 C CA . ALA A 1 377 ? 0.855 5.748 24.650 1.00 89.94 377 ALA A CA 1
ATOM 2849 C C . ALA A 1 377 ? 1.319 7.185 24.389 1.00 89.94 377 ALA A C 1
ATOM 2851 O O . ALA A 1 377 ? 1.934 7.461 23.359 1.00 89.94 377 ALA A O 1
ATOM 2852 N N . ALA A 1 378 ? 1.055 8.102 25.319 1.00 86.81 378 ALA A N 1
ATOM 2853 C CA . ALA A 1 378 ? 1.469 9.492 25.195 1.00 86.81 378 ALA A CA 1
ATOM 2854 C C . ALA A 1 378 ? 3.000 9.650 25.198 1.00 86.81 378 ALA A C 1
ATOM 2856 O O . ALA A 1 378 ? 3.519 10.414 24.386 1.00 86.81 378 ALA A O 1
ATOM 2857 N N . GLU A 1 379 ? 3.710 8.918 26.058 1.00 86.94 379 GLU A N 1
ATOM 2858 C CA . GLU A 1 379 ? 5.176 8.913 26.163 1.00 86.94 379 GLU A CA 1
ATOM 2859 C C . GLU A 1 379 ? 5.827 8.393 24.875 1.00 86.94 379 GLU A C 1
ATOM 2861 O O . GLU A 1 379 ? 6.644 9.091 24.272 1.00 86.94 379 GLU A O 1
ATOM 2866 N N . ALA A 1 380 ? 5.376 7.245 24.358 1.00 84.19 380 ALA A N 1
ATOM 2867 C CA . ALA A 1 380 ? 5.885 6.704 23.094 1.00 84.19 380 ALA A CA 1
ATOM 2868 C C . ALA A 1 380 ? 5.657 7.646 21.897 1.00 84.19 380 ALA A C 1
ATOM 2870 O O . ALA A 1 380 ? 6.451 7.681 20.955 1.00 84.19 380 ALA A O 1
ATOM 2871 N N . LEU A 1 381 ? 4.585 8.444 21.928 1.00 79.50 381 LEU A N 1
ATOM 2872 C CA . LEU A 1 381 ? 4.311 9.465 20.915 1.00 79.50 381 LEU A CA 1
ATOM 2873 C C . LEU A 1 381 ? 5.104 10.769 21.134 1.00 79.50 381 LEU A C 1
ATOM 2875 O O . LEU A 1 381 ? 5.274 11.530 20.177 1.00 79.50 381 LEU A O 1
ATOM 2879 N N . GLN A 1 382 ? 5.564 11.053 22.359 1.00 70.31 382 GLN A N 1
ATOM 2880 C CA . GLN A 1 382 ? 6.395 12.217 22.691 1.00 70.31 382 GLN A CA 1
ATOM 2881 C C . GLN A 1 382 ? 7.855 12.019 22.289 1.00 70.31 382 GLN A C 1
ATOM 2883 O O . GLN A 1 382 ? 8.426 12.935 21.694 1.00 70.31 382 GLN A O 1
ATOM 2888 N N . ASP A 1 383 ? 8.428 10.838 22.523 1.00 55.72 383 ASP A N 1
ATOM 2889 C CA . ASP A 1 383 ? 9.810 10.529 22.131 1.00 55.72 383 ASP A CA 1
ATOM 2890 C C . ASP A 1 383 ? 10.009 10.641 20.608 1.00 55.72 383 ASP A C 1
ATOM 2892 O O . ASP A 1 383 ? 11.052 11.087 20.132 1.00 55.72 383 ASP A O 1
ATOM 2896 N N . PHE A 1 384 ? 8.962 10.381 19.817 1.00 47.88 384 PHE A N 1
ATOM 2897 C CA . PHE A 1 384 ? 8.988 10.588 18.364 1.00 47.88 384 PHE A CA 1
ATOM 2898 C C . PHE A 1 384 ? 9.020 12.073 17.948 1.00 47.88 384 PHE A C 1
ATOM 2900 O O . PHE A 1 384 ? 9.417 12.399 16.830 1.00 47.88 384 PHE A O 1
ATOM 2907 N N . ARG A 1 385 ? 8.610 13.004 18.822 1.00 42.84 385 ARG A N 1
ATOM 2908 C CA . ARG A 1 385 ? 8.685 14.455 18.556 1.00 42.84 385 ARG A CA 1
ATOM 2909 C C . ARG A 1 385 ? 10.045 15.063 18.890 1.00 42.84 385 ARG A C 1
ATOM 2911 O O . ARG A 1 385 ? 10.290 16.202 18.501 1.00 42.84 385 ARG A O 1
ATOM 2918 N N . PHE A 1 386 ? 10.916 14.324 19.573 1.00 37.34 386 PHE A N 1
ATOM 2919 C CA . PHE A 1 386 ? 12.250 14.766 19.962 1.00 37.34 386 PHE A CA 1
ATOM 2920 C C . PHE A 1 386 ? 13.285 13.688 19.629 1.00 37.34 386 PHE A C 1
ATOM 2922 O O . PHE A 1 386 ? 13.820 13.024 20.507 1.00 37.34 386 PHE A O 1
ATOM 2929 N N . SER A 1 387 ? 13.647 13.572 18.350 1.00 25.66 387 SER A N 1
ATOM 2930 C CA . SER A 1 387 ? 15.009 13.152 18.016 1.00 25.66 387 SER A CA 1
ATOM 2931 C C . SER A 1 387 ? 15.864 14.419 17.912 1.00 25.66 387 SER A C 1
ATOM 2933 O O . SER A 1 387 ? 15.811 15.107 16.888 1.00 25.66 387 SER A O 1
ATOM 2935 N N . PRO A 1 388 ? 16.598 14.823 18.967 1.00 29.95 388 PRO A N 1
ATOM 2936 C CA . PRO A 1 388 ? 17.589 15.868 18.816 1.00 29.95 388 PRO A CA 1
ATOM 2937 C C . PRO A 1 388 ? 18.726 15.296 17.964 1.00 29.95 388 PRO A C 1
ATOM 2939 O O . PRO A 1 388 ? 19.339 14.286 18.313 1.00 29.95 388 PRO A O 1
ATOM 2942 N N . PHE A 1 389 ? 19.037 15.963 16.852 1.00 28.27 389 PHE A N 1
ATOM 2943 C CA . PHE A 1 389 ? 20.365 15.867 16.246 1.00 28.27 389 PHE A CA 1
ATOM 2944 C C . PHE A 1 389 ? 21.433 15.963 17.355 1.00 28.27 389 PHE A C 1
ATOM 2946 O O . PHE A 1 389 ? 21.242 16.733 18.302 1.00 28.27 389 PHE A O 1
ATOM 2953 N N . PRO A 1 390 ? 22.556 15.224 17.276 1.00 27.92 390 PRO A N 1
ATOM 2954 C CA . PRO A 1 390 ? 23.569 15.249 18.323 1.00 27.92 390 PRO A CA 1
ATOM 2955 C C . PRO A 1 390 ? 24.195 16.646 18.399 1.00 27.92 390 PRO A C 1
ATOM 2957 O O . PRO A 1 390 ? 25.078 17.001 17.619 1.00 27.92 390 PRO A O 1
ATOM 2960 N N . ALA A 1 391 ? 23.731 17.453 19.351 1.00 27.62 391 ALA A N 1
ATOM 2961 C CA . ALA A 1 391 ? 24.283 18.764 19.634 1.00 27.62 391 ALA A CA 1
ATOM 2962 C C . ALA A 1 391 ? 25.643 18.604 20.328 1.00 27.62 391 ALA A C 1
ATOM 2964 O O . ALA A 1 391 ? 25.760 18.638 21.551 1.00 27.62 391 ALA A O 1
ATOM 2965 N N . ARG A 1 392 ? 26.714 18.491 19.537 1.00 28.44 392 ARG A N 1
ATOM 2966 C CA . ARG A 1 392 ? 27.939 19.211 19.894 1.00 28.44 392 ARG A CA 1
ATOM 2967 C C . ARG A 1 392 ? 27.633 20.681 19.652 1.00 28.44 392 ARG A C 1
ATOM 2969 O O . ARG A 1 392 ? 27.567 21.063 18.500 1.00 28.44 392 ARG A O 1
ATOM 2976 N N . PHE A 1 393 ? 27.419 21.471 20.698 1.00 27.00 393 PHE A N 1
ATOM 2977 C CA . PHE A 1 393 ? 28.049 22.786 20.847 1.00 27.00 393 PHE A CA 1
ATOM 2978 C C . PHE A 1 393 ? 27.743 23.361 22.232 1.00 27.00 393 PHE A C 1
ATOM 2980 O O . PHE A 1 393 ? 26.603 23.496 22.666 1.00 27.00 393 PHE A O 1
ATOM 2987 N N . SER A 1 394 ? 28.832 23.653 22.929 1.00 24.69 394 SER A N 1
ATOM 2988 C CA . SER A 1 394 ? 28.933 24.337 24.207 1.00 24.69 394 SER A CA 1
ATOM 2989 C C . SER A 1 394 ? 28.411 25.775 24.144 1.00 24.69 394 SER A C 1
ATOM 2991 O O . SER A 1 394 ? 28.732 26.503 23.210 1.00 24.69 394 SER A O 1
ATOM 2993 N N . LEU A 1 395 ? 27.681 26.163 25.194 1.00 28.81 395 LEU A N 1
ATOM 2994 C CA . LEU A 1 395 ? 27.555 27.504 25.785 1.00 28.81 395 LEU A CA 1
ATOM 2995 C C . LEU A 1 395 ? 28.150 28.674 24.976 1.00 28.81 395 LEU A C 1
ATOM 2997 O O . LEU A 1 395 ? 29.337 28.966 25.101 1.00 28.81 395 LEU A O 1
ATOM 3001 N N . ILE A 1 396 ? 27.295 29.437 24.289 1.00 27.69 396 ILE A N 1
ATOM 3002 C CA . ILE A 1 396 ? 27.501 30.878 24.088 1.00 27.69 396 ILE A CA 1
ATOM 3003 C C . ILE A 1 396 ? 26.180 31.590 24.377 1.00 27.69 396 ILE A C 1
ATOM 3005 O O . ILE A 1 396 ? 25.169 31.421 23.702 1.00 27.69 396 ILE A O 1
ATOM 3009 N N . THR A 1 397 ? 26.200 32.378 25.443 1.00 30.88 397 THR A N 1
ATOM 3010 C CA . THR A 1 397 ? 25.153 33.309 25.848 1.00 30.88 397 THR A CA 1
ATOM 3011 C C . THR A 1 397 ? 25.138 34.554 24.954 1.00 30.88 397 THR A C 1
ATOM 3013 O O . THR A 1 397 ? 26.178 35.198 24.829 1.00 30.88 397 THR A O 1
ATOM 3016 N N . ARG A 1 398 ? 23.931 34.949 24.514 1.00 27.59 398 ARG A N 1
ATOM 3017 C CA . ARG A 1 398 ? 23.405 36.308 24.214 1.00 27.59 398 ARG A CA 1
ATOM 3018 C C . ARG A 1 398 ? 22.952 36.603 22.772 1.00 27.59 398 ARG A C 1
ATOM 3020 O O . ARG A 1 398 ? 23.736 36.551 21.838 1.00 27.59 398 ARG A O 1
ATOM 3027 N N . ARG A 1 399 ? 21.731 37.167 22.766 1.00 27.08 399 ARG A N 1
ATOM 3028 C CA . ARG A 1 399 ? 21.070 38.129 21.859 1.00 27.08 399 ARG A CA 1
ATOM 3029 C C . ARG A 1 399 ? 20.410 37.614 20.574 1.00 27.08 399 ARG A C 1
ATOM 3031 O O . ARG A 1 399 ? 21.067 37.338 19.587 1.00 27.08 399 ARG A O 1
ATOM 3038 N N . GLU A 1 400 ? 19.075 37.605 20.660 1.00 34.62 400 GLU A N 1
ATOM 3039 C CA . GLU A 1 400 ? 18.105 38.114 19.678 1.00 34.62 400 GLU A CA 1
ATOM 3040 C C . GLU A 1 400 ? 18.418 37.883 18.196 1.00 34.62 400 GLU A C 1
ATOM 3042 O O . GLU A 1 400 ? 18.873 38.785 17.506 1.00 34.62 400 GLU A O 1
ATOM 3047 N N . GLU A 1 401 ? 17.996 36.725 17.689 1.00 24.27 401 GLU A N 1
ATOM 3048 C CA . GLU A 1 401 ? 17.455 36.621 16.334 1.00 24.27 401 GLU A CA 1
ATOM 3049 C C . GLU A 1 401 ? 16.146 35.827 16.384 1.00 24.27 401 GLU A C 1
ATOM 3051 O O . GLU A 1 401 ? 16.093 34.655 16.759 1.00 24.27 401 GLU A O 1
ATOM 3056 N N . VAL A 1 402 ? 15.054 36.512 16.047 1.00 32.09 402 VAL A N 1
ATOM 3057 C CA . VAL A 1 402 ? 13.738 35.916 15.828 1.00 32.09 402 VAL A CA 1
ATOM 3058 C C . VAL A 1 402 ? 13.773 35.242 14.459 1.00 32.09 402 VAL A C 1
ATOM 3060 O O . VAL A 1 402 ? 13.590 35.895 13.436 1.00 32.09 402 VAL A O 1
ATOM 3063 N N . ILE A 1 403 ? 14.009 33.931 14.437 1.00 26.48 403 ILE A N 1
ATOM 3064 C CA . ILE A 1 403 ? 13.794 33.089 13.254 1.00 26.48 403 ILE A CA 1
ATOM 3065 C C . ILE A 1 403 ? 12.413 32.431 13.414 1.00 26.48 403 ILE A C 1
ATOM 3067 O O . ILE A 1 403 ? 12.165 31.794 14.443 1.00 26.48 403 ILE A O 1
ATOM 3071 N N . PRO A 1 404 ? 11.480 32.557 12.450 1.00 26.80 404 PRO A N 1
ATOM 3072 C CA . PRO A 1 404 ? 10.153 31.974 12.578 1.00 26.80 404 PRO A CA 1
ATOM 3073 C C . PRO A 1 404 ? 10.236 30.453 12.385 1.00 26.80 404 PRO A C 1
ATOM 3075 O O . PRO A 1 404 ? 10.171 29.944 11.269 1.00 26.80 404 PRO A O 1
ATOM 3078 N N . MET A 1 405 ? 10.352 29.705 13.485 1.00 24.48 405 MET A N 1
ATOM 3079 C CA . MET A 1 405 ? 10.109 28.261 13.499 1.00 24.48 405 MET A CA 1
ATOM 3080 C C . MET A 1 405 ? 8.616 28.002 13.251 1.00 24.48 405 MET A C 1
ATOM 3082 O O . MET A 1 405 ? 7.811 27.938 14.185 1.00 24.48 405 MET A O 1
ATOM 3086 N N . LYS A 1 406 ? 8.228 27.824 11.983 1.00 29.14 406 LYS A N 1
ATOM 3087 C CA . LYS A 1 406 ? 7.007 27.080 11.650 1.00 29.14 406 LYS A CA 1
ATOM 3088 C C . LYS A 1 406 ? 7.206 25.657 12.170 1.00 29.14 406 LYS A C 1
ATOM 3090 O O . LYS A 1 406 ? 7.981 24.882 11.623 1.00 29.14 406 LYS A O 1
ATO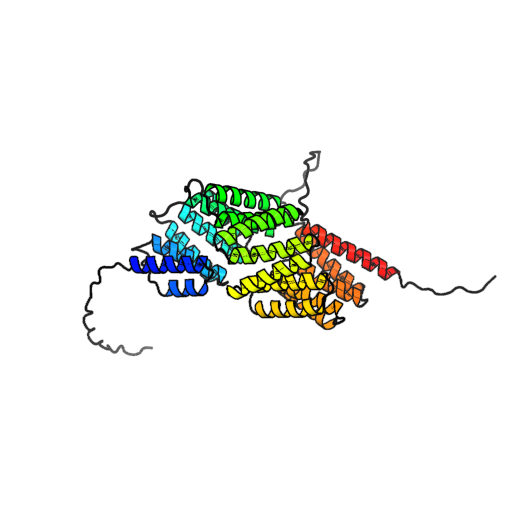M 3095 N N . LYS A 1 407 ? 6.571 25.358 13.303 1.00 36.72 407 LYS A N 1
ATOM 3096 C CA . LYS A 1 407 ? 6.613 24.046 13.948 1.00 36.72 407 LYS A CA 1
ATOM 3097 C C . LYS A 1 407 ? 6.055 23.005 12.975 1.00 36.72 407 LYS A C 1
ATOM 3099 O O . LYS A 1 407 ? 4.868 23.048 12.663 1.00 36.72 407 LYS A O 1
ATOM 3104 N N . HIS A 1 408 ? 6.892 22.064 12.551 1.00 38.12 408 HIS A N 1
ATOM 3105 C CA . HIS A 1 408 ? 6.456 20.822 11.920 1.00 38.12 408 HIS A CA 1
ATOM 3106 C C . HIS A 1 408 ? 5.656 20.014 12.950 1.00 38.12 408 HIS A C 1
ATOM 3108 O O . HIS A 1 408 ? 6.205 19.256 13.750 1.00 38.12 408 HIS A O 1
ATOM 3114 N N . LEU A 1 409 ? 4.344 20.246 13.008 1.00 40.81 409 LEU A N 1
ATOM 3115 C CA . LEU A 1 409 ? 3.438 19.427 13.799 1.00 40.81 409 LEU A CA 1
ATOM 3116 C C . LEU A 1 409 ? 3.140 18.166 12.996 1.00 40.81 409 LEU A C 1
ATOM 3118 O O . LEU A 1 409 ? 2.426 18.198 12.001 1.00 40.81 409 LEU A O 1
ATOM 3122 N N . ASN A 1 410 ? 3.653 17.039 13.473 1.00 51.69 410 ASN A N 1
ATOM 3123 C CA . ASN A 1 410 ? 3.233 15.721 13.026 1.00 51.69 410 ASN A CA 1
ATOM 3124 C C . ASN A 1 410 ? 1.756 15.519 13.428 1.00 51.69 410 ASN A C 1
ATOM 3126 O O . ASN A 1 410 ? 1.467 15.049 14.530 1.00 51.69 410 ASN A O 1
ATOM 3130 N N . LEU A 1 411 ? 0.826 15.956 12.569 1.00 43.69 411 LEU A N 1
ATOM 3131 C CA . LEU A 1 411 ? -0.594 16.159 12.883 1.00 43.69 411 LEU A CA 1
ATOM 3132 C C . LEU A 1 411 ? -1.256 14.911 13.477 1.00 43.69 411 LEU A C 1
ATOM 3134 O O . LEU A 1 411 ? -2.000 15.023 14.439 1.00 43.69 411 LEU A O 1
ATOM 3138 N N . VAL A 1 412 ? -0.916 13.711 13.005 1.00 46.06 412 VAL A N 1
ATOM 3139 C CA . VAL A 1 412 ? -1.456 12.453 13.550 1.00 46.06 412 VAL A CA 1
ATOM 3140 C C . VAL A 1 412 ? -0.854 12.114 14.917 1.00 46.06 412 VAL A C 1
ATOM 3142 O O . VAL A 1 412 ? -1.572 11.660 15.796 1.00 46.06 412 VAL A O 1
ATOM 3145 N N . ALA A 1 413 ? 0.440 12.363 15.153 1.00 47.88 413 ALA A N 1
ATOM 3146 C CA . ALA A 1 413 ? 1.012 12.205 16.494 1.00 47.88 413 ALA A CA 1
ATOM 3147 C C . ALA A 1 413 ? 0.449 13.262 17.454 1.00 47.88 413 ALA A C 1
ATOM 3149 O O . ALA A 1 413 ? 0.348 13.011 18.648 1.00 47.88 413 ALA A O 1
ATOM 3150 N N . VAL A 1 414 ? 0.081 14.444 16.949 1.00 52.16 414 VAL A N 1
ATOM 3151 C CA . VAL A 1 414 ? -0.642 15.491 17.686 1.00 52.16 414 VAL A CA 1
ATOM 3152 C C . VAL A 1 414 ? -2.057 15.062 18.005 1.00 52.16 414 VAL A C 1
ATOM 3154 O O . VAL A 1 414 ? -2.416 15.109 19.171 1.00 52.16 414 VAL A O 1
ATOM 3157 N N . ILE A 1 415 ? -2.809 14.559 17.034 1.00 58.69 415 ILE A N 1
ATOM 3158 C CA . ILE A 1 415 ? -4.162 14.044 17.234 1.00 58.69 415 ILE A CA 1
ATOM 3159 C C . ILE A 1 415 ? -4.144 12.866 18.209 1.00 58.69 415 ILE A C 1
ATOM 3161 O O . ILE A 1 415 ? -4.869 12.906 19.188 1.00 58.69 415 ILE A O 1
ATOM 3165 N N . MET A 1 416 ? -3.274 11.871 18.025 1.00 58.22 416 MET A N 1
ATOM 3166 C CA . MET A 1 416 ? -3.183 10.711 18.923 1.00 58.22 416 MET A CA 1
ATOM 3167 C C . MET A 1 416 ? -2.734 11.099 20.333 1.00 58.22 416 MET A C 1
ATOM 3169 O O . MET A 1 416 ? -3.272 10.593 21.311 1.00 58.22 416 MET A O 1
ATOM 3173 N N . PHE A 1 417 ? -1.801 12.045 20.458 1.00 62.00 417 PHE A N 1
ATOM 3174 C CA . PHE A 1 417 ? -1.416 12.594 21.757 1.00 62.00 417 PHE A CA 1
ATOM 3175 C C . PHE A 1 417 ? -2.557 13.384 22.404 1.00 62.00 417 PHE A C 1
ATOM 3177 O O . PHE A 1 417 ? -2.773 13.261 23.600 1.00 62.00 417 PHE A O 1
ATOM 3184 N N . VAL A 1 418 ? -3.302 14.180 21.631 1.00 66.62 418 VAL A N 1
ATOM 3185 C CA . VAL A 1 418 ? -4.473 14.924 22.114 1.00 66.62 418 VAL A CA 1
ATOM 3186 C C . VAL A 1 418 ? -5.589 13.965 22.511 1.00 66.62 418 VAL A C 1
ATOM 3188 O O . VAL A 1 418 ? -6.207 14.194 23.540 1.00 66.62 418 VAL A O 1
ATOM 3191 N N . ILE A 1 419 ? -5.811 12.880 21.766 1.00 69.25 419 ILE A N 1
ATOM 3192 C CA . ILE A 1 419 ? -6.745 11.808 22.123 1.00 69.25 419 ILE A CA 1
ATOM 3193 C C . ILE A 1 419 ? -6.296 11.159 23.431 1.00 69.25 419 ILE A C 1
ATOM 3195 O O . ILE A 1 419 ? -7.089 11.106 24.360 1.00 69.25 419 ILE A O 1
ATOM 3199 N N . ALA A 1 420 ? -5.027 10.760 23.561 1.00 62.66 420 ALA A N 1
ATOM 3200 C CA . ALA A 1 420 ? -4.503 10.191 24.803 1.00 62.66 420 ALA A CA 1
ATOM 3201 C C . ALA A 1 420 ? -4.654 11.166 25.988 1.00 62.66 420 ALA A C 1
ATOM 3203 O O . ALA A 1 420 ? -5.109 10.774 27.060 1.00 62.66 420 ALA A O 1
ATOM 3204 N N . LEU A 1 421 ? -4.358 12.457 25.792 1.00 70.69 421 LEU A N 1
ATOM 3205 C CA . LEU A 1 421 ? -4.508 13.495 26.816 1.00 70.69 421 LEU A CA 1
ATOM 3206 C C . LEU A 1 421 ? -5.982 13.765 27.165 1.00 70.69 421 LEU A C 1
ATOM 3208 O O . LEU A 1 421 ? -6.319 13.973 28.329 1.00 70.69 421 LEU A O 1
ATOM 3212 N N . ALA A 1 422 ? -6.869 13.754 26.171 1.00 69.69 422 ALA A N 1
ATOM 3213 C CA . ALA A 1 422 ? -8.307 13.902 26.354 1.00 69.69 422 ALA A CA 1
ATOM 3214 C C . ALA A 1 422 ? -8.890 12.691 27.090 1.00 69.69 422 ALA A C 1
ATOM 3216 O O . ALA A 1 422 ? -9.705 12.872 27.993 1.00 69.69 422 ALA A O 1
ATOM 3217 N N . SER A 1 423 ? -8.428 11.480 26.776 1.00 72.75 423 SER A N 1
ATOM 3218 C CA . SER A 1 423 ? -8.780 10.252 27.488 1.00 72.75 423 SER A CA 1
ATOM 3219 C C . SER A 1 423 ? -8.291 10.284 28.935 1.00 72.75 423 SER A C 1
ATOM 3221 O O . SER A 1 423 ? -9.071 9.962 29.831 1.00 72.75 423 SER A O 1
ATOM 3223 N N . ILE A 1 424 ? -7.075 10.789 29.185 1.00 70.00 424 ILE A N 1
ATOM 3224 C CA . ILE A 1 424 ? -6.549 11.068 30.532 1.00 70.00 424 ILE A CA 1
ATOM 3225 C C . ILE A 1 424 ? -7.465 12.043 31.289 1.00 70.00 424 ILE A C 1
ATOM 3227 O O . ILE A 1 424 ? -7.900 11.763 32.405 1.00 70.00 424 ILE A O 1
ATOM 3231 N N . LEU A 1 425 ? -7.812 13.181 30.682 1.00 68.94 425 LEU A N 1
ATOM 3232 C CA . LEU A 1 425 ? -8.683 14.189 31.297 1.00 68.94 425 LEU A CA 1
ATOM 3233 C C . LEU A 1 425 ? -10.103 13.660 31.553 1.00 68.94 425 LEU A C 1
ATOM 3235 O O . LEU A 1 425 ? -10.711 13.987 32.574 1.00 68.94 425 LEU A O 1
ATOM 3239 N N . ALA A 1 426 ? -10.636 12.841 30.646 1.00 69.50 426 ALA A N 1
ATOM 3240 C CA . ALA A 1 426 ? -11.942 12.211 30.794 1.00 69.50 426 ALA A CA 1
ATOM 3241 C C . ALA A 1 426 ? -11.948 11.169 31.922 1.00 69.50 426 ALA A C 1
ATOM 3243 O O . ALA A 1 426 ? -12.892 11.146 32.707 1.00 69.50 426 ALA A O 1
ATOM 3244 N N . ALA A 1 427 ? -10.894 10.355 32.036 1.00 63.34 427 ALA A N 1
ATOM 3245 C CA . ALA A 1 427 ? -10.721 9.383 33.116 1.00 63.34 427 ALA A CA 1
ATOM 3246 C C . ALA A 1 427 ? -10.582 10.061 34.496 1.00 63.34 427 ALA A C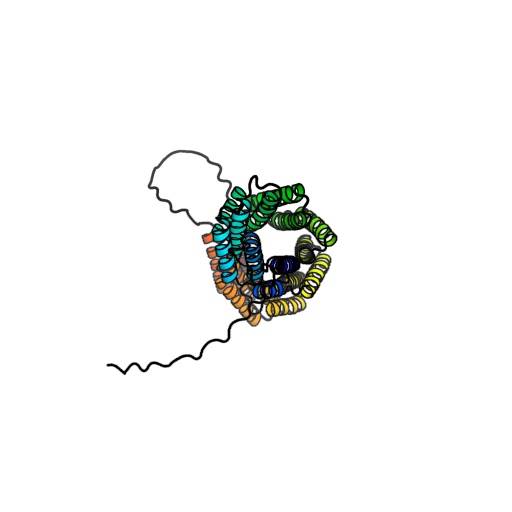 1
ATOM 3248 O O . ALA A 1 427 ? -11.181 9.623 35.477 1.00 63.34 427 ALA A O 1
ATOM 3249 N N . LEU A 1 428 ? -9.876 11.197 34.570 1.00 68.81 428 LEU A N 1
ATOM 3250 C CA . LEU A 1 428 ? -9.769 11.993 35.801 1.00 68.81 428 LEU A CA 1
ATOM 3251 C C . LEU A 1 428 ? -11.120 12.574 36.254 1.00 68.81 428 LEU A C 1
ATOM 3253 O O . LEU A 1 428 ? -11.396 12.619 37.456 1.00 68.81 428 LEU A O 1
ATOM 3257 N N . LYS A 1 429 ? -11.977 12.990 35.308 1.00 68.69 429 LYS A N 1
ATOM 3258 C CA . LYS A 1 429 ? -13.334 13.485 35.600 1.00 68.69 429 LYS A CA 1
ATOM 3259 C C . LYS A 1 429 ? -14.262 12.387 36.120 1.00 68.69 429 LYS A C 1
ATOM 3261 O O . LYS A 1 429 ? -15.053 12.659 37.017 1.00 68.69 429 LYS A O 1
ATOM 3266 N N . THR A 1 430 ? -14.160 11.163 35.601 1.00 57.03 430 THR A N 1
ATOM 3267 C CA . THR A 1 430 ? -14.955 10.024 36.090 1.00 57.03 430 THR A CA 1
ATOM 3268 C C . THR A 1 430 ? -14.480 9.527 37.459 1.00 57.03 430 THR A C 1
ATOM 3270 O O . THR A 1 430 ? -15.310 9.159 38.284 1.00 57.03 430 THR A O 1
ATOM 3273 N N . GLY A 1 431 ? -13.178 9.617 37.760 1.00 47.38 431 GLY A N 1
ATOM 3274 C CA . GLY A 1 431 ? -12.615 9.248 39.070 1.00 47.38 431 GLY A CA 1
ATOM 3275 C C . GLY A 1 431 ? -12.970 10.193 40.232 1.00 47.38 431 GLY A C 1
ATOM 3276 O O . GLY A 1 431 ? -12.869 9.803 41.390 1.00 47.38 431 GLY A O 1
ATOM 3277 N N . HIS A 1 432 ? -13.429 11.421 39.957 1.00 46.38 432 HIS A N 1
ATOM 3278 C CA . HIS A 1 432 ? -13.888 12.365 40.993 1.00 46.38 432 HIS A CA 1
ATOM 3279 C C . HIS A 1 432 ? -15.377 12.198 41.372 1.00 46.38 432 HIS A C 1
ATOM 3281 O O . HIS A 1 432 ? -15.877 12.929 42.225 1.00 46.38 432 HIS A O 1
ATOM 3287 N N . GLY A 1 433 ? -16.094 11.236 40.772 1.00 41.16 433 GLY A N 1
ATOM 3288 C CA . GLY A 1 433 ? -17.526 10.999 41.004 1.00 41.16 433 GLY A CA 1
ATOM 3289 C C . GLY A 1 433 ? -17.880 10.070 42.175 1.00 41.16 433 GLY A C 1
ATOM 3290 O O . GLY A 1 433 ? -19.056 9.938 42.500 1.00 41.16 433 GLY A O 1
ATOM 3291 N N . SER A 1 434 ? -16.905 9.436 42.833 1.00 39.16 434 SER A N 1
ATOM 3292 C CA . SER A 1 434 ? -17.137 8.425 43.884 1.00 39.16 434 SER A CA 1
ATOM 3293 C C . SER A 1 434 ? -16.573 8.821 45.258 1.00 39.16 434 SER A C 1
ATOM 3295 O O . SER A 1 434 ? -16.117 7.980 46.031 1.00 39.16 434 SER A O 1
ATOM 3297 N N . GLY A 1 435 ? -16.620 10.115 45.588 1.00 36.44 435 GLY A N 1
ATOM 3298 C CA . GLY A 1 435 ? -16.257 10.662 46.899 1.00 36.44 435 GLY A CA 1
ATOM 3299 C C . GLY A 1 435 ? -17.473 11.021 47.761 1.00 36.44 435 GLY A C 1
ATOM 3300 O O . GLY A 1 435 ? -17.862 12.178 47.811 1.00 36.44 435 GLY A O 1
ATOM 3301 N N . LYS A 1 436 ? -18.037 10.026 48.460 1.00 36.12 436 LYS A N 1
ATOM 3302 C CA . LYS A 1 436 ? -18.878 10.126 49.679 1.00 36.12 436 LYS A CA 1
ATOM 3303 C C . LYS A 1 436 ? -20.024 11.161 49.697 1.00 36.12 436 LYS A C 1
ATOM 3305 O O . LYS A 1 436 ? -19.900 12.252 50.244 1.00 36.12 436 LYS A O 1
ATOM 3310 N N . LEU A 1 437 ? -21.220 10.685 49.347 1.00 36.47 437 LEU A N 1
ATOM 3311 C CA . LEU A 1 437 ? -22.427 10.979 50.128 1.00 36.47 437 LEU A CA 1
ATOM 3312 C C . LEU A 1 437 ? -22.290 10.277 51.493 1.00 36.47 437 LEU A C 1
ATOM 3314 O O . LEU A 1 437 ? -22.581 9.091 51.613 1.00 36.47 437 LEU A O 1
ATOM 3318 N N . TYR A 1 438 ? -21.816 10.986 52.517 1.00 34.84 438 TYR A N 1
ATOM 3319 C CA . TYR A 1 438 ? -22.049 10.610 53.914 1.00 34.84 438 TYR A CA 1
ATOM 3320 C C . TYR A 1 438 ? -22.714 11.784 54.621 1.00 34.84 438 TYR A C 1
ATOM 3322 O O . TYR A 1 438 ? -22.249 12.919 54.545 1.00 34.84 438 TYR A O 1
ATOM 3330 N N . GLY A 1 439 ? -23.859 11.481 55.226 1.00 34.53 439 GLY A N 1
ATOM 3331 C CA . GLY A 1 439 ? -24.796 12.448 55.762 1.00 34.53 439 GLY A CA 1
ATOM 3332 C C . GLY A 1 439 ? -24.267 13.272 56.929 1.00 34.53 439 GLY A C 1
ATOM 3333 O O . GLY A 1 439 ? -23.404 12.848 57.693 1.00 34.53 439 GLY A O 1
ATOM 3334 N N . PHE A 1 440 ? -24.896 14.428 57.097 1.00 29.81 440 PHE A N 1
ATOM 3335 C CA . PHE A 1 440 ? -25.003 15.099 58.379 1.00 29.81 440 PHE A CA 1
ATOM 3336 C C . PHE A 1 440 ? -26.475 15.442 58.603 1.00 29.81 440 PHE A C 1
ATOM 3338 O O . PHE A 1 440 ? -27.026 16.341 57.974 1.00 29.81 440 PHE A O 1
ATOM 3345 N N . SER A 1 441 ? -27.107 14.684 59.498 1.00 31.97 441 SER A N 1
ATOM 3346 C CA . SER A 1 441 ? -28.306 15.100 60.215 1.00 31.97 441 SER A CA 1
ATOM 3347 C C . SER A 1 441 ? -27.960 15.285 61.690 1.00 31.97 441 SER A C 1
ATOM 3349 O O . SER A 1 441 ? -27.310 14.419 62.276 1.00 31.97 441 SER A O 1
ATOM 3351 N N . SER A 1 442 ? -28.538 16.339 62.269 1.00 34.75 442 SER A N 1
ATOM 3352 C CA . SER A 1 442 ? -28.747 16.654 63.693 1.00 34.75 442 SER A CA 1
ATOM 3353 C C . SER A 1 442 ? -27.653 17.412 64.463 1.00 34.75 442 SER A C 1
ATOM 3355 O O . SER A 1 442 ? -26.516 16.964 64.581 1.00 34.75 442 SER A O 1
ATOM 3357 N N . GLY A 1 443 ? -28.077 18.540 65.054 1.00 32.88 443 GLY A N 1
ATOM 3358 C CA . GLY A 1 443 ? -27.434 19.195 66.195 1.00 32.88 443 GLY A CA 1
ATOM 3359 C C . GLY A 1 443 ? -27.558 20.723 66.194 1.00 32.88 443 GLY A C 1
ATOM 3360 O O . GLY A 1 443 ? -26.626 21.387 65.751 1.00 32.88 443 GLY A O 1
ATOM 3361 N N . GLY A 1 444 ? -28.671 21.264 66.709 1.00 32.97 444 GLY A N 1
ATOM 3362 C CA . GLY A 1 444 ? -28.880 22.701 66.949 1.00 32.97 444 GLY A CA 1
ATOM 3363 C C . GLY A 1 444 ? -30.344 23.095 66.988 1.00 32.97 444 GLY A C 1
ATOM 3364 O O . GLY A 1 444 ? -30.845 23.463 65.906 1.00 32.97 444 GLY A O 1
#

Mean predicted aligned error: 11.15 Å

Sequence (444 aa):
MERSAALLSFPPAKPMVVRTSRSDGRPVALMALDRAERLVLASRYAEAVELLGEVVVPTVSSPDLALRALFCEAWAQMHLGNLESAITSVERARVLAEGPSFQDVDRAEAMFRLGCCRLKLGKVSNAISLLTSALGLAEGGGVAGEQLRAKAFDWRSRCYQLQREWEAAQSDAERSLELAESVCDDRLVARAQMQCSLVAERLGEPMVARCYAERALSLAKGIGDRQTAARLLNNLGGLSFLLGEPEVAVGYLTKSFGLSLELGNDGDAAQAISSLAQVHLRCGAPLLAEEQARHALSILCQRDDYLDERGNVHLVLGRALLELDRDEEALAEFAAAEWVFEKLGTASHVAAAWIAQGDACKRAGDTDAAMALYRRAAEALQDFRFSPFPARFSLITRREEVIPMKKHLNLVAVIMFVIALASILAALKTGHGSGKLYGFSSGG

Secondary structure (DSSP, 8-state):
--------PPPPPPP---------SHHHHHHHHHHHHHHHHTT-HHHHHHHHHH----TTT-HHHHHHHHHHHHHHHHHTT-HHHHHHHHHHHHHHHTSTT--HHHHHHHHHHHHHHHHHTT-HHHHHHHHHHHHHHTTT-HHHHHHHHHHHHHHHHHHHHHHT-HHHHHHHHHHHHHHHHHTT-HHHHHHHHHHHHHHHHHTT-HHHHHHHHHHHHHHHHHTT-HHHHHHHHHHHHHHHHHTT-HHHHHHHHHHHHHHHHHTT-HHHHHHHHHHHHHHHHHTT-HHHHHHHHHHHHHHTTT-GGGHHHHHHHHHHHHHHHHHTT-HHHHHHHHHHHHHHHHHHT-HHHHHHHHHHHHHHHHHTT-HHHHHHHHHHHHHHHHHTT-------------------------HHHHHHHHHHHHHHHHHHHHHTT-S---------